Protein AF-0000000072974902 (afdb_homodimer)

Organism: NCBI:txid391626

pLDDT: mean 94.44, std 7.35, range [50.84, 98.94]

Structure (mmCIF, N/CA/C/O backbone):
data_AF-0000000072974902-model_v1
#
loop_
_entity.id
_entity.type
_entity.pdbx_description
1 polymer 'Cobalamin-independent methionine synthase MetE C-terminal/archaeal domain-containing protein'
#
loop_
_atom_site.group_PDB
_atom_site.id
_atom_site.type_symbol
_atom_site.label_atom_id
_atom_site.label_alt_id
_atom_site.label_comp_id
_atom_site.label_asym_id
_atom_site.label_entity_id
_atom_site.label_seq_id
_atom_site.pdbx_PDB_ins_code
_atom_site.Cartn_x
_atom_site.Cartn_y
_atom_site.Cartn_z
_atom_site.occupancy
_atom_site.B_iso_or_equiv
_atom_site.auth_seq_id
_atom_site.auth_comp_id
_atom_site.auth_asym_id
_atom_site.auth_atom_id
_atom_site.pdbx_PDB_model_num
ATOM 1 N N . MET A 1 1 ? -11.711 -2.447 29.297 1 51.06 1 MET A N 1
ATOM 2 C CA . MET A 1 1 ? -10.578 -1.734 28.734 1 51.06 1 MET A CA 1
ATOM 3 C C . MET A 1 1 ? -11.039 -0.477 28 1 51.06 1 MET A C 1
ATOM 5 O O . MET A 1 1 ? -12.172 -0.408 27.531 1 51.06 1 MET A O 1
ATOM 9 N N . SER A 1 2 ? -10.297 0.673 28.188 1 70.19 2 SER A N 1
ATOM 10 C CA . SER A 1 2 ? -10.711 1.978 27.672 1 70.19 2 SER A CA 1
ATOM 11 C C . SER A 1 2 ? -10.781 1.979 26.156 1 70.19 2 SER A C 1
ATOM 13 O O . SER A 1 2 ? -9.969 1.337 25.484 1 70.19 2 SER A O 1
ATOM 15 N N . LYS A 1 3 ? -11.844 2.344 25.594 1 89.88 3 LYS A N 1
ATOM 16 C CA . LYS A 1 3 ? -12.125 2.465 24.156 1 89.88 3 LYS A CA 1
ATOM 17 C C . LYS A 1 3 ? -11.039 3.268 23.453 1 89.88 3 LYS A C 1
ATOM 19 O O . LYS A 1 3 ? -10.656 4.344 23.922 1 89.88 3 LYS A O 1
ATOM 24 N N . ILE A 1 4 ? -10.32 2.643 22.469 1 98.19 4 ILE A N 1
ATOM 25 C CA . ILE A 1 4 ? -9.406 3.41 21.641 1 98.19 4 ILE A CA 1
ATOM 26 C C . ILE A 1 4 ? -10.203 4.363 20.75 1 98.19 4 ILE A C 1
ATOM 28 O O . ILE A 1 4 ? -11.008 3.926 19.922 1 98.19 4 ILE A O 1
ATOM 32 N N . LEU A 1 5 ? -10.055 5.672 20.938 1 98.56 5 LEU A N 1
ATOM 33 C CA . LEU A 1 5 ? -10.719 6.656 20.078 1 98.56 5 LEU A CA 1
ATOM 34 C C . LEU A 1 5 ? -10.141 6.633 18.672 1 98.56 5 LEU A C 1
ATOM 36 O O . LEU A 1 5 ? -9.031 6.133 18.453 1 98.56 5 LEU A O 1
ATOM 40 N N . THR A 1 6 ? -10.906 7.074 17.719 1 98.81 6 THR A N 1
ATOM 41 C CA . THR A 1 6 ? -10.477 7.145 16.328 1 98.81 6 THR A CA 1
ATOM 42 C C . THR A 1 6 ? -10.57 8.578 15.805 1 98.81 6 THR A C 1
ATOM 44 O O . THR A 1 6 ? -11.438 9.344 16.234 1 98.81 6 THR A O 1
ATOM 47 N N . SER A 1 7 ? -9.711 8.906 14.945 1 98.81 7 SER A N 1
ATOM 48 C CA . SER A 1 7 ? -9.656 10.188 14.242 1 98.81 7 SER A CA 1
ATOM 49 C C . SER A 1 7 ? -8.914 10.055 12.914 1 98.81 7 SER A C 1
ATOM 51 O O . SER A 1 7 ? -8.773 8.953 12.383 1 98.81 7 SER A O 1
ATOM 53 N N . HIS A 1 8 ? -8.68 11.125 12.25 1 98.62 8 HIS A N 1
ATOM 54 C CA . HIS A 1 8 ? -7.902 11.203 11.023 1 98.62 8 HIS A CA 1
ATOM 55 C C . HIS A 1 8 ? -7.172 12.539 10.922 1 98.62 8 HIS A C 1
ATOM 57 O O . HIS A 1 8 ? -7.258 13.375 11.828 1 98.62 8 HIS A O 1
ATOM 63 N N . VAL A 1 9 ? -6.414 12.797 9.867 1 97.44 9 VAL A N 1
ATOM 64 C CA . VAL A 1 9 ? -5.504 13.93 9.82 1 97.44 9 VAL A CA 1
ATOM 65 C C . VAL A 1 9 ? -6.242 15.164 9.312 1 97.44 9 VAL A C 1
ATOM 67 O O . VAL A 1 9 ? -5.855 16.297 9.625 1 97.44 9 VAL A O 1
ATOM 70 N N . GLY A 1 10 ? -7.348 15.008 8.492 1 92.5 10 GLY A N 1
ATOM 71 C CA . GLY A 1 10 ? -8.109 16.234 8.305 1 92.5 10 GLY A CA 1
ATOM 72 C C . GLY A 1 10 ? -8.812 16.297 6.965 1 92.5 10 GLY A C 1
ATOM 73 O O . GLY A 1 10 ? -10.039 16.156 6.891 1 92.5 10 GLY A O 1
ATOM 74 N N . SER A 1 11 ? -8.047 16.312 5.898 1 94.75 11 SER A N 1
ATOM 75 C CA . SER A 1 11 ? -8.656 16.484 4.582 1 94.75 11 SER A CA 1
ATOM 76 C C . SER A 1 11 ? -9.406 15.234 4.145 1 94.75 11 SER A C 1
ATOM 78 O O . SER A 1 11 ? -8.891 14.125 4.266 1 94.75 11 SER A O 1
ATOM 80 N N . LEU A 1 12 ? -10.641 15.461 3.725 1 97.25 12 LEU A N 1
ATOM 81 C CA . LEU A 1 12 ? -11.492 14.383 3.238 1 97.25 12 LEU A CA 1
ATOM 82 C C . LEU A 1 12 ? -11.992 14.68 1.827 1 97.25 12 LEU A C 1
ATOM 84 O O . LEU A 1 12 ? -11.867 15.805 1.345 1 97.25 12 LEU A O 1
ATOM 88 N N . PRO A 1 13 ? -12.43 13.68 1.14 1 95.44 13 PRO A N 1
ATOM 89 C CA . PRO A 1 13 ? -12.906 13.914 -0.226 1 95.44 13 PRO A CA 1
ATOM 90 C C . PRO A 1 13 ? -14.039 14.93 -0.291 1 95.44 13 PRO A C 1
ATOM 92 O O . PRO A 1 13 ? -14.914 14.945 0.579 1 95.44 13 PRO A O 1
ATOM 95 N N . ARG A 1 14 ? -13.969 15.781 -1.302 1 95.75 14 ARG A N 1
ATOM 96 C CA . ARG A 1 14 ? -15 16.797 -1.53 1 95.75 14 ARG A CA 1
ATOM 97 C C . ARG A 1 14 ? -15.875 16.422 -2.723 1 95.75 14 ARG A C 1
ATOM 99 O O . ARG A 1 14 ? -15.406 15.805 -3.678 1 95.75 14 ARG A O 1
ATOM 106 N N . THR A 1 15 ? -17.125 16.812 -2.604 1 94.62 15 THR A N 1
ATOM 107 C CA . THR A 1 15 ? -18.031 16.578 -3.723 1 94.62 15 THR A CA 1
ATOM 108 C C . THR A 1 15 ? -17.672 17.484 -4.906 1 94.62 15 THR A C 1
ATOM 110 O O . THR A 1 15 ? -17 18.5 -4.73 1 94.62 15 THR A O 1
ATOM 113 N N . GLN A 1 16 ? -18.172 17.094 -6.051 1 94.25 16 GLN A N 1
ATOM 114 C CA . GLN A 1 16 ? -17.891 17.875 -7.254 1 94.25 16 GLN A CA 1
ATOM 115 C C . GLN A 1 16 ? -18.438 19.297 -7.129 1 94.25 16 GLN A C 1
ATOM 117 O O . GLN A 1 16 ? -17.797 20.25 -7.586 1 94.25 16 GLN A O 1
ATOM 122 N N . GLU A 1 17 ? -19.609 19.422 -6.605 1 96.81 17 GLU A N 1
ATOM 123 C CA . GLU A 1 17 ? -20.203 20.75 -6.43 1 96.81 17 GLU A CA 1
ATOM 124 C C . GLU A 1 17 ? -19.297 21.656 -5.605 1 96.81 17 GLU A C 1
ATOM 126 O O . GLU A 1 17 ? -19.094 22.828 -5.938 1 96.81 17 GLU A O 1
ATOM 131 N N . VAL A 1 18 ? -18.734 21.125 -4.512 1 96.94 18 VAL A N 1
ATOM 132 C CA . VAL A 1 18 ? -17.812 21.859 -3.654 1 96.94 18 VAL A CA 1
ATOM 133 C C . VAL A 1 18 ? -16.562 22.25 -4.449 1 96.94 18 VAL A C 1
ATOM 135 O O . VAL A 1 18 ? -16.125 23.406 -4.406 1 96.94 18 VAL A O 1
ATOM 138 N N . VAL A 1 19 ? -16.047 21.297 -5.172 1 94.88 19 VAL A N 1
ATOM 139 C CA . VAL A 1 19 ? -14.852 21.5 -5.977 1 94.88 19 VAL A CA 1
ATOM 140 C C . VAL A 1 19 ? -15.094 22.609 -6.996 1 94.88 19 VAL A C 1
ATOM 142 O O . VAL A 1 19 ? -14.258 23.5 -7.176 1 94.88 19 VAL A O 1
ATOM 145 N N . ASP A 1 20 ? -16.266 22.578 -7.59 1 95.56 20 ASP A N 1
ATOM 146 C CA . ASP A 1 20 ? -16.609 23.578 -8.594 1 95.56 20 ASP A CA 1
ATOM 147 C C . ASP A 1 20 ? -16.609 24.984 -7.98 1 95.56 20 ASP A C 1
ATOM 149 O O . ASP A 1 20 ? -16.109 25.922 -8.586 1 95.56 20 ASP A O 1
ATOM 153 N N . PHE A 1 21 ? -17.172 25.125 -6.855 1 95.81 21 PHE A N 1
ATOM 154 C CA . PHE A 1 21 ? -17.234 26.422 -6.188 1 95.81 21 PHE A CA 1
ATOM 155 C C . PHE A 1 21 ? -15.836 26.891 -5.785 1 95.81 21 PHE A C 1
ATOM 157 O O . PHE A 1 21 ? -15.516 28.078 -5.922 1 95.81 21 PHE A O 1
ATOM 164 N N . ILE A 1 22 ? -15.016 25.969 -5.273 1 92.62 22 ILE A N 1
ATOM 165 C CA . ILE A 1 22 ? -13.656 26.312 -4.863 1 92.62 22 ILE A CA 1
ATOM 166 C C . ILE A 1 22 ? -12.867 26.812 -6.066 1 92.62 22 ILE A C 1
ATOM 168 O O . ILE A 1 22 ? -12.18 27.828 -5.984 1 92.62 22 ILE A O 1
ATOM 172 N N . PHE A 1 23 ? -13.023 26.156 -7.129 1 91.44 23 PHE A N 1
ATOM 173 C CA . PHE A 1 23 ? -12.273 26.531 -8.32 1 91.44 23 PHE A CA 1
ATOM 174 C C . PHE A 1 23 ? -12.852 27.812 -8.93 1 91.44 23 PHE A C 1
ATOM 176 O O . PHE A 1 23 ? -12.109 28.625 -9.492 1 91.44 23 PHE A O 1
ATOM 183 N N . ALA A 1 24 ? -14.172 27.969 -8.859 1 93.69 24 ALA A N 1
ATOM 184 C CA . ALA A 1 24 ? -14.742 29.25 -9.289 1 93.69 24 ALA A CA 1
ATOM 185 C C . ALA A 1 24 ? -14.125 30.406 -8.531 1 93.69 24 ALA A C 1
ATOM 187 O O . ALA A 1 24 ? -13.797 31.438 -9.117 1 93.69 24 ALA A O 1
ATOM 188 N N . ARG A 1 25 ? -13.984 30.234 -7.254 1 89.06 25 ARG A N 1
ATOM 189 C CA . ARG A 1 25 ? -13.367 31.25 -6.418 1 89.06 25 ARG A CA 1
ATOM 190 C C . ARG A 1 25 ? -11.906 31.453 -6.801 1 89.06 25 ARG A C 1
ATOM 192 O O . ARG A 1 25 ? -11.445 32.594 -6.934 1 89.06 25 ARG A O 1
ATOM 199 N N . GLU A 1 26 ? -11.164 30.391 -6.996 1 85.06 26 GLU A N 1
ATOM 200 C CA . GLU A 1 26 ? -9.75 30.422 -7.336 1 85.06 26 GLU A CA 1
ATOM 201 C C . GLU A 1 26 ? -9.523 31.109 -8.68 1 85.06 26 GLU A C 1
ATOM 203 O O . GLU A 1 26 ? -8.523 31.812 -8.867 1 85.06 26 GLU A O 1
ATOM 208 N N . ASN A 1 27 ? -10.445 30.844 -9.539 1 88.25 27 ASN A N 1
ATOM 209 C CA . ASN A 1 27 ? -10.297 31.344 -10.891 1 88.25 27 ASN A CA 1
ATOM 210 C C . ASN A 1 27 ? -11 32.688 -11.062 1 88.25 27 ASN A C 1
ATOM 212 O O . ASN A 1 27 ? -11.094 33.219 -12.18 1 88.25 27 ASN A O 1
ATOM 216 N N . LYS A 1 28 ? -11.609 33.188 -10.102 1 89.38 28 LYS A N 1
ATOM 217 C CA . LYS A 1 28 ? -12.32 34.469 -10.102 1 89.38 28 LYS A CA 1
ATOM 218 C C . LYS A 1 28 ? -13.484 34.438 -11.094 1 89.38 28 LYS A C 1
ATOM 220 O O . LYS A 1 28 ? -13.742 35.438 -11.773 1 89.38 28 LYS A O 1
ATOM 225 N N . THR A 1 29 ? -13.984 33.219 -11.141 1 94.25 29 THR A N 1
ATOM 226 C CA . THR A 1 29 ? -15.234 33.094 -11.883 1 94.25 29 THR A CA 1
ATOM 227 C C . THR A 1 29 ? -16.422 33.469 -11 1 94.25 29 THR A C 1
ATOM 229 O O . THR A 1 29 ? -16.516 33.031 -9.844 1 94.25 29 THR A O 1
ATOM 232 N N . PRO A 1 30 ? -17.344 34.312 -11.555 1 94.81 30 PRO A N 1
ATOM 233 C CA . PRO A 1 30 ? -18.453 34.781 -10.727 1 94.81 30 PRO A CA 1
ATOM 234 C C . PRO A 1 30 ? -19.328 33.656 -10.203 1 94.81 30 PRO A C 1
ATOM 236 O O . PRO A 1 30 ? -19.594 32.688 -10.93 1 94.81 30 PRO A O 1
ATOM 239 N N . PHE A 1 31 ? -19.688 33.75 -8.977 1 95.88 31 PHE A N 1
ATOM 240 C CA . PHE A 1 31 ? -20.672 32.875 -8.344 1 95.88 31 PHE A CA 1
ATOM 241 C C . PHE A 1 31 ? -21.438 33.594 -7.254 1 95.88 31 PHE A C 1
ATOM 243 O O . PHE A 1 31 ? -21.016 34.688 -6.824 1 95.88 31 PHE A O 1
ATOM 250 N N . GLU A 1 32 ? -22.594 33.156 -6.906 1 96.44 32 GLU A N 1
ATOM 251 C CA . GLU A 1 32 ? -23.344 33.75 -5.809 1 96.44 32 GLU A CA 1
ATOM 252 C C . GLU A 1 32 ? -22.812 33.312 -4.453 1 96.44 32 GLU A C 1
ATOM 254 O O . GLU A 1 32 ? -22.812 32.094 -4.152 1 96.44 32 GLU A O 1
ATOM 259 N N . GLN A 1 33 ? -22.406 34.281 -3.674 1 95 33 GLN A N 1
ATOM 260 C CA . GLN A 1 33 ? -21.797 34 -2.377 1 95 33 GLN A CA 1
ATOM 261 C C . GLN A 1 33 ? -22.766 33.188 -1.501 1 95 33 GLN A C 1
ATOM 263 O O . GLN A 1 33 ? -22.328 32.281 -0.776 1 95 33 GLN A O 1
ATOM 268 N N . ALA A 1 34 ? -23.953 33.531 -1.554 1 96.81 34 ALA A N 1
ATOM 269 C CA . ALA A 1 34 ? -24.953 32.812 -0.763 1 96.81 34 ALA A CA 1
ATOM 270 C C . ALA A 1 34 ? -25 31.328 -1.158 1 96.81 34 ALA A C 1
ATOM 272 O O . ALA A 1 34 ? -25.188 30.453 -0.305 1 96.81 34 ALA A O 1
ATOM 273 N N . ASP A 1 35 ? -24.859 31.078 -2.436 1 97.5 35 ASP A N 1
ATOM 274 C CA . ASP A 1 35 ? -24.859 29.703 -2.93 1 97.5 35 ASP A CA 1
ATOM 275 C C . ASP A 1 35 ? -23.609 28.953 -2.475 1 97.5 35 ASP A C 1
ATOM 277 O O . ASP A 1 35 ? -23.688 27.781 -2.129 1 97.5 35 ASP A O 1
ATOM 281 N N . PHE A 1 36 ? -22.547 29.625 -2.533 1 96.81 36 PHE A N 1
ATOM 282 C CA . PHE A 1 36 ? -21.281 29.078 -2.035 1 96.81 36 PHE A CA 1
ATOM 283 C C . PHE A 1 36 ? -21.406 28.688 -0.568 1 96.81 36 PHE A C 1
ATOM 285 O O . PHE A 1 36 ? -21.094 27.562 -0.193 1 96.81 36 PHE A O 1
ATOM 292 N N . ASP A 1 37 ? -21.891 29.609 0.191 1 96.94 37 ASP A N 1
ATOM 293 C CA . ASP A 1 37 ? -22 29.375 1.628 1 96.94 37 ASP A CA 1
ATOM 294 C C . ASP A 1 37 ? -22.953 28.219 1.927 1 96.94 37 ASP A C 1
ATOM 296 O O . ASP A 1 37 ? -22.672 27.391 2.799 1 96.94 37 ASP A O 1
ATOM 300 N N . ALA A 1 38 ? -24.016 28.188 1.211 1 98 38 ALA A N 1
ATOM 301 C CA . ALA A 1 38 ? -24.984 27.109 1.396 1 98 38 ALA A CA 1
ATOM 302 C C . ALA A 1 38 ? -24.391 25.75 1.023 1 98 38 ALA A C 1
ATOM 304 O O . ALA A 1 38 ? -24.625 24.75 1.701 1 98 38 ALA A O 1
ATOM 305 N N . CYS A 1 39 ? -23.688 25.75 -0.038 1 98.19 39 CYS A N 1
ATOM 306 C CA . CYS A 1 39 ? -23.031 24.516 -0.492 1 98.19 39 CYS A CA 1
ATOM 307 C C . CYS A 1 39 ? -22.031 24.031 0.54 1 98.19 39 CYS A C 1
ATOM 309 O O . CYS A 1 39 ? -22.016 22.844 0.874 1 98.19 39 CYS A O 1
ATOM 311 N N . MET A 1 40 ? -21.266 24.938 1.061 1 97.88 40 MET A N 1
ATOM 312 C CA . MET A 1 40 ? -20.266 24.578 2.053 1 97.88 40 MET A CA 1
ATOM 313 C C . MET A 1 40 ? -20.922 24.047 3.326 1 97.88 40 MET A C 1
ATOM 315 O O . MET A 1 40 ? -20.453 23.062 3.906 1 97.88 40 MET A O 1
ATOM 319 N N . THR A 1 41 ? -21.938 24.703 3.762 1 98.25 41 THR A N 1
ATOM 320 C CA . THR A 1 41 ? -22.656 24.281 4.961 1 98.25 41 THR A CA 1
ATOM 321 C C . THR A 1 41 ? -23.188 22.859 4.801 1 98.25 41 THR A C 1
ATOM 323 O O . THR A 1 41 ? -22.984 22.016 5.672 1 98.25 41 THR A O 1
ATOM 326 N N . ARG A 1 42 ? -23.797 22.625 3.688 1 98.44 42 ARG A N 1
ATOM 327 C CA . ARG A 1 42 ? -24.359 21.297 3.408 1 98.44 42 ARG A CA 1
ATOM 328 C C . ARG A 1 42 ? -23.25 20.25 3.332 1 98.44 42 ARG A C 1
ATOM 330 O O . ARG A 1 42 ? -23.391 19.156 3.885 1 98.44 42 ARG A O 1
ATOM 337 N N . ALA A 1 43 ? -22.234 20.594 2.646 1 98.38 43 ALA A N 1
ATOM 338 C CA . ALA A 1 43 ? -21.141 19.656 2.428 1 98.38 43 ALA A CA 1
ATOM 339 C C . ALA A 1 43 ? -20.469 19.281 3.744 1 98.38 43 ALA A C 1
ATOM 341 O O . ALA A 1 43 ? -20.094 18.125 3.957 1 98.38 43 ALA A O 1
ATOM 342 N N . VAL A 1 44 ? -20.266 20.25 4.602 1 98.56 44 VAL A N 1
ATOM 343 C CA . VAL A 1 44 ? -19.672 19.984 5.91 1 98.56 44 VAL A CA 1
ATOM 344 C C . VAL A 1 44 ? -20.594 19.062 6.703 1 98.56 44 VAL A C 1
ATOM 346 O O . VAL A 1 44 ? -20.141 18.109 7.348 1 98.56 44 VAL A O 1
ATOM 349 N N . GLY A 1 45 ? -21.844 19.344 6.688 1 98.62 45 GLY A N 1
ATOM 350 C CA . GLY A 1 45 ? -22.812 18.469 7.336 1 98.62 45 GLY A CA 1
ATOM 351 C C . GLY A 1 45 ? -22.719 17.031 6.859 1 98.62 45 GLY A C 1
ATOM 352 O O . GLY A 1 45 ? -22.703 16.109 7.672 1 98.62 45 GLY A O 1
ATOM 353 N N . GLU A 1 46 ? -22.688 16.875 5.582 1 98.5 46 GLU A N 1
ATOM 354 C CA . GLU A 1 46 ? -22.594 15.539 4.98 1 98.5 46 GLU A CA 1
ATOM 355 C C . GLU A 1 46 ? -21.281 14.867 5.348 1 98.5 46 GLU A C 1
ATOM 357 O O . GLU A 1 46 ? -21.25 13.656 5.609 1 98.5 46 GLU A O 1
ATOM 362 N N . THR A 1 47 ? -20.25 15.594 5.309 1 98.44 47 THR A N 1
ATOM 363 C CA . THR A 1 47 ? -18.922 15.078 5.645 1 98.44 47 THR A CA 1
ATOM 364 C C . THR A 1 47 ? -18.891 14.57 7.082 1 98.44 47 THR A C 1
ATOM 366 O O . THR A 1 47 ? -18.375 13.484 7.348 1 98.44 47 THR A O 1
ATOM 369 N N . VAL A 1 48 ? -19.406 15.328 7.996 1 98.81 48 VAL A N 1
ATOM 370 C CA . VAL A 1 48 ? -19.453 14.922 9.398 1 98.81 48 VAL A CA 1
ATOM 371 C C . VAL A 1 48 ? -20.344 13.695 9.547 1 98.81 48 VAL A C 1
ATOM 373 O O . VAL A 1 48 ? -20.016 12.75 10.266 1 98.81 48 VAL A O 1
ATOM 376 N N . ALA A 1 49 ? -21.469 13.664 8.844 1 98.75 49 ALA A N 1
ATOM 377 C CA . ALA A 1 49 ? -22.375 12.516 8.883 1 98.75 49 ALA A CA 1
ATOM 378 C C . ALA A 1 49 ? -21.656 11.242 8.469 1 98.75 49 ALA A C 1
ATOM 380 O O . ALA A 1 49 ? -21.828 10.195 9.094 1 98.75 49 ALA A O 1
ATOM 381 N N . LYS A 1 50 ? -20.922 11.32 7.414 1 98.69 50 LYS A N 1
ATOM 382 C CA . LYS A 1 50 ? -20.188 10.164 6.91 1 98.69 50 LYS A CA 1
ATOM 383 C C . LYS A 1 50 ? -19.125 9.711 7.906 1 98.69 50 LYS A C 1
ATOM 385 O O . LYS A 1 50 ? -18.875 8.508 8.055 1 98.69 50 LYS A O 1
ATOM 390 N N . GLN A 1 51 ? -18.438 10.68 8.516 1 98.81 51 GLN A N 1
ATOM 391 C CA . GLN A 1 51 ? -17.469 10.344 9.547 1 98.81 51 GLN A CA 1
ATOM 392 C C . GLN A 1 51 ? -18.141 9.602 10.703 1 98.81 51 GLN A C 1
ATOM 394 O O . GLN A 1 51 ? -17.641 8.57 11.156 1 98.81 51 GLN A O 1
ATOM 399 N N . VAL A 1 52 ? -19.234 10.109 11.156 1 98.75 52 VAL A N 1
ATOM 400 C CA . VAL A 1 52 ? -19.969 9.492 12.258 1 98.75 52 VAL A CA 1
ATOM 401 C C . VAL A 1 52 ? -20.438 8.094 11.859 1 98.75 52 VAL A C 1
ATOM 403 O O . VAL A 1 52 ? -20.312 7.148 12.641 1 98.75 52 VAL A O 1
ATOM 406 N N . ALA A 1 53 ? -20.938 7.984 10.672 1 98.69 53 ALA A N 1
ATOM 407 C CA . ALA A 1 53 ? -21.391 6.688 10.172 1 98.69 53 ALA A CA 1
ATOM 408 C C . ALA A 1 53 ? -20.234 5.691 10.125 1 98.69 53 ALA A C 1
ATOM 410 O O . ALA A 1 53 ? -20.422 4.492 10.336 1 98.69 53 ALA A O 1
ATOM 411 N N . ALA A 1 54 ? -19.047 6.148 9.883 1 98.69 54 ALA A N 1
ATOM 412 C CA . ALA A 1 54 ? -17.859 5.309 9.805 1 98.69 54 ALA A CA 1
ATOM 413 C C . ALA A 1 54 ? -17.312 5.008 11.195 1 98.69 54 ALA A C 1
ATOM 415 O O . ALA A 1 54 ? -16.344 4.246 11.336 1 98.69 54 ALA A O 1
ATOM 416 N N . GLY A 1 55 ? -17.781 5.629 12.188 1 98.5 55 GLY A N 1
ATOM 417 C CA . GLY A 1 55 ? -17.375 5.359 13.555 1 98.5 55 GLY A CA 1
ATOM 418 C C . GLY A 1 55 ? -16.266 6.262 14.047 1 98.5 55 GLY A C 1
ATOM 419 O O . GLY A 1 55 ? -15.625 5.977 15.055 1 98.5 55 GLY A O 1
ATOM 420 N N . VAL A 1 56 ? -15.992 7.352 13.383 1 98.75 56 VAL A N 1
ATOM 421 C CA . VAL A 1 56 ? -14.945 8.281 13.781 1 98.75 56 VAL A CA 1
ATOM 422 C C . VAL A 1 56 ? -15.383 9.055 15.023 1 98.75 56 VAL A C 1
ATOM 424 O O . VAL A 1 56 ? -16.469 9.617 15.062 1 98.75 56 VAL A O 1
ATOM 427 N N . ASP A 1 57 ? -14.516 9.133 16.016 1 98.62 57 ASP A N 1
ATOM 428 C CA . ASP A 1 57 ? -14.852 9.742 17.297 1 98.62 57 ASP A CA 1
ATOM 429 C C . ASP A 1 57 ? -14.539 11.234 17.297 1 98.62 57 ASP A C 1
ATOM 431 O O . ASP A 1 57 ? -15.242 12.023 17.938 1 98.62 57 ASP A O 1
ATOM 435 N N . ILE A 1 58 ? -13.438 11.641 16.75 1 98.81 58 ILE A N 1
ATOM 436 C CA . ILE A 1 58 ? -13.016 13.031 16.656 1 98.81 58 ILE A CA 1
ATOM 437 C C . ILE A 1 58 ? -13.039 13.484 15.195 1 98.81 58 ILE A C 1
ATOM 439 O O . ILE A 1 58 ? -12.203 13.078 14.391 1 98.81 58 ILE A O 1
ATOM 443 N N . VAL A 1 59 ? -13.969 14.367 14.859 1 98.81 59 VAL A N 1
ATOM 444 C CA . VAL A 1 59 ? -14.289 14.625 13.461 1 98.81 59 VAL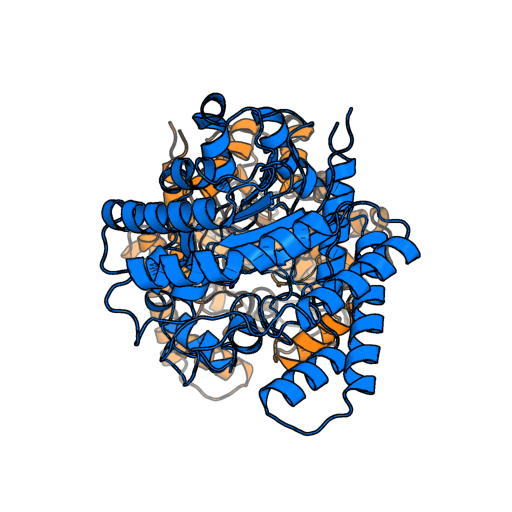 A CA 1
ATOM 445 C C . VAL A 1 59 ? -13.758 16 13.055 1 98.81 59 VAL A C 1
ATOM 447 O O . VAL A 1 59 ? -13.344 16.781 13.906 1 98.81 59 VAL A O 1
ATOM 450 N N . SER A 1 60 ? -13.688 16.281 11.828 1 98.44 60 SER A N 1
ATOM 451 C CA . SER A 1 60 ? -13.344 17.578 11.266 1 98.44 60 SER A CA 1
ATOM 452 C C . SER A 1 60 ? -14.305 17.953 10.141 1 98.44 60 SER A C 1
ATOM 454 O O . SER A 1 60 ? -15.242 17.219 9.844 1 98.44 60 SER A O 1
ATOM 456 N N . ASP A 1 61 ? -14.117 19.125 9.594 1 97.94 61 ASP A N 1
ATOM 457 C CA . ASP A 1 61 ? -14.945 19.562 8.477 1 97.94 61 ASP A CA 1
ATOM 458 C C . ASP A 1 61 ? -14.406 19.031 7.152 1 97.94 61 ASP A C 1
ATOM 460 O O . ASP A 1 61 ? -14.891 19.406 6.082 1 97.94 61 ASP A O 1
ATOM 464 N N . GLY A 1 62 ? -13.336 18.234 7.203 1 96.88 62 GLY A N 1
ATOM 465 C CA . GLY A 1 62 ? -12.75 17.641 6.008 1 96.88 62 GLY A CA 1
ATOM 466 C C . GLY A 1 62 ? -12.047 18.672 5.133 1 96.88 62 GLY A C 1
ATOM 467 O O . GLY A 1 62 ? -11.82 18.422 3.943 1 96.88 62 GLY A O 1
ATOM 468 N N . GLU A 1 63 ? -11.789 19.797 5.676 1 95.44 63 GLU A N 1
ATOM 469 C CA . GLU A 1 63 ? -11.227 20.922 4.93 1 95.44 63 GLU A CA 1
ATOM 470 C C . GLU A 1 63 ? -12.055 21.234 3.689 1 95.44 63 GLU A C 1
ATOM 472 O O . GLU A 1 63 ? -11.508 21.516 2.619 1 95.44 63 GLU A O 1
ATOM 477 N N . THR A 1 64 ? -13.305 21.219 3.85 1 95.06 64 THR A N 1
ATOM 478 C CA . THR A 1 64 ? -14.289 21.297 2.771 1 95.06 64 THR A CA 1
ATOM 479 C C . THR A 1 64 ? -14.125 22.609 1.994 1 95.06 64 THR A C 1
ATOM 481 O O . THR A 1 64 ? -14.117 22.609 0.761 1 95.06 64 THR A O 1
ATOM 484 N N . SER A 1 65 ? -13.93 23.688 2.691 1 92.44 65 SER A N 1
ATOM 485 C CA . SER A 1 65 ? -13.938 25 2.043 1 92.44 65 SER A CA 1
ATOM 486 C C . SER A 1 65 ? -12.555 25.359 1.521 1 92.44 65 SER A C 1
ATOM 488 O O . SER A 1 65 ? -12.383 26.406 0.878 1 92.44 65 SER A O 1
ATOM 490 N N . LYS A 1 66 ? -11.578 24.547 1.767 1 90.81 66 LYS A N 1
ATOM 491 C CA . LYS A 1 66 ? -10.195 24.891 1.464 1 90.81 66 LYS A CA 1
ATOM 492 C C . LYS A 1 66 ? -9.727 24.203 0.177 1 90.81 66 LYS A C 1
ATOM 494 O O . LYS A 1 66 ? -10.016 23.031 -0.049 1 90.81 66 LYS A O 1
ATOM 499 N N . ILE A 1 67 ? -9.031 24.906 -0.627 1 85.31 67 ILE A N 1
ATOM 500 C CA . ILE A 1 67 ? -8.477 24.328 -1.847 1 85.31 67 ILE A CA 1
ATOM 501 C C . ILE A 1 67 ? -7.398 23.312 -1.492 1 85.31 67 ILE A C 1
ATOM 503 O O . ILE A 1 67 ? -7.309 22.25 -2.115 1 85.31 67 ILE A O 1
ATOM 507 N N . SER A 1 68 ? -6.559 23.672 -0.577 1 82.75 68 SER A N 1
ATOM 508 C CA . SER A 1 68 ? -5.535 22.797 -0.02 1 82.75 68 SER A CA 1
ATOM 509 C C . SER A 1 68 ? -5.207 23.172 1.42 1 82.75 68 SER A C 1
ATOM 511 O O . SER A 1 68 ? -5.602 24.25 1.892 1 82.75 68 SER A O 1
ATOM 513 N N . TYR A 1 69 ? -4.441 22.359 2.033 1 75.75 69 TYR A N 1
ATOM 514 C CA . TYR A 1 69 ? -4.105 22.594 3.434 1 75.75 69 TYR A CA 1
ATOM 515 C C . TYR A 1 69 ? -3.135 23.766 3.576 1 75.75 69 TYR A C 1
ATOM 517 O O . TYR A 1 69 ? -3.09 24.422 4.621 1 75.75 69 TYR A O 1
ATOM 525 N N . ALA A 1 70 ? -2.441 24.078 2.521 1 72.25 70 ALA A N 1
ATOM 526 C CA . ALA A 1 70 ? -1.365 25.047 2.682 1 72.25 70 ALA A CA 1
ATOM 527 C C . ALA A 1 70 ? -1.65 26.312 1.88 1 72.25 70 ALA A C 1
ATOM 529 O O . ALA A 1 70 ? -1.332 27.422 2.322 1 72.25 70 ALA A O 1
ATOM 530 N N . THR A 1 71 ? -2.32 26.188 0.821 1 74.06 71 THR A N 1
ATOM 531 C CA . THR A 1 71 ? -2.348 27.312 -0.1 1 74.06 71 THR A CA 1
ATOM 532 C C . THR A 1 71 ? -3.547 28.219 0.184 1 74.06 71 THR A C 1
ATOM 534 O O . THR A 1 71 ? -3.611 29.344 -0.309 1 74.06 71 THR A O 1
ATOM 537 N N . TYR A 1 72 ? -4.414 27.766 1.031 1 77.75 72 TYR A N 1
ATOM 538 C CA . TYR A 1 72 ? -5.57 28.578 1.375 1 77.75 72 TYR A CA 1
ATOM 539 C C . TYR A 1 72 ? -5.145 29.844 2.125 1 77.75 72 TYR A C 1
ATOM 541 O O . TYR A 1 72 ? -5.895 30.812 2.197 1 77.75 72 TYR A O 1
ATOM 549 N N . VAL A 1 73 ? -3.949 29.859 2.633 1 81.62 73 VAL A N 1
ATOM 550 C CA . VAL A 1 73 ? -3.445 30.938 3.473 1 81.62 73 VAL A CA 1
ATOM 551 C C . VAL A 1 73 ? -3.398 32.25 2.67 1 81.62 73 VAL A C 1
ATOM 553 O O . VAL A 1 73 ? -3.605 33.312 3.221 1 81.62 73 VAL A O 1
ATOM 556 N N . LYS A 1 74 ? -3.207 32.094 1.43 1 82.12 74 LYS A N 1
ATOM 557 C CA . LYS A 1 74 ? -3.139 33.281 0.57 1 82.12 74 LYS A CA 1
ATOM 558 C C . LYS A 1 74 ? -4.457 34.031 0.584 1 82.12 74 LYS A C 1
ATOM 560 O O . LYS A 1 74 ? -4.484 35.25 0.307 1 82.12 74 LYS A O 1
ATOM 565 N N . ASP A 1 75 ? -5.48 33.344 0.886 1 83.81 75 ASP A N 1
ATOM 566 C CA . ASP A 1 75 ? -6.805 33.969 0.897 1 83.81 75 ASP A CA 1
ATOM 567 C C . ASP A 1 75 ? -7.09 34.625 2.242 1 83.81 75 ASP A C 1
ATOM 569 O O . ASP A 1 75 ? -7.949 35.5 2.336 1 83.81 75 ASP A O 1
ATOM 573 N N . ARG A 1 76 ? -6.289 34.281 3.221 1 88.81 76 ARG A N 1
ATOM 574 C CA . ARG A 1 76 ? -6.598 34.719 4.578 1 88.81 76 ARG A CA 1
ATOM 575 C C . ARG A 1 76 ? -5.582 35.75 5.062 1 88.81 76 ARG A C 1
ATOM 577 O O . ARG A 1 76 ? -5.832 36.469 6.035 1 88.81 76 ARG A O 1
ATOM 584 N N . TYR A 1 77 ? -4.535 35.875 4.395 1 91.88 77 TYR A N 1
ATOM 585 C CA . TYR A 1 77 ? -3.457 36.75 4.793 1 91.88 77 TYR A CA 1
ATOM 586 C C . TYR A 1 77 ? -2.984 37.594 3.615 1 91.88 77 TYR A C 1
ATOM 588 O O . TYR A 1 77 ? -3.152 37.219 2.457 1 91.88 77 TYR A O 1
ATOM 596 N N . THR A 1 78 ? -2.428 38.781 3.928 1 92.56 78 THR A N 1
ATOM 597 C CA . THR A 1 78 ? -1.838 39.625 2.9 1 92.56 78 THR A CA 1
ATOM 598 C C . THR A 1 78 ? -0.413 39.188 2.582 1 92.56 78 THR A C 1
ATOM 600 O O . THR A 1 78 ? 0.149 38.344 3.283 1 92.56 78 THR A O 1
ATOM 603 N N . GLY A 1 79 ? 0.084 39.656 1.499 1 93.06 79 GLY A N 1
ATOM 604 C CA . GLY A 1 79 ? 1.512 39.562 1.242 1 93.06 79 GLY A CA 1
ATOM 605 C C . GLY A 1 79 ? 1.864 38.438 0.291 1 93.06 79 GLY A C 1
ATOM 606 O O . GLY A 1 79 ? 3.043 38.156 0.056 1 93.06 79 GLY A O 1
ATOM 607 N N . PHE A 1 80 ? 0.892 37.75 -0.242 1 91.69 80 PHE A N 1
ATOM 608 C CA . PHE A 1 80 ? 1.164 36.625 -1.108 1 91.69 80 PHE A CA 1
ATOM 609 C C . PHE A 1 80 ? 0.668 36.875 -2.525 1 91.69 80 PHE A C 1
ATOM 611 O O . PHE A 1 80 ? -0.437 37.406 -2.715 1 91.69 80 PHE A O 1
ATOM 618 N N . ASP A 1 81 ? 1.558 36.688 -3.48 1 87 81 ASP A N 1
ATOM 619 C CA . ASP A 1 81 ? 1.214 36.875 -4.887 1 87 81 ASP A CA 1
ATOM 620 C C . ASP A 1 81 ? 2.174 36.094 -5.793 1 87 81 ASP A C 1
ATOM 622 O O . ASP A 1 81 ? 3.178 35.562 -5.324 1 87 81 ASP A O 1
ATOM 626 N N . GLY A 1 82 ? 1.707 35.906 -7.008 1 82.81 82 GLY A N 1
ATOM 627 C CA . GLY A 1 82 ? 2.582 35.312 -8 1 82.81 82 GLY A CA 1
ATOM 628 C C . GLY A 1 82 ? 2.459 33.781 -8.07 1 82.81 82 GLY A C 1
ATOM 629 O O . GLY A 1 82 ? 1.463 33.219 -7.621 1 82.81 82 GLY A O 1
ATOM 630 N N . ASP A 1 83 ? 3.369 33.156 -8.852 1 80.94 83 ASP A N 1
ATOM 631 C CA . ASP A 1 83 ? 3.473 31.719 -9.055 1 80.94 83 ASP A CA 1
ATOM 632 C C . ASP A 1 83 ? 4.93 31.266 -9.07 1 80.94 83 ASP A C 1
ATOM 634 O O . ASP A 1 83 ? 5.754 31.844 -9.789 1 80.94 83 ASP A O 1
ATOM 638 N N . SER A 1 84 ? 5.195 30.359 -8.203 1 77.38 84 SER A N 1
ATOM 639 C CA . SER A 1 84 ? 6.566 29.875 -8.055 1 77.38 84 SER A CA 1
ATOM 640 C C . SER A 1 84 ? 6.766 28.547 -8.781 1 77.38 84 SER A C 1
ATOM 642 O O . SER A 1 84 ? 5.797 27.844 -9.07 1 77.38 84 SER A O 1
ATOM 644 N N . PRO A 1 85 ? 8.055 28.266 -9.156 1 73 85 PRO A N 1
ATOM 645 C CA . PRO A 1 85 ? 8.344 26.984 -9.805 1 73 85 PRO A CA 1
ATOM 646 C C . PRO A 1 85 ? 8.07 25.797 -8.891 1 73 85 PRO A C 1
ATOM 648 O O . PRO A 1 85 ? 8.117 25.922 -7.664 1 73 85 PRO A O 1
ATOM 651 N N . ARG A 1 86 ? 7.766 24.703 -9.57 1 73.5 86 ARG A N 1
ATOM 652 C CA . ARG A 1 86 ? 7.527 23.438 -8.875 1 73.5 86 ARG A CA 1
ATOM 653 C C . ARG A 1 86 ? 8.797 22.609 -8.812 1 73.5 86 ARG A C 1
ATOM 655 O O . ARG A 1 86 ? 9.555 22.547 -9.781 1 73.5 86 ARG A O 1
ATOM 662 N N . ASN A 1 87 ? 9.062 22.188 -7.656 1 76.06 87 ASN A N 1
ATOM 663 C CA . ASN A 1 87 ? 10.164 21.25 -7.516 1 76.06 87 ASN A CA 1
ATOM 664 C C . ASN A 1 87 ? 9.672 19.844 -7.191 1 76.06 87 ASN A C 1
ATOM 666 O O . ASN A 1 87 ? 8.953 19.641 -6.211 1 76.06 87 ASN A O 1
ATOM 670 N N . ALA A 1 88 ? 10.086 18.938 -8.047 1 81.25 88 ALA A N 1
ATOM 671 C CA . ALA A 1 88 ? 9.734 17.547 -7.754 1 81.25 88 ALA A CA 1
ATOM 672 C C . ALA A 1 88 ? 10.555 17.016 -6.582 1 81.25 88 ALA A C 1
ATOM 674 O O . ALA A 1 88 ? 11.75 17.297 -6.461 1 81.25 88 ALA A O 1
ATOM 675 N N . PRO A 1 89 ? 9.867 16.203 -5.727 1 88.12 89 PRO A N 1
ATOM 676 C CA . PRO A 1 89 ? 10.617 15.57 -4.641 1 88.12 89 PRO A CA 1
ATOM 677 C C . PRO A 1 89 ? 11.805 14.758 -5.145 1 88.12 89 PRO A C 1
ATOM 679 O O . PRO A 1 89 ? 11.742 14.164 -6.223 1 88.12 89 PRO A O 1
ATOM 682 N N . ALA A 1 90 ? 12.852 14.719 -4.363 1 93.06 90 ALA A N 1
ATOM 683 C CA . ALA A 1 90 ? 14.117 14.117 -4.762 1 93.06 90 ALA A CA 1
ATOM 684 C C . ALA A 1 90 ? 13.961 12.625 -5.051 1 93.06 90 ALA A C 1
ATOM 686 O O . ALA A 1 90 ? 14.625 12.086 -5.934 1 93.06 90 ALA A O 1
ATOM 687 N N . ASP A 1 91 ? 13.133 11.953 -4.352 1 94.56 91 ASP A N 1
ATOM 688 C CA . ASP A 1 91 ? 12.953 10.516 -4.535 1 94.56 91 ASP A CA 1
ATOM 689 C C . ASP A 1 91 ? 12.359 10.203 -5.906 1 94.56 91 ASP A C 1
ATOM 691 O O . ASP A 1 91 ? 12.711 9.203 -6.535 1 94.56 91 ASP A O 1
ATOM 695 N N . LEU A 1 92 ? 11.461 11.047 -6.375 1 93.69 92 LEU A N 1
ATOM 696 C CA . LEU A 1 92 ? 10.891 10.867 -7.707 1 93.69 92 LEU A CA 1
ATOM 697 C C . LEU A 1 92 ? 11.953 11.078 -8.781 1 93.69 92 LEU A C 1
ATOM 699 O O . LEU A 1 92 ? 11.945 10.391 -9.812 1 93.69 92 LEU A O 1
ATOM 703 N N . LYS A 1 93 ? 12.898 11.992 -8.516 1 93.75 93 LYS A N 1
ATOM 704 C CA . LYS A 1 93 ? 13.977 12.258 -9.461 1 93.75 93 LYS A CA 1
ATOM 705 C C . LYS A 1 93 ? 14.914 11.055 -9.586 1 93.75 93 LYS A C 1
ATOM 707 O O . LYS A 1 93 ? 15.57 10.875 -10.609 1 93.75 93 LYS A O 1
ATOM 712 N N . GLN A 1 94 ? 14.953 10.234 -8.531 1 96.12 94 GLN A N 1
ATOM 713 C CA . GLN A 1 94 ? 15.781 9.031 -8.555 1 96.12 94 GLN A CA 1
ATOM 714 C C . GLN A 1 94 ? 15.203 7.98 -9.492 1 96.12 94 GLN A C 1
ATOM 716 O O . GLN A 1 94 ? 15.898 7.031 -9.867 1 96.12 94 GLN A O 1
ATOM 721 N N . PHE A 1 95 ? 13.977 8.109 -9.906 1 97.12 95 PHE A N 1
ATOM 722 C CA . PHE A 1 95 ? 13.289 7.176 -10.789 1 97.12 95 PHE A CA 1
ATOM 723 C C . PHE A 1 95 ? 12.641 7.914 -11.953 1 97.12 95 PHE A C 1
ATOM 725 O O . PHE A 1 95 ? 11.414 8.062 -11.992 1 97.12 95 PHE A O 1
ATOM 732 N N . PRO A 1 96 ? 13.445 8.211 -12.969 1 94.62 96 PRO A N 1
ATOM 733 C CA . PRO A 1 96 ? 12.977 9.078 -14.047 1 94.62 96 PRO A CA 1
ATOM 734 C C . PRO A 1 96 ? 11.828 8.461 -14.844 1 94.62 96 PRO A C 1
ATOM 736 O O . PRO A 1 96 ? 10.953 9.188 -15.336 1 94.62 96 PRO A O 1
ATOM 739 N N . THR A 1 97 ? 11.82 7.145 -14.992 1 93.69 97 THR A N 1
ATOM 740 C CA . THR A 1 97 ? 10.742 6.508 -15.742 1 93.69 97 THR A CA 1
ATOM 741 C C . THR A 1 97 ? 9.414 6.648 -15.008 1 93.69 97 THR A C 1
ATOM 743 O O . THR A 1 97 ? 8.367 6.848 -15.633 1 93.69 97 THR A O 1
ATOM 746 N N . TYR A 1 98 ? 9.438 6.574 -13.719 1 95.06 98 TYR A N 1
ATOM 747 C CA . TYR A 1 98 ? 8.219 6.766 -12.938 1 95.06 98 TYR A CA 1
ATOM 748 C C . TYR A 1 98 ? 7.773 8.227 -12.969 1 95.06 98 TYR A C 1
ATOM 750 O O . TYR A 1 98 ? 6.578 8.508 -13.078 1 95.06 98 TYR A O 1
ATOM 758 N N . LEU A 1 99 ? 8.742 9.102 -12.82 1 92.62 99 LEU A N 1
ATOM 759 C CA . LEU A 1 99 ? 8.445 10.531 -12.906 1 92.62 99 LEU A CA 1
ATOM 760 C C . LEU A 1 99 ? 7.73 10.859 -14.211 1 92.62 99 LEU A C 1
ATOM 762 O O . LEU A 1 99 ? 6.766 11.633 -14.211 1 92.62 99 LEU A O 1
ATOM 766 N N . LYS A 1 100 ? 8.195 10.273 -15.289 1 91.19 100 LYS A N 1
ATOM 767 C CA . LYS A 1 100 ? 7.566 10.469 -16.594 1 91.19 100 LYS A CA 1
ATOM 768 C C . LYS A 1 100 ? 6.145 9.914 -16.609 1 91.19 100 LYS A C 1
ATOM 770 O O . LYS A 1 100 ? 5.23 10.547 -17.141 1 91.19 100 LYS A O 1
ATOM 775 N N . ARG A 1 101 ? 5.992 8.773 -15.992 1 88.56 101 ARG A N 1
ATOM 776 C CA . ARG A 1 101 ? 4.672 8.156 -15.898 1 88.56 101 ARG A CA 1
ATOM 777 C C . ARG A 1 101 ? 3.699 9.07 -15.156 1 88.56 101 ARG A C 1
ATOM 779 O O . ARG A 1 101 ? 2.545 9.219 -15.562 1 88.56 101 ARG A O 1
ATOM 786 N N . LEU A 1 102 ? 4.125 9.617 -14.078 1 87.31 102 LEU A N 1
ATOM 787 C CA . LEU A 1 102 ? 3.303 10.531 -13.297 1 87.31 102 LEU A CA 1
ATOM 788 C C . LEU A 1 102 ? 2.914 11.758 -14.117 1 87.31 102 LEU A C 1
ATOM 790 O O . LEU A 1 102 ? 1.773 12.219 -14.055 1 87.31 102 LEU A O 1
ATOM 794 N N . ALA A 1 103 ? 3.816 12.273 -14.805 1 83.5 103 ALA A N 1
ATOM 795 C CA . ALA A 1 103 ? 3.568 13.438 -15.648 1 83.5 103 ALA A CA 1
ATOM 796 C C . ALA A 1 103 ? 2.537 13.117 -16.734 1 83.5 103 ALA A C 1
ATOM 798 O O . ALA A 1 103 ? 1.657 13.938 -17.016 1 83.5 103 ALA A O 1
ATOM 799 N N . ASP A 1 104 ? 2.6 11.953 -17.281 1 82.31 104 ASP A N 1
ATOM 800 C CA . ASP A 1 104 ? 1.709 11.531 -18.359 1 82.31 104 ASP A CA 1
ATOM 801 C C . ASP A 1 104 ? 0.296 11.289 -17.844 1 82.31 104 ASP A C 1
ATOM 803 O O . ASP A 1 104 ? -0.681 11.461 -18.578 1 82.31 104 ASP A O 1
ATOM 807 N N . ASP A 1 105 ? 0.223 10.875 -16.625 1 74.38 105 ASP A N 1
ATOM 808 C CA . ASP A 1 105 ? -1.069 10.539 -16.031 1 74.38 105 ASP A CA 1
ATOM 809 C C . ASP A 1 105 ? -1.779 11.781 -15.508 1 74.38 105 ASP A C 1
ATOM 811 O O . ASP A 1 105 ? -2.922 11.703 -15.047 1 74.38 105 ASP A O 1
ATOM 815 N N . GLY A 1 106 ? -1.208 12.953 -15.68 1 64.5 106 GLY A N 1
ATOM 816 C CA . GLY A 1 106 ? -1.827 14.172 -15.188 1 64.5 106 GLY A CA 1
ATOM 817 C C . GLY A 1 106 ? -1.768 14.305 -13.68 1 64.5 106 GLY A C 1
ATOM 818 O O . GLY A 1 106 ? -2.6 14.984 -13.078 1 64.5 106 GLY A O 1
ATOM 819 N N . GLY A 1 107 ? -1.032 13.625 -13.148 1 60.28 107 GLY A N 1
ATOM 820 C CA . GLY A 1 107 ? -0.987 13.492 -11.703 1 60.28 107 GLY A CA 1
ATOM 821 C C . GLY A 1 107 ? -0.469 14.734 -11 1 60.28 107 GLY A C 1
ATOM 822 O O . GLY A 1 107 ? -0.295 14.734 -9.781 1 60.28 107 GLY A O 1
ATOM 823 N N . THR A 1 108 ? -0.124 15.727 -11.68 1 59.41 108 THR A N 1
ATOM 824 C CA . THR A 1 108 ? 0.366 16.906 -10.969 1 59.41 108 THR A CA 1
ATOM 825 C C . THR A 1 108 ? -0.731 17.953 -10.844 1 59.41 108 THR A C 1
ATOM 827 O O . THR A 1 108 ? -1.289 18.391 -11.852 1 59.41 108 THR A O 1
ATOM 830 N N . PRO A 1 109 ? -0.994 18.25 -9.602 1 61.09 109 PRO A N 1
ATOM 831 C CA . PRO A 1 109 ? -2.016 19.281 -9.398 1 61.09 109 PRO A CA 1
ATOM 832 C C . PRO A 1 109 ? -1.643 20.609 -10.039 1 61.09 109 PRO A C 1
ATOM 834 O O . PRO A 1 109 ? -0.469 20.984 -10.039 1 61.09 109 PRO A O 1
ATOM 837 N N . GLN A 1 110 ? -2.648 21.219 -10.734 1 61.78 110 GLN A N 1
ATOM 838 C CA . GLN A 1 110 ? -2.439 22.516 -11.359 1 61.78 110 GLN A CA 1
ATOM 839 C C . GLN A 1 110 ? -2.898 23.641 -10.445 1 61.78 110 GLN A C 1
ATOM 841 O O . GLN A 1 110 ? -4.078 24.016 -10.445 1 61.78 110 GLN A O 1
ATOM 846 N N . TYR A 1 111 ? -2.176 23.953 -9.422 1 63.44 111 TYR A N 1
ATOM 847 C CA . TYR A 1 111 ? -2.5 25.109 -8.602 1 63.44 111 TYR A CA 1
ATOM 848 C C . TYR A 1 111 ? -1.332 26.094 -8.547 1 63.44 111 TYR A C 1
ATOM 850 O O . TYR A 1 111 ? -0.186 25.703 -8.797 1 63.44 111 TYR A O 1
ATOM 858 N N . ALA A 1 112 ? -1.719 27.391 -8.32 1 69.62 112 ALA A N 1
ATOM 859 C CA . ALA A 1 112 ? -0.69 28.422 -8.172 1 69.62 112 ALA A CA 1
ATOM 860 C C . ALA A 1 112 ? 0.076 28.234 -6.863 1 69.62 112 ALA A C 1
ATOM 862 O O . ALA A 1 112 ? -0.49 27.797 -5.859 1 69.62 112 ALA A O 1
ATOM 863 N N . ARG A 1 113 ? 1.335 28.438 -6.891 1 77 113 ARG A N 1
ATOM 864 C CA . ARG A 1 113 ? 2.188 28.484 -5.707 1 77 113 ARG A CA 1
ATOM 865 C C . ARG A 1 113 ? 2.713 29.891 -5.453 1 77 113 ARG A C 1
ATOM 867 O O . ARG A 1 113 ? 3.859 30.203 -5.785 1 77 113 ARG A O 1
ATOM 874 N N . PRO A 1 114 ? 1.906 30.641 -4.785 1 85.38 114 PRO A N 1
ATOM 875 C CA . PRO A 1 114 ? 2.289 32.031 -4.57 1 85.38 114 PRO A CA 1
ATOM 876 C C . PRO A 1 114 ? 3.557 32.156 -3.73 1 85.38 114 PRO A C 1
ATOM 878 O O . PRO A 1 114 ? 3.971 31.219 -3.066 1 85.38 114 PRO A O 1
ATOM 881 N N . MET A 1 115 ? 4.133 33.344 -3.824 1 91 115 MET A N 1
ATOM 882 C CA . MET A 1 115 ? 5.285 33.688 -3.004 1 91 115 MET A CA 1
ATOM 883 C C . MET A 1 115 ? 4.93 34.812 -2.045 1 91 115 MET A C 1
ATOM 885 O O . MET A 1 115 ? 3.965 35.562 -2.271 1 91 115 MET A O 1
ATOM 889 N N . CYS A 1 116 ? 5.66 34.938 -0.983 1 94.31 116 CYS A N 1
ATOM 890 C CA . CYS A 1 116 ? 5.516 36.062 -0.087 1 94.31 116 CYS A CA 1
ATOM 891 C C . CYS A 1 116 ? 6.227 37.312 -0.646 1 94.31 116 CYS A C 1
ATOM 893 O O . CYS A 1 116 ? 7.457 37.344 -0.699 1 94.31 116 CYS A O 1
ATOM 895 N N . VAL A 1 117 ? 5.48 38.281 -1.107 1 94.69 117 VAL A N 1
ATOM 896 C CA . VAL A 1 117 ? 6.059 39.438 -1.777 1 94.69 117 VAL A CA 1
ATOM 897 C C . VAL A 1 117 ? 5.746 40.719 -0.984 1 94.69 117 VAL A C 1
ATOM 899 O O . VAL A 1 117 ? 6.031 41.812 -1.439 1 94.69 117 VAL A O 1
ATOM 902 N N . GLY A 1 118 ? 5.141 40.531 0.116 1 95.5 118 GLY A N 1
ATOM 903 C CA . GLY A 1 118 ? 4.777 41.625 0.98 1 95.5 118 GLY A CA 1
ATOM 904 C C . GLY A 1 118 ? 4.566 41.219 2.426 1 95.5 118 GLY A C 1
ATOM 905 O O . GLY A 1 118 ? 4.703 40.031 2.768 1 95.5 118 GLY A O 1
ATOM 906 N N . ALA A 1 119 ? 4.195 42.25 3.238 1 96.31 119 ALA A N 1
ATOM 907 C CA . ALA A 1 119 ? 4.027 42 4.664 1 96.31 119 ALA A CA 1
ATOM 908 C C . ALA A 1 119 ? 2.852 41.062 4.918 1 96.31 119 ALA A C 1
ATOM 910 O O . ALA A 1 119 ? 1.793 41.188 4.301 1 96.31 119 ALA A O 1
ATOM 911 N N . VAL A 1 120 ? 3.066 40.062 5.812 1 95.44 120 VAL A N 1
ATOM 912 C CA . VAL A 1 120 ? 2.037 39.094 6.16 1 95.44 120 VAL A CA 1
ATOM 913 C C . VAL A 1 120 ? 1.175 39.656 7.297 1 95.44 120 VAL A C 1
ATOM 915 O O . VAL A 1 120 ? 1.663 39.844 8.414 1 95.44 120 VAL A O 1
ATOM 918 N N . LYS A 1 121 ? -0.05 39.875 6.992 1 93.94 121 LYS A N 1
ATOM 919 C CA . LYS A 1 121 ? -1.04 40.344 7.961 1 93.94 121 LYS A CA 1
ATOM 920 C C . LYS A 1 121 ? -2.377 39.625 7.762 1 93.94 121 LYS A C 1
ATOM 922 O O . LYS A 1 121 ? -2.736 39.281 6.633 1 93.94 121 LYS A O 1
ATOM 927 N N . SER A 1 122 ? -3.035 39.438 8.836 1 93 122 SER A N 1
ATOM 928 C CA . SER A 1 122 ? -4.34 38.781 8.781 1 93 122 SER A CA 1
ATOM 929 C C . SER A 1 122 ? -5.367 39.688 8.07 1 93 122 SER A C 1
ATOM 931 O O . SER A 1 122 ? -5.395 40.875 8.273 1 93 122 SER A O 1
ATOM 933 N N . LYS A 1 123 ? -6.211 39.094 7.238 1 91.06 123 LYS A N 1
ATOM 934 C CA . LYS A 1 123 ? -7.332 39.781 6.609 1 91.06 123 LYS A CA 1
ATOM 935 C C . LYS A 1 123 ? -8.594 39.656 7.469 1 91.06 123 LYS A C 1
ATOM 937 O O . LYS A 1 123 ? -9.68 40.031 7.031 1 91.06 123 LYS A O 1
ATOM 942 N N . GLY A 1 124 ? -8.398 39.156 8.641 1 88.25 124 GLY A N 1
ATOM 943 C CA . GLY A 1 124 ? -9.531 38.906 9.516 1 88.25 124 GLY A CA 1
ATOM 944 C C . GLY A 1 124 ? -9.875 37.406 9.602 1 88.25 124 GLY A C 1
ATOM 945 O O . GLY A 1 124 ? -9.266 36.594 8.922 1 88.25 124 GLY A O 1
ATOM 946 N N . GLN A 1 125 ? -10.859 37.125 10.484 1 89.75 125 GLN A N 1
ATOM 947 C CA . GLN A 1 125 ? -11.156 35.75 10.766 1 89.75 125 GLN A CA 1
ATOM 948 C C . GLN A 1 125 ? -12.523 35.344 10.203 1 89.75 125 GLN A C 1
ATOM 950 O O . GLN A 1 125 ? -13.062 34.281 10.547 1 89.75 125 GLN A O 1
ATOM 955 N N . GLY A 1 126 ? -13.047 36.031 9.312 1 89.25 126 GLY A N 1
ATOM 956 C CA . GLY A 1 126 ? -14.398 35.812 8.82 1 89.25 126 GLY A CA 1
ATOM 957 C C . GLY A 1 126 ? -14.586 34.438 8.219 1 89.25 126 GLY A C 1
ATOM 958 O O . GLY A 1 126 ? -15.469 33.688 8.633 1 89.25 126 GLY A O 1
ATOM 959 N N . GLU A 1 127 ? -13.734 34.062 7.312 1 90.56 127 GLU A N 1
ATOM 960 C CA . GLU A 1 127 ? -13.836 32.75 6.668 1 90.56 127 GLU A CA 1
ATOM 961 C C . GLU A 1 127 ? -13.609 31.625 7.672 1 90.56 127 GLU A C 1
ATOM 963 O O . GLU A 1 127 ? -14.281 30.594 7.609 1 90.56 127 GLU A O 1
ATOM 968 N N . LEU A 1 128 ? -12.688 31.844 8.539 1 94.19 128 LEU A N 1
ATOM 969 C CA . LEU A 1 128 ? -12.43 30.859 9.594 1 94.19 128 LEU A CA 1
ATOM 970 C C . LEU A 1 128 ? -13.656 30.672 10.484 1 94.19 128 LEU A C 1
ATOM 972 O O . LEU A 1 128 ? -14.016 29.547 10.836 1 94.19 128 LEU A O 1
ATOM 976 N N . GLU A 1 129 ? -14.227 31.766 10.836 1 96.31 129 GLU A N 1
ATOM 977 C CA . GLU A 1 129 ? -15.406 31.719 11.695 1 96.31 129 GLU A CA 1
ATOM 978 C C . GLU A 1 129 ? -16.547 30.969 11.023 1 96.31 129 GLU A C 1
ATOM 980 O O . GLU A 1 129 ? -17.312 30.25 11.688 1 96.31 129 GLU A O 1
ATOM 985 N N . LYS A 1 130 ? -16.672 31.141 9.766 1 95.69 130 LYS A N 1
ATOM 986 C CA . LYS A 1 130 ? -17.688 30.406 9.016 1 95.69 130 LYS A CA 1
ATOM 987 C C . LYS A 1 130 ? -17.406 28.906 9.055 1 95.69 130 LYS A C 1
ATOM 989 O O . LYS A 1 130 ? -18.312 28.094 9.25 1 95.69 130 LYS A O 1
ATOM 994 N N . ASP A 1 131 ? -16.203 28.547 8.836 1 96.44 131 ASP A N 1
ATOM 995 C CA . ASP A 1 131 ? -15.805 27.141 8.883 1 96.44 131 ASP A CA 1
ATOM 996 C C . ASP A 1 131 ? -16.094 26.531 10.258 1 96.44 131 ASP A C 1
ATOM 998 O O . ASP A 1 131 ? -16.609 25.422 10.359 1 96.44 131 ASP A O 1
ATOM 1002 N N . ILE A 1 132 ? -15.734 27.281 11.289 1 98.19 132 ILE A N 1
ATOM 1003 C CA . ILE A 1 132 ? -15.969 26.844 12.664 1 98.19 132 ILE A CA 1
ATOM 1004 C C . ILE A 1 132 ? -17.469 26.656 12.898 1 98.19 132 ILE A C 1
ATOM 1006 O O . ILE A 1 132 ? -17.891 25.641 13.438 1 98.19 132 ILE A O 1
ATOM 1010 N N . ALA A 1 133 ? -18.203 27.641 12.484 1 98.44 133 ALA A N 1
ATOM 1011 C CA . ALA A 1 133 ? -19.656 27.578 12.672 1 98.44 133 ALA A CA 1
ATOM 1012 C C . ALA A 1 133 ? -20.25 26.375 11.961 1 98.44 133 ALA A C 1
ATOM 1014 O O . ALA A 1 133 ? -21.125 25.688 12.508 1 98.44 133 ALA A O 1
ATOM 1015 N N . ASN A 1 134 ? -19.844 26.141 10.719 1 98.62 134 ASN A N 1
ATOM 1016 C CA . ASN A 1 134 ? -20.344 25 9.953 1 98.62 134 ASN A CA 1
ATOM 1017 C C . ASN A 1 134 ? -20.016 23.688 10.641 1 98.62 134 ASN A C 1
ATOM 1019 O O . ASN A 1 134 ? -20.875 22.797 10.727 1 98.62 134 ASN A O 1
ATOM 1023 N N . LEU A 1 135 ? -18.781 23.531 11.117 1 98.75 135 LEU A N 1
ATOM 1024 C CA . LEU A 1 135 ? -18.375 22.297 11.773 1 98.75 135 LEU A CA 1
ATOM 1025 C C . LEU A 1 135 ? -19.156 22.078 13.07 1 98.75 135 LEU A C 1
ATOM 1027 O O . LEU A 1 135 ? -19.656 20.984 13.328 1 98.75 135 LEU A O 1
ATOM 1031 N N . LYS A 1 136 ? -19.234 23.125 13.859 1 98.69 136 LYS A N 1
ATOM 1032 C CA . LYS A 1 136 ? -19.922 23.016 15.141 1 98.69 136 LYS A CA 1
ATOM 1033 C C . LYS A 1 136 ? -21.406 22.688 14.938 1 98.69 136 LYS A C 1
ATOM 1035 O O . LYS A 1 136 ? -21.969 21.875 15.672 1 98.69 136 LYS A O 1
ATOM 1040 N N . ALA A 1 137 ? -22 23.344 13.984 1 98.56 137 ALA A N 1
ATOM 1041 C CA . ALA A 1 137 ? -23.391 23.031 13.664 1 98.56 137 ALA A CA 1
ATOM 1042 C C . ALA A 1 137 ? -23.547 21.562 13.258 1 98.56 137 ALA A C 1
ATOM 1044 O O . ALA A 1 137 ? -24.484 20.891 13.695 1 98.56 137 ALA A O 1
ATOM 1045 N N . ALA A 1 138 ? -22.688 21.109 12.391 1 98.75 138 ALA A N 1
ATOM 1046 C CA . ALA A 1 138 ? -22.734 19.719 11.93 1 98.75 138 ALA A CA 1
ATOM 1047 C C . ALA A 1 138 ? -22.516 18.75 13.094 1 98.75 138 ALA A C 1
ATOM 1049 O O . ALA A 1 138 ? -23.188 17.719 13.188 1 98.75 138 ALA A O 1
ATOM 1050 N N . MET A 1 139 ? -21.547 19.047 13.938 1 98.75 139 MET A N 1
ATOM 1051 C CA . MET A 1 139 ? -21.312 18.219 15.125 1 98.75 139 MET A CA 1
ATOM 1052 C C . MET A 1 139 ? -22.562 18.125 15.984 1 98.75 139 MET A C 1
ATOM 1054 O O . MET A 1 139 ? -22.922 17.031 16.438 1 98.75 139 MET A O 1
ATOM 1058 N N . GLY A 1 140 ? -23.172 19.266 16.25 1 98.5 140 GLY A N 1
ATOM 1059 C CA . GLY A 1 140 ? -24.422 19.266 16.984 1 98.5 140 GLY A CA 1
ATOM 1060 C C . GLY A 1 140 ? -25.5 18.406 16.344 1 98.5 140 GLY A C 1
ATOM 1061 O O . GLY A 1 140 ? -26.188 17.656 17.031 1 98.5 140 GLY A O 1
ATOM 1062 N N . GLU A 1 141 ? -25.656 18.547 15.109 1 98.38 141 GLU A N 1
ATOM 1063 C CA . GLU A 1 141 ? -26.672 17.828 14.352 1 98.38 141 GLU A CA 1
ATOM 1064 C C . GLU A 1 141 ? -26.469 16.328 14.438 1 98.38 141 GLU A C 1
ATOM 1066 O O . GLU A 1 141 ? -27.422 15.555 14.484 1 98.38 141 GLU A O 1
ATOM 1071 N N . HIS A 1 142 ? -25.219 15.883 14.453 1 98.19 142 HIS A N 1
ATOM 1072 C CA . HIS A 1 142 ? -24.938 14.453 14.359 1 98.19 142 HIS A CA 1
ATOM 1073 C C . HIS A 1 142 ? -24.453 13.898 15.695 1 98.19 142 HIS A C 1
ATOM 1075 O O . HIS A 1 142 ? -24.016 12.758 15.773 1 98.19 142 HIS A O 1
ATOM 1081 N N . GLY A 1 143 ? -24.438 14.664 16.75 1 97.81 143 GLY A N 1
ATOM 1082 C CA . GLY A 1 143 ? -24.234 14.203 18.109 1 97.81 143 GLY A CA 1
ATOM 1083 C C . GLY A 1 143 ? -22.781 13.875 18.406 1 97.81 143 GLY A C 1
ATOM 1084 O O . GLY A 1 143 ? -22.484 12.906 19.109 1 97.81 143 GLY A O 1
ATOM 1085 N N . VAL A 1 144 ? -21.891 14.594 17.781 1 97.5 144 VAL A N 1
ATOM 1086 C CA . VAL A 1 144 ? -20.469 14.383 18.031 1 97.5 144 VAL A CA 1
ATOM 1087 C C . VAL A 1 144 ? -19.922 15.516 18.906 1 97.5 144 VAL A C 1
ATOM 1089 O O . VAL A 1 144 ? -20.203 16.688 18.641 1 97.5 144 VAL A O 1
ATOM 1092 N N . GLU A 1 145 ? -19.141 15.211 19.891 1 96.38 145 GLU A N 1
ATOM 1093 C CA . GLU A 1 145 ? -18.703 16.188 20.875 1 96.38 145 GLU A CA 1
ATOM 1094 C C . GLU A 1 145 ? -17.297 16.688 20.578 1 96.38 145 GLU A C 1
ATOM 1096 O O . GLU A 1 145 ? -16.922 17.797 20.969 1 96.38 145 GLU A O 1
ATOM 1101 N N . ARG A 1 146 ? -16.5 15.867 19.938 1 98 146 ARG A N 1
ATOM 1102 C CA . ARG A 1 146 ? -15.102 16.219 19.734 1 98 146 ARG A CA 1
ATOM 1103 C C . ARG A 1 146 ? -14.828 16.484 18.25 1 98 146 ARG A C 1
ATOM 1105 O O . ARG A 1 146 ? -15.211 15.703 17.391 1 98 146 ARG A O 1
ATOM 1112 N N . GLY A 1 147 ? -14.234 17.594 18.016 1 98.69 147 GLY A N 1
ATOM 1113 C CA . GLY A 1 147 ? -13.859 17.984 16.672 1 98.69 147 GLY A CA 1
ATOM 1114 C C . GLY A 1 147 ? -12.562 18.766 16.609 1 98.69 147 GLY A C 1
ATOM 1115 O O . GLY A 1 147 ? -12.055 19.219 17.641 1 98.69 147 GLY A O 1
ATOM 1116 N N . PHE A 1 148 ? -11.992 18.781 15.492 1 98.75 148 PHE A N 1
ATOM 1117 C CA . PHE A 1 148 ? -10.773 19.547 15.297 1 98.75 148 PHE A CA 1
ATOM 1118 C C . PHE A 1 148 ? -10.82 20.328 13.984 1 98.75 148 PHE A C 1
ATOM 1120 O O . PHE A 1 148 ? -11.625 20 13.102 1 98.75 148 PHE A O 1
ATOM 1127 N N . MET A 1 149 ? -10.062 21.344 13.922 1 97.62 149 MET A N 1
ATOM 1128 C CA . MET A 1 149 ? -9.914 22.156 12.719 1 97.62 149 MET A CA 1
ATOM 1129 C C . MET A 1 149 ? -8.445 22.328 12.344 1 97.62 149 MET A C 1
ATOM 1131 O O . MET A 1 149 ? -7.602 22.547 13.219 1 97.62 149 MET A O 1
ATOM 1135 N N . ASN A 1 150 ? -8.156 22.156 11.055 1 96.25 150 ASN A N 1
ATOM 1136 C CA . ASN A 1 150 ? -6.789 22.25 10.555 1 96.25 150 ASN A CA 1
ATOM 1137 C C . ASN A 1 150 ? -6.371 23.703 10.352 1 96.25 150 ASN A C 1
ATOM 1139 O O . ASN A 1 150 ? -7.172 24.531 9.922 1 96.25 150 ASN A O 1
ATOM 1143 N N . ALA A 1 151 ? -5.18 23.938 10.633 1 94.69 151 ALA A N 1
ATOM 1144 C CA . ALA A 1 151 ? -4.492 25.188 10.289 1 94.69 151 ALA A CA 1
ATOM 1145 C C . ALA A 1 151 ? -3.064 24.922 9.836 1 94.69 151 ALA A C 1
ATOM 1147 O O . ALA A 1 151 ? -2.506 23.859 10.109 1 94.69 151 ALA A O 1
ATOM 1148 N N . ALA A 1 152 ? -2.549 25.797 9.094 1 92.5 152 ALA A N 1
ATOM 1149 C CA . ALA A 1 152 ? -1.174 25.656 8.617 1 92.5 152 ALA A CA 1
ATOM 1150 C C . ALA A 1 152 ? -0.175 26.031 9.711 1 92.5 152 ALA A C 1
ATOM 1152 O O . ALA A 1 152 ? -0.459 26.875 10.562 1 92.5 152 ALA A O 1
ATOM 1153 N N . SER A 1 153 ? 0.896 25.359 9.719 1 95.62 153 SER A N 1
ATOM 1154 C CA . SER A 1 153 ? 2.004 25.797 10.562 1 95.62 153 SER A CA 1
ATOM 1155 C 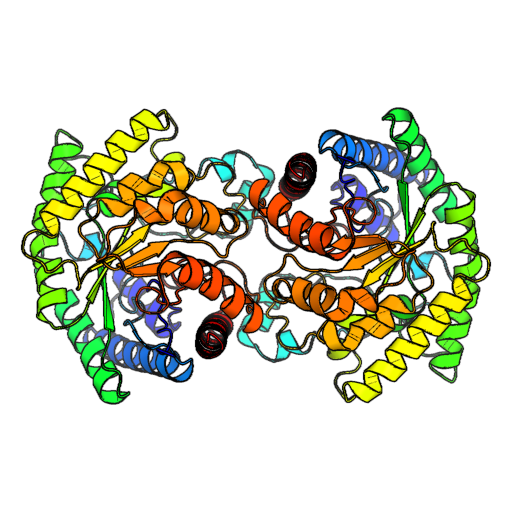C . SER A 1 153 ? 2.828 26.875 9.875 1 95.62 153 SER A C 1
ATOM 1157 O O . SER A 1 153 ? 2.836 26.969 8.648 1 95.62 153 SER A O 1
ATOM 1159 N N . PRO A 1 154 ? 3.494 27.734 10.703 1 95.62 154 PRO A N 1
ATOM 1160 C CA . PRO A 1 154 ? 4.391 28.703 10.07 1 95.62 154 PRO A CA 1
ATOM 1161 C C . PRO A 1 154 ? 5.41 28.047 9.141 1 95.62 154 PRO A C 1
ATOM 1163 O O . PRO A 1 154 ? 5.703 28.578 8.07 1 95.62 154 PRO A O 1
ATOM 1166 N N . GLY A 1 155 ? 5.883 26.922 9.508 1 95.25 155 GLY A N 1
ATOM 1167 C CA . GLY A 1 155 ? 6.844 26.188 8.703 1 95.25 155 GLY A CA 1
ATOM 1168 C C . GLY A 1 155 ? 6.285 25.75 7.363 1 95.25 155 GLY A C 1
ATOM 1169 O O . GLY A 1 155 ? 6.945 25.891 6.332 1 95.25 155 GLY A O 1
ATOM 1170 N N . VAL A 1 156 ? 5.094 25.203 7.348 1 94 156 VAL A N 1
ATOM 1171 C CA . VAL A 1 156 ? 4.512 24.688 6.109 1 94 156 VAL A CA 1
ATOM 1172 C C . VAL A 1 156 ? 4.23 25.844 5.152 1 94 156 VAL A C 1
ATOM 1174 O O . VAL A 1 156 ? 4.34 25.688 3.934 1 94 156 VAL A O 1
ATOM 1177 N N . ILE A 1 157 ? 3.756 26.969 5.707 1 93.38 157 ILE A N 1
ATOM 1178 C CA . ILE A 1 157 ? 3.541 28.141 4.863 1 93.38 157 ILE A CA 1
ATOM 1179 C C . ILE A 1 157 ? 4.859 28.547 4.203 1 93.38 157 ILE A C 1
ATOM 1181 O O . ILE A 1 157 ? 4.902 28.812 2.998 1 93.38 157 ILE A O 1
ATOM 1185 N N . SER A 1 158 ? 5.91 28.578 4.996 1 92.31 158 SER A N 1
ATOM 1186 C CA . SER A 1 158 ? 7.215 28.969 4.477 1 92.31 158 SER A CA 1
ATOM 1187 C C . SER A 1 158 ? 7.723 27.984 3.438 1 92.31 158 SER A C 1
ATOM 1189 O O . SER A 1 158 ? 8.508 28.344 2.561 1 92.31 158 SER A O 1
ATOM 1191 N N . LEU A 1 159 ? 7.328 26.719 3.604 1 88.56 159 LEU A N 1
ATOM 1192 C CA . LEU A 1 159 ? 7.711 25.672 2.66 1 88.56 159 LEU A CA 1
ATOM 1193 C C . LEU A 1 159 ? 7.016 25.875 1.316 1 88.56 159 LEU A C 1
ATOM 1195 O O . LEU A 1 159 ? 7.66 25.812 0.265 1 88.56 159 LEU A O 1
ATOM 1199 N N . PHE A 1 160 ? 5.711 26.172 1.316 1 88 160 PHE A N 1
ATOM 1200 C CA . PHE A 1 160 ? 4.914 26.172 0.093 1 88 160 PHE A CA 1
ATOM 1201 C C . PHE A 1 160 ? 4.812 27.578 -0.483 1 88 160 PHE A C 1
ATOM 1203 O O . PHE A 1 160 ? 4.504 27.75 -1.665 1 88 160 PHE A O 1
ATOM 1210 N N . LEU A 1 161 ? 4.918 28.578 0.317 1 90.75 161 LEU A N 1
ATOM 1211 C CA . LEU A 1 161 ? 4.941 29.984 -0.09 1 90.75 161 LEU A CA 1
ATOM 1212 C C . LEU A 1 161 ? 6.281 30.625 0.262 1 90.75 161 LEU A C 1
ATOM 1214 O O . LEU A 1 161 ? 6.418 31.25 1.321 1 90.75 161 LEU A O 1
ATOM 1218 N N . GLN A 1 162 ? 7.156 30.594 -0.666 1 89.25 162 GLN A N 1
ATOM 1219 C CA . GLN A 1 162 ? 8.539 31 -0.419 1 89.25 162 GLN A CA 1
ATOM 1220 C C . GLN A 1 162 ? 8.656 32.5 -0.187 1 89.25 162 GLN A C 1
ATOM 1222 O O . GLN A 1 162 ? 7.805 33.281 -0.642 1 89.25 162 GLN A O 1
ATOM 1227 N N . ASN A 1 163 ? 9.703 32.875 0.459 1 93.25 163 ASN A N 1
ATOM 1228 C CA . ASN A 1 163 ? 9.93 34.25 0.911 1 93.25 163 ASN A CA 1
ATOM 1229 C C . ASN A 1 163 ? 10.648 35.062 -0.152 1 93.25 163 ASN A C 1
ATOM 1231 O O . ASN A 1 163 ? 11.773 34.75 -0.545 1 93.25 163 ASN A O 1
ATOM 1235 N N . ASP A 1 164 ? 10.062 36.125 -0.626 1 93.69 164 ASP A N 1
ATOM 1236 C CA . ASP A 1 164 ? 10.695 37.062 -1.535 1 93.69 164 ASP A CA 1
ATOM 1237 C C . ASP A 1 164 ? 10.57 38.5 -1.007 1 93.69 164 ASP A C 1
ATOM 1239 O O . ASP A 1 164 ? 10.609 39.469 -1.78 1 93.69 164 ASP A O 1
ATOM 1243 N N . PHE A 1 165 ? 10.305 38.656 0.209 1 96.25 165 PHE A N 1
ATOM 1244 C CA . PHE A 1 165 ? 10.062 39.969 0.778 1 96.25 165 PHE A CA 1
ATOM 1245 C C . PHE A 1 165 ? 10.914 40.188 2.02 1 96.25 165 PHE A C 1
ATOM 1247 O O . PHE A 1 165 ? 11.609 41.219 2.129 1 96.25 165 PHE A O 1
ATOM 1254 N N . TYR A 1 166 ? 10.844 39.375 2.98 1 96.81 166 TYR A N 1
ATOM 1255 C CA . TYR A 1 166 ? 11.57 39.531 4.234 1 96.81 166 TYR A CA 1
ATOM 1256 C C . TYR A 1 166 ? 13.062 39.281 4.039 1 96.81 166 TYR A C 1
ATOM 1258 O O . TYR A 1 166 ? 13.453 38.469 3.172 1 96.81 166 TYR A O 1
ATOM 1266 N N . ALA A 1 167 ? 13.906 39.781 4.84 1 96.75 167 ALA A N 1
ATOM 1267 C CA . ALA A 1 167 ? 15.359 39.75 4.66 1 96.75 167 ALA A CA 1
ATOM 1268 C C . ALA A 1 167 ? 15.914 38.375 4.977 1 96.75 167 ALA A C 1
ATOM 1270 O O . ALA A 1 167 ? 16.906 37.938 4.371 1 96.75 167 ALA A O 1
ATOM 1271 N N . THR A 1 168 ? 15.328 37.719 5.914 1 95 168 THR A N 1
ATOM 1272 C CA . THR A 1 168 ? 15.805 36.406 6.312 1 95 168 THR A CA 1
ATOM 1273 C C . THR A 1 168 ? 14.641 35.438 6.473 1 95 168 THR A C 1
ATOM 1275 O O . THR A 1 168 ? 13.492 35.875 6.633 1 95 168 THR A O 1
ATOM 1278 N N . ARG A 1 169 ? 14.984 34.188 6.418 1 92.5 169 ARG A N 1
ATOM 1279 C CA . ARG A 1 169 ? 13.992 33.125 6.645 1 92.5 169 ARG A CA 1
ATOM 1280 C C . ARG A 1 169 ? 13.406 33.25 8.047 1 92.5 169 ARG A C 1
ATOM 1282 O O . ARG A 1 169 ? 12.203 33.031 8.242 1 92.5 169 ARG A O 1
ATOM 1289 N N . ASP A 1 170 ? 14.234 33.562 8.953 1 94.12 170 ASP A N 1
ATOM 1290 C CA . ASP A 1 170 ? 13.805 33.688 10.344 1 94.12 170 ASP A CA 1
ATOM 1291 C C . ASP A 1 170 ? 12.797 34.812 10.516 1 94.12 170 ASP A C 1
ATOM 1293 O O . ASP A 1 170 ? 11.82 34.656 11.266 1 94.12 170 ASP A O 1
ATOM 1297 N N . GLU A 1 171 ? 13.023 35.906 9.891 1 96 171 GLU A N 1
ATOM 1298 C CA . GLU A 1 171 ? 12.086 37 9.945 1 96 171 GLU A CA 1
ATOM 1299 C C . GLU A 1 171 ? 10.742 36.625 9.328 1 96 171 GLU A C 1
ATOM 1301 O O . GLU A 1 171 ? 9.688 37 9.844 1 96 171 GLU A O 1
ATOM 1306 N N . TYR A 1 172 ? 10.836 35.969 8.242 1 96.38 172 TYR A N 1
ATOM 1307 C CA . TYR A 1 172 ? 9.625 35.5 7.578 1 96.38 172 TYR A CA 1
ATOM 1308 C C . TYR A 1 172 ? 8.844 34.562 8.484 1 96.38 172 TYR A C 1
ATOM 1310 O O . TYR A 1 172 ? 7.633 34.719 8.664 1 96.38 172 TYR A O 1
ATOM 1318 N N . LEU A 1 173 ? 9.531 33.594 9.094 1 96.06 173 LEU A N 1
ATOM 1319 C CA . LEU A 1 173 ? 8.898 32.625 9.992 1 96.06 173 LEU A CA 1
ATOM 1320 C C . LEU A 1 173 ? 8.266 33.344 11.18 1 96.06 173 LEU A C 1
ATOM 1322 O O . LEU A 1 173 ? 7.168 32.969 11.617 1 96.06 173 LEU A O 1
ATOM 1326 N N . ALA A 1 174 ? 8.945 34.281 11.711 1 96.06 174 ALA A N 1
ATOM 1327 C CA . ALA A 1 174 ? 8.422 35.062 12.844 1 96.06 174 ALA A CA 1
ATOM 1328 C C . ALA A 1 174 ? 7.145 35.781 12.461 1 96.06 174 ALA A C 1
ATOM 1330 O O . ALA A 1 174 ? 6.191 35.844 13.25 1 96.06 174 ALA A O 1
ATOM 1331 N N . ALA A 1 175 ? 7.184 36.406 11.289 1 96.19 175 ALA A N 1
ATOM 1332 C CA . ALA A 1 175 ? 6.008 37.125 10.797 1 96.19 175 ALA A CA 1
ATOM 1333 C C . ALA A 1 175 ? 4.82 36.156 10.641 1 96.19 175 ALA A C 1
ATOM 1335 O O . ALA A 1 175 ? 3.689 36.5 10.992 1 96.19 175 ALA A O 1
ATOM 1336 N N . LEU A 1 176 ? 5.09 35.031 10.086 1 95.88 176 LEU A N 1
ATOM 1337 C CA . LEU A 1 176 ? 4.047 34.031 9.914 1 95.88 176 LEU A CA 1
ATOM 1338 C C . LEU A 1 176 ? 3.508 33.562 11.266 1 95.88 176 LEU A C 1
ATOM 1340 O O . LEU A 1 176 ? 2.293 33.438 11.445 1 95.88 176 LEU A O 1
ATOM 1344 N N . ALA A 1 177 ? 4.418 33.25 12.195 1 96.62 177 ALA A N 1
ATOM 1345 C CA . ALA A 1 177 ? 4.023 32.812 13.523 1 96.62 177 ALA A CA 1
ATOM 1346 C C . ALA A 1 177 ? 3.117 33.844 14.203 1 96.62 177 ALA A C 1
ATOM 1348 O O . ALA A 1 177 ? 2.107 33.5 14.812 1 96.62 177 ALA A O 1
ATOM 1349 N N . ASP A 1 178 ? 3.457 35.094 14.078 1 95.62 178 ASP A N 1
ATOM 1350 C CA . ASP A 1 178 ? 2.668 36.156 14.664 1 95.62 178 ASP A CA 1
ATOM 1351 C C . ASP A 1 178 ? 1.281 36.25 14.031 1 95.62 178 ASP A C 1
ATOM 1353 O O . ASP A 1 178 ? 0.282 36.438 14.727 1 95.62 178 ASP A O 1
ATOM 1357 N N . ALA A 1 179 ? 1.31 36.125 12.766 1 93.62 179 ALA A N 1
ATOM 1358 C CA . ALA A 1 179 ? 0.05 36.219 12.031 1 93.62 179 ALA A CA 1
ATOM 1359 C C . ALA A 1 179 ? -0.879 35.062 12.383 1 93.62 179 ALA A C 1
ATOM 1361 O O . ALA A 1 179 ? -2.096 35.219 12.477 1 93.62 179 ALA A O 1
ATOM 1362 N N . MET A 1 180 ? -0.35 33.875 12.625 1 94.88 180 MET A N 1
ATOM 1363 C CA . MET A 1 180 ? -1.156 32.688 12.797 1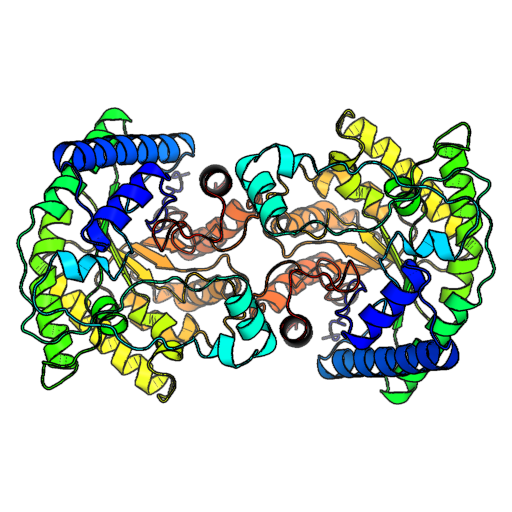 94.88 180 MET A CA 1
ATOM 1364 C C . MET A 1 180 ? -1.681 32.562 14.227 1 94.88 180 MET A C 1
ATOM 1366 O O . MET A 1 180 ? -2.633 31.844 14.492 1 94.88 180 MET A O 1
ATOM 1370 N N . ARG A 1 181 ? -1.107 33.312 15.141 1 95.38 181 ARG A N 1
ATOM 1371 C CA . ARG A 1 181 ? -1.459 33.25 16.562 1 95.38 181 ARG A CA 1
ATOM 1372 C C . ARG A 1 181 ? -2.957 33.438 16.766 1 95.38 181 ARG A C 1
ATOM 1374 O O . ARG A 1 181 ? -3.592 32.688 17.516 1 95.38 181 ARG A O 1
ATOM 1381 N N . THR A 1 182 ? -3.453 34.438 16.125 1 94.62 182 THR A N 1
ATOM 1382 C CA . THR A 1 182 ? -4.863 34.781 16.297 1 94.62 182 THR A CA 1
ATOM 1383 C C . THR A 1 182 ? -5.746 33.656 15.75 1 94.62 182 THR A C 1
ATOM 1385 O O . THR A 1 182 ? -6.77 33.312 16.344 1 94.62 182 THR A O 1
ATOM 1388 N N . GLU A 1 183 ? -5.391 33.125 14.617 1 95.12 183 GLU A N 1
ATOM 1389 C CA . GLU A 1 183 ? -6.133 32 14.031 1 95.12 183 GLU A CA 1
ATOM 1390 C C . GLU A 1 183 ? -6.164 30.812 14.969 1 95.12 183 GLU A C 1
ATOM 1392 O O . GLU A 1 183 ? -7.215 30.203 15.18 1 95.12 183 GLU A O 1
ATOM 1397 N N . TYR A 1 184 ? -5 30.469 15.516 1 97.81 184 TYR A N 1
ATOM 1398 C CA . TYR A 1 184 ? -4.895 29.328 16.438 1 97.81 184 TYR A CA 1
ATOM 1399 C C . TYR A 1 184 ? -5.805 29.516 17.641 1 97.81 184 TYR A C 1
ATOM 1401 O O . TYR A 1 184 ? -6.551 28.609 18.016 1 97.81 184 TYR A O 1
ATOM 1409 N N . ARG A 1 185 ? -5.777 30.719 18.188 1 97.31 185 ARG A N 1
ATOM 1410 C CA . ARG A 1 185 ? -6.586 31.016 19.375 1 97.31 185 ARG A CA 1
ATOM 1411 C C . ARG A 1 185 ? -8.07 30.969 19.031 1 97.31 185 ARG A C 1
ATOM 1413 O O . ARG A 1 185 ? -8.883 30.5 19.844 1 97.31 185 ARG A O 1
ATOM 1420 N N . THR A 1 186 ? -8.398 31.5 17.891 1 97.19 186 THR A N 1
ATOM 1421 C CA . THR A 1 186 ? -9.797 31.5 17.469 1 97.19 186 THR A CA 1
ATOM 1422 C C . THR A 1 186 ? -10.336 30.062 17.391 1 97.19 186 THR A C 1
ATOM 1424 O O . THR A 1 186 ? -11.453 29.797 17.844 1 97.19 186 THR A O 1
ATOM 1427 N N . ILE A 1 187 ? -9.57 29.141 16.891 1 98.06 187 ILE A N 1
ATOM 1428 C CA . ILE A 1 187 ? -9.977 27.734 16.766 1 98.06 187 ILE A CA 1
ATOM 1429 C C . ILE A 1 187 ? -10.133 27.125 18.156 1 98.06 187 ILE A C 1
ATOM 1431 O O . ILE A 1 187 ? -11.188 26.562 18.484 1 98.06 187 ILE A O 1
ATOM 1435 N N . VAL A 1 188 ? -9.164 27.312 19.016 1 98.62 188 VAL A N 1
ATOM 1436 C CA . VAL A 1 188 ? -9.156 26.672 20.328 1 98.62 188 VAL A CA 1
ATOM 1437 C C . VAL A 1 188 ? -10.258 27.281 21.203 1 98.62 188 VAL A C 1
ATOM 1439 O O . VAL A 1 188 ? -10.93 26.562 21.938 1 98.62 188 VAL A O 1
ATOM 1442 N N . ASP A 1 189 ? -10.414 28.578 21.109 1 97.94 189 ASP A N 1
ATOM 1443 C CA . ASP A 1 189 ? -11.414 29.281 21.906 1 97.94 189 ASP A CA 1
ATOM 1444 C C . ASP A 1 189 ? -12.828 28.859 21.5 1 97.94 189 ASP A C 1
ATOM 1446 O O . ASP A 1 189 ? -13.773 29 22.281 1 97.94 189 ASP A O 1
ATOM 1450 N N . SER A 1 190 ? -12.992 28.344 20.328 1 98.12 190 SER A N 1
ATOM 1451 C CA . SER A 1 190 ? -14.297 27.891 19.875 1 98.12 190 SER A CA 1
ATOM 1452 C C . SER A 1 190 ? -14.656 26.547 20.484 1 98.12 190 SER A C 1
ATOM 1454 O O . SER A 1 190 ? -15.797 26.078 20.375 1 98.12 190 SER A O 1
ATOM 1456 N N . GLY A 1 191 ? -13.664 25.875 21.109 1 98.19 191 GLY A N 1
ATOM 1457 C CA . GLY A 1 191 ? -13.891 24.562 21.719 1 98.19 191 GLY A CA 1
ATOM 1458 C C . GLY A 1 191 ? -13.352 23.422 20.875 1 98.19 191 GLY A C 1
ATOM 1459 O O . GLY A 1 191 ? -13.352 22.281 21.312 1 98.19 191 GLY A O 1
ATOM 1460 N N . LEU A 1 192 ? -12.891 23.719 19.672 1 98.69 192 LEU A N 1
ATOM 1461 C CA . LEU A 1 192 ? -12.312 22.703 18.797 1 98.69 192 LEU A CA 1
ATOM 1462 C C . LEU A 1 192 ? -10.836 22.484 19.109 1 98.69 192 LEU A C 1
ATOM 1464 O O . LEU A 1 192 ? -10.188 23.359 19.703 1 98.69 192 LEU A O 1
ATOM 1468 N N . MET A 1 193 ? -10.352 21.328 18.812 1 98.75 193 MET A N 1
ATOM 1469 C CA . MET A 1 193 ? -8.906 21.125 18.812 1 98.75 193 MET A CA 1
ATOM 1470 C C . MET A 1 193 ? -8.258 21.75 17.594 1 98.75 193 MET A C 1
ATOM 1472 O O . MET A 1 193 ? -8.875 21.828 16.531 1 98.75 193 MET A O 1
ATOM 1476 N N . LEU A 1 194 ? -7.074 22.203 17.797 1 98.69 194 LEU A N 1
ATOM 1477 C CA . LEU A 1 194 ? -6.27 22.75 16.719 1 98.69 194 LEU A CA 1
ATOM 1478 C C . LEU A 1 194 ? -5.352 21.688 16.125 1 98.69 194 LEU A C 1
ATOM 1480 O O . LEU A 1 194 ? -4.59 21.047 16.844 1 98.69 194 LEU A O 1
ATOM 1484 N N . GLN A 1 195 ? -5.441 21.453 14.844 1 98.12 195 GLN A N 1
ATOM 1485 C CA . GLN A 1 195 ? -4.523 20.547 14.156 1 98.12 195 GLN A CA 1
ATOM 1486 C C . GLN A 1 195 ? -3.566 21.312 13.258 1 98.12 195 GLN A C 1
ATOM 1488 O O . GLN A 1 195 ? -3.996 22.109 12.43 1 98.12 195 GLN A O 1
ATOM 1493 N N . LEU A 1 196 ? -2.32 21.016 13.406 1 97.56 196 LEU A N 1
ATOM 1494 C CA . LEU A 1 196 ? -1.279 21.625 12.578 1 97.56 196 LEU A CA 1
ATOM 1495 C C . LEU A 1 196 ? -0.567 20.578 11.742 1 97.56 196 LEU A C 1
ATOM 1497 O O . LEU A 1 196 ? -0.029 19.609 12.281 1 97.56 196 LEU A O 1
ATOM 1501 N N . ASP A 1 197 ? -0.558 20.734 10.453 1 95.12 197 ASP A N 1
ATOM 1502 C CA . ASP A 1 197 ? 0.13 19.828 9.531 1 95.12 197 ASP A CA 1
ATOM 1503 C C . ASP A 1 197 ? 1.531 20.344 9.203 1 95.12 197 ASP A C 1
ATOM 1505 O O . ASP A 1 197 ? 1.693 21.484 8.758 1 95.12 197 ASP A O 1
ATOM 1509 N N . CYS A 1 198 ? 2.473 19.5 9.375 1 96.31 198 CYS A N 1
ATOM 1510 C CA . CYS A 1 198 ? 3.844 20 9.367 1 96.31 198 CYS A CA 1
ATOM 1511 C C . CYS A 1 198 ? 4.715 19.188 8.414 1 96.31 198 CYS A C 1
ATOM 1513 O O . CYS A 1 198 ? 5.711 18.594 8.828 1 96.31 198 CYS A O 1
ATOM 1515 N N . PRO A 1 199 ? 4.41 19.203 7.117 1 95.62 199 PRO A N 1
ATOM 1516 C CA . PRO A 1 199 ? 5.355 18.609 6.168 1 95.62 199 PRO A CA 1
ATOM 1517 C C . PRO A 1 199 ? 6.711 19.312 6.16 1 95.62 199 PRO A C 1
ATOM 1519 O O . PRO A 1 199 ? 7.684 18.766 5.629 1 95.62 199 PRO A O 1
ATOM 1522 N N . ASP A 1 200 ? 6.785 20.5 6.746 1 96 200 ASP A N 1
ATOM 1523 C CA . ASP A 1 200 ? 8.039 21.25 6.875 1 96 200 ASP A CA 1
ATOM 1524 C C . ASP A 1 200 ? 9.023 20.5 7.785 1 96 200 ASP A C 1
ATOM 1526 O O . ASP A 1 200 ? 10.227 20.766 7.738 1 96 200 ASP A O 1
ATOM 1530 N N . LEU A 1 201 ? 8.508 19.547 8.586 1 97.5 201 LEU A N 1
ATOM 1531 C CA . LEU A 1 201 ? 9.359 18.828 9.531 1 97.5 201 LEU A CA 1
ATOM 1532 C C . LEU A 1 201 ? 9.898 17.547 8.914 1 97.5 201 LEU A C 1
ATOM 1534 O O . LEU A 1 201 ? 10.789 16.906 9.477 1 97.5 201 LEU A O 1
ATOM 1538 N N . ALA A 1 202 ? 9.391 17.078 7.75 1 97.44 202 ALA A N 1
ATOM 1539 C CA . ALA A 1 202 ? 9.859 15.812 7.188 1 97.44 202 ALA A CA 1
ATOM 1540 C C . ALA A 1 202 ? 9.969 15.891 5.668 1 97.44 202 ALA A C 1
ATOM 1542 O O . ALA A 1 202 ? 11.07 15.836 5.113 1 97.44 202 ALA A O 1
ATOM 1543 N N . LEU A 1 203 ? 8.883 16.188 5.012 1 95.94 203 LEU A N 1
ATOM 1544 C CA . LEU A 1 203 ? 8.852 16.25 3.555 1 95.94 203 LEU A CA 1
ATOM 1545 C C . LEU A 1 203 ? 9.859 17.266 3.031 1 95.94 203 LEU A C 1
ATOM 1547 O O . LEU A 1 203 ? 10.508 17.016 2.01 1 95.94 203 LEU A O 1
ATOM 1551 N N . SER A 1 204 ? 9.969 18.375 3.705 1 95.12 204 SER A N 1
ATOM 1552 C CA . SER A 1 204 ? 10.789 19.484 3.227 1 95.12 204 SER A CA 1
ATOM 1553 C C . SER A 1 204 ? 12.258 19.078 3.133 1 95.12 204 SER A C 1
ATOM 1555 O O . SER A 1 204 ? 13.031 19.719 2.414 1 95.12 204 SER A O 1
ATOM 1557 N N . ARG A 1 205 ? 12.648 18.016 3.891 1 96.56 205 ARG A N 1
ATOM 1558 C CA . ARG A 1 205 ? 14.039 17.562 3.869 1 96.56 205 ARG A CA 1
ATOM 1559 C C . ARG A 1 205 ? 14.508 17.297 2.441 1 96.56 205 ARG A C 1
ATOM 1561 O O . ARG A 1 205 ? 15.586 17.734 2.049 1 96.56 205 ARG A O 1
ATOM 1568 N N . HIS A 1 206 ? 13.68 16.641 1.648 1 94.56 206 HIS A N 1
ATOM 1569 C CA . HIS A 1 206 ? 14.156 16.266 0.322 1 94.56 206 HIS A CA 1
ATOM 1570 C C . HIS A 1 206 ? 13.398 17.016 -0.768 1 94.56 206 HIS A C 1
ATOM 1572 O O . HIS A 1 206 ? 13.641 16.812 -1.958 1 94.56 206 HIS A O 1
ATOM 1578 N N . MET A 1 207 ? 12.539 17.859 -0.383 1 90.69 207 MET A N 1
ATOM 1579 C CA . MET A 1 207 ? 11.844 18.688 -1.358 1 90.69 207 MET A CA 1
ATOM 1580 C C . MET A 1 207 ? 12.531 20.047 -1.501 1 90.69 207 MET A C 1
ATOM 1582 O O . MET A 1 207 ? 12.617 20.594 -2.604 1 90.69 207 MET A O 1
ATOM 1586 N N . LEU A 1 208 ? 12.953 20.609 -0.406 1 90.12 208 LEU A N 1
ATOM 1587 C CA . LEU A 1 208 ? 13.477 21.969 -0.423 1 90.12 208 LEU A CA 1
ATOM 1588 C C . LEU A 1 208 ? 14.922 22 0.065 1 90.12 208 LEU A C 1
ATOM 1590 O O . LEU A 1 208 ? 15.695 22.859 -0.354 1 90.12 208 LEU A O 1
ATOM 1594 N N . PHE A 1 209 ? 15.297 21.109 0.975 1 94.56 209 PHE A N 1
ATOM 1595 C CA . PHE A 1 209 ? 16.578 21.219 1.646 1 94.56 209 PHE A CA 1
ATOM 1596 C C . PHE A 1 209 ? 17.5 20.062 1.264 1 94.56 209 PHE A C 1
ATOM 1598 O O . PHE A 1 209 ? 18.219 19.531 2.109 1 94.56 209 PHE A O 1
ATOM 1605 N N . ASN A 1 210 ? 17.438 19.672 0.036 1 91.38 210 ASN A N 1
ATOM 1606 C CA . ASN A 1 210 ? 18.219 18.562 -0.503 1 91.38 210 ASN A CA 1
ATOM 1607 C C . ASN A 1 210 ? 19.719 18.781 -0.329 1 91.38 210 ASN A C 1
ATOM 1609 O O . ASN A 1 210 ? 20.484 17.828 -0.202 1 91.38 210 ASN A O 1
ATOM 1613 N N . ASP A 1 211 ? 20.109 20.016 -0.302 1 93 211 ASP A N 1
ATOM 1614 C CA . ASP A 1 211 ? 21.531 20.359 -0.308 1 93 211 ASP A CA 1
ATOM 1615 C C . ASP A 1 211 ? 22.094 20.375 1.109 1 93 211 ASP A C 1
ATOM 1617 O O . ASP A 1 211 ? 23.312 20.484 1.296 1 93 211 ASP A O 1
ATOM 1621 N N . LEU A 1 212 ? 21.234 20.203 2.088 1 95.88 212 LEU A N 1
ATOM 1622 C CA . LEU A 1 212 ? 21.672 20.203 3.477 1 95.88 212 LEU A CA 1
ATOM 1623 C C . LEU A 1 212 ? 21.938 18.781 3.963 1 95.88 212 LEU A C 1
ATOM 1625 O O . LEU A 1 212 ? 21.328 17.828 3.471 1 95.88 212 LEU A O 1
ATOM 1629 N N . SER A 1 213 ? 22.938 18.688 4.887 1 96.94 213 SER A N 1
ATOM 1630 C CA . SER A 1 213 ? 23.047 17.438 5.637 1 96.94 213 SER A CA 1
ATOM 1631 C C . SER A 1 213 ? 21.859 17.25 6.57 1 96.94 213 SER A C 1
ATOM 1633 O O . SER A 1 213 ? 21.109 18.188 6.832 1 96.94 213 SER A O 1
ATOM 1635 N N . ASP A 1 214 ? 21.625 16.016 7.07 1 96.81 214 ASP A N 1
ATOM 1636 C CA . ASP A 1 214 ? 20.562 15.75 8.023 1 96.81 214 ASP A CA 1
ATOM 1637 C C . ASP A 1 214 ? 20.688 16.641 9.266 1 96.81 214 ASP A C 1
ATOM 1639 O O . ASP A 1 214 ? 19.703 17.172 9.766 1 96.81 214 ASP A O 1
ATOM 1643 N N . ASP A 1 215 ? 21.922 16.797 9.688 1 97.19 215 ASP A N 1
ATOM 1644 C CA . ASP A 1 215 ? 22.156 17.625 10.875 1 97.19 215 ASP A CA 1
ATOM 1645 C C . ASP A 1 215 ? 21.766 19.078 10.625 1 97.19 215 ASP A C 1
ATOM 1647 O O . ASP A 1 215 ? 21.219 19.734 11.508 1 97.19 215 ASP A O 1
ATOM 1651 N N . GLN A 1 216 ? 22.141 19.547 9.469 1 97.38 216 GLN A N 1
ATOM 1652 C CA . GLN A 1 216 ? 21.766 20.906 9.109 1 97.38 216 GLN A CA 1
ATOM 1653 C C . GLN A 1 216 ? 20.25 21.062 8.984 1 97.38 216 GLN A C 1
ATOM 1655 O O . GLN A 1 216 ? 19.672 22.062 9.414 1 97.38 216 GLN A O 1
ATOM 1660 N N . PHE A 1 217 ? 19.656 20.062 8.438 1 98.06 217 PHE A N 1
ATOM 1661 C CA . PHE A 1 217 ? 18.203 20.078 8.305 1 98.06 217 PHE A CA 1
ATOM 1662 C C . PHE A 1 217 ? 17.531 20.062 9.68 1 98.06 217 PHE A C 1
ATOM 1664 O O . PHE A 1 217 ? 16.516 20.734 9.891 1 98.06 217 PHE A O 1
ATOM 1671 N N . LEU A 1 218 ? 18.047 19.312 10.609 1 98.25 218 LEU A N 1
ATOM 1672 C CA . LEU A 1 218 ? 17.5 19.234 11.961 1 98.25 218 LEU A CA 1
ATOM 1673 C C . LEU A 1 218 ? 17.484 20.625 12.609 1 98.25 218 LEU A C 1
ATOM 1675 O O . LEU A 1 218 ? 16.578 20.938 13.391 1 98.25 218 LEU A O 1
ATOM 1679 N N . LYS A 1 219 ? 18.453 21.484 12.281 1 97.19 219 LYS A N 1
ATOM 1680 C CA . LYS A 1 219 ? 18.469 22.844 12.789 1 97.19 219 LYS A CA 1
ATOM 1681 C C . LYS A 1 219 ? 17.328 23.672 12.172 1 97.19 219 LYS A C 1
ATOM 1683 O O . LYS A 1 219 ? 16.688 24.453 12.867 1 97.19 219 LYS A O 1
ATOM 1688 N N . VAL A 1 220 ? 17.141 23.469 10.891 1 96.69 220 VAL A N 1
ATOM 1689 C CA . VAL A 1 220 ? 16.047 24.141 10.203 1 96.69 220 VAL A CA 1
ATOM 1690 C C . VAL A 1 220 ? 14.719 23.719 10.82 1 96.69 220 VAL A C 1
ATOM 1692 O O . VAL A 1 220 ? 13.891 24.562 11.172 1 96.69 220 VAL A O 1
ATOM 1695 N N . ALA A 1 221 ? 14.531 22.391 10.977 1 97.94 221 ALA A N 1
ATOM 1696 C CA . ALA A 1 221 ? 13.305 21.859 11.562 1 97.94 221 ALA A CA 1
ATOM 1697 C C . ALA A 1 221 ? 13.109 22.375 12.984 1 97.94 221 ALA A C 1
ATOM 1699 O O . ALA A 1 221 ? 11.984 22.672 13.398 1 97.94 221 ALA A O 1
ATOM 1700 N N . GLY A 1 222 ? 14.219 22.469 13.68 1 97.56 222 GLY A N 1
ATOM 1701 C CA . GLY A 1 222 ? 14.156 23.047 15.016 1 97.56 222 GLY A CA 1
ATOM 1702 C C . GLY A 1 222 ? 13.633 24.469 15.023 1 97.56 222 GLY A C 1
ATOM 1703 O O . GLY A 1 222 ? 12.836 24.828 15.891 1 97.56 222 GLY A O 1
ATOM 1704 N N . SER A 1 223 ? 14.094 25.266 14.109 1 97 223 SER A N 1
ATOM 1705 C CA . SER A 1 223 ? 13.617 26.641 14 1 97 223 SER A CA 1
ATOM 1706 C C . SER A 1 223 ? 12.133 26.688 13.656 1 97 223 SER A C 1
ATOM 1708 O O . SER A 1 223 ? 11.422 27.594 14.094 1 97 223 SER A O 1
ATOM 1710 N N . HIS A 1 224 ? 11.648 25.734 12.836 1 97.88 224 HIS A N 1
ATOM 1711 C CA . HIS A 1 224 ? 10.227 25.641 12.531 1 97.88 224 HIS A CA 1
ATOM 1712 C C . HIS A 1 224 ? 9.414 25.344 13.789 1 97.88 224 HIS A C 1
ATOM 1714 O O . HIS A 1 224 ? 8.352 25.922 14 1 97.88 224 HIS A O 1
ATOM 1720 N N . VAL A 1 225 ? 9.938 24.438 14.617 1 98.31 225 VAL A N 1
ATOM 1721 C CA . VAL A 1 225 ? 9.258 24.062 15.852 1 98.31 225 VAL A CA 1
ATOM 1722 C C . VAL A 1 225 ? 9.242 25.25 16.812 1 98.31 225 VAL A C 1
ATOM 1724 O O . VAL A 1 225 ? 8.242 25.5 17.484 1 98.31 225 VAL A O 1
ATOM 1727 N N . GLU A 1 226 ? 10.336 26 16.859 1 97.56 226 GLU A N 1
ATOM 1728 C CA . GLU A 1 226 ? 10.375 27.203 17.688 1 97.56 226 GLU A CA 1
ATOM 1729 C C . GLU A 1 226 ? 9.312 28.203 17.25 1 97.56 226 GLU A C 1
ATOM 1731 O O . GLU A 1 226 ? 8.617 28.781 18.094 1 97.56 226 GLU A O 1
ATOM 1736 N N . ALA A 1 227 ? 9.227 28.438 15.969 1 97.56 227 ALA A N 1
ATOM 1737 C CA . ALA A 1 227 ? 8.211 29.344 15.438 1 97.56 227 ALA A CA 1
ATOM 1738 C C . ALA A 1 227 ? 6.809 28.844 15.75 1 97.56 227 ALA A C 1
ATOM 1740 O O . ALA A 1 227 ? 5.926 29.625 16.109 1 97.56 227 ALA A O 1
ATOM 1741 N N . LEU A 1 228 ? 6.625 27.562 15.555 1 98.31 228 LEU A N 1
ATOM 1742 C CA . LEU A 1 228 ? 5.34 26.938 15.852 1 98.31 228 LEU A CA 1
ATOM 1743 C C . LEU A 1 228 ? 4.973 27.125 17.312 1 98.31 228 LEU A C 1
ATOM 1745 O O . LEU A 1 228 ? 3.852 27.547 17.641 1 98.31 228 LEU A O 1
ATOM 1749 N N . ASN A 1 229 ? 5.93 26.828 18.203 1 98.38 229 ASN A N 1
ATOM 1750 C CA . ASN A 1 229 ? 5.695 26.969 19.641 1 98.38 229 ASN A CA 1
ATOM 1751 C C . ASN A 1 229 ? 5.422 28.422 20.031 1 98.38 229 ASN A C 1
ATOM 1753 O O . ASN A 1 229 ? 4.617 28.672 20.922 1 98.38 229 ASN A O 1
ATOM 1757 N N . HIS A 1 230 ? 6.086 29.297 19.359 1 97.56 230 HIS A N 1
ATOM 1758 C CA . HIS A 1 230 ? 5.812 30.719 19.578 1 97.56 230 HIS A CA 1
ATOM 1759 C C . HIS A 1 230 ? 4.375 31.062 19.219 1 97.56 230 HIS A C 1
ATOM 1761 O O . HIS A 1 230 ? 3.699 31.781 19.969 1 97.56 230 HIS A O 1
ATOM 1767 N N . ALA A 1 231 ? 3.932 30.578 18.062 1 97.81 231 ALA A N 1
ATOM 1768 C CA . ALA A 1 231 ? 2.564 30.828 17.609 1 97.81 231 ALA A CA 1
ATOM 1769 C C . ALA A 1 231 ? 1.549 30.219 18.562 1 97.81 231 ALA A C 1
ATOM 1771 O O . ALA A 1 231 ? 0.427 30.703 18.688 1 97.81 231 ALA A O 1
ATOM 1772 N N . LEU A 1 232 ? 1.933 29.172 19.281 1 98.56 232 LEU A N 1
ATOM 1773 C CA . LEU A 1 232 ? 1.046 28.422 20.156 1 98.56 232 LEU A CA 1
ATOM 1774 C C . LEU A 1 232 ? 1.08 28.969 21.578 1 98.56 232 LEU A C 1
ATOM 1776 O O . LEU A 1 232 ? 0.387 28.469 22.469 1 98.56 232 LEU A O 1
ATOM 1780 N N . ASP A 1 233 ? 1.874 30.016 21.797 1 97.38 233 ASP A N 1
ATOM 1781 C CA . ASP A 1 233 ? 2.045 30.562 23.141 1 97.38 233 ASP A CA 1
ATOM 1782 C C . ASP A 1 233 ? 0.694 30.875 23.781 1 97.38 233 ASP A C 1
ATOM 1784 O O . ASP A 1 233 ? -0.153 31.531 23.188 1 97.38 233 ASP A O 1
ATOM 1788 N N . GLY A 1 234 ? 0.516 30.328 24.984 1 97.56 234 GLY A N 1
ATOM 1789 C CA . GLY A 1 234 ? -0.698 30.578 25.75 1 97.56 234 GLY A CA 1
ATOM 1790 C C . GLY A 1 234 ? -1.801 29.578 25.453 1 97.56 234 GLY A C 1
ATOM 1791 O O . GLY A 1 234 ? -2.859 29.609 26.094 1 97.56 234 GLY A O 1
ATOM 1792 N N . ILE A 1 235 ? -1.664 28.719 24.547 1 98.44 235 ILE A N 1
ATOM 1793 C CA . ILE A 1 235 ? -2.65 27.688 24.219 1 98.44 235 ILE A CA 1
ATOM 1794 C C . ILE A 1 235 ? -2.316 26.391 24.953 1 98.44 235 ILE A C 1
ATOM 1796 O O . ILE A 1 235 ? -1.155 25.984 25 1 98.44 235 ILE A O 1
ATOM 1800 N N . ASP A 1 236 ? -3.287 25.797 25.672 1 98.5 236 ASP A N 1
ATOM 1801 C CA . ASP A 1 236 ? -3.123 24.5 26.312 1 98.5 236 ASP A CA 1
ATOM 1802 C C . ASP A 1 236 ? -2.695 23.438 25.297 1 98.5 236 ASP A C 1
ATOM 1804 O O . ASP A 1 236 ? -3.428 23.156 24.359 1 98.5 236 ASP A O 1
ATOM 1808 N N . PRO A 1 237 ? -1.499 22.828 25.484 1 98.62 237 PRO A N 1
ATOM 1809 C CA . PRO A 1 237 ? -1.023 21.812 24.547 1 98.62 237 PRO A CA 1
ATOM 1810 C C . PRO A 1 237 ? -2.01 20.656 24.375 1 98.62 237 PRO A C 1
ATOM 1812 O O . PRO A 1 237 ? -2.027 20 23.328 1 98.62 237 PRO A O 1
ATOM 1815 N N . ALA A 1 238 ? -2.84 20.406 25.359 1 98.56 238 ALA A N 1
ATOM 1816 C CA . ALA A 1 238 ? -3.807 19.312 25.297 1 98.56 238 ALA A CA 1
ATOM 1817 C C . ALA A 1 238 ? -4.844 19.562 24.203 1 98.56 238 ALA A C 1
ATOM 1819 O O . ALA A 1 238 ? -5.562 18.641 23.812 1 98.56 238 ALA A O 1
ATOM 1820 N N . ARG A 1 239 ? -4.91 20.766 23.688 1 98.62 239 ARG A N 1
ATOM 1821 C CA . ARG A 1 239 ? -5.883 21.141 22.672 1 98.62 239 ARG A CA 1
ATOM 1822 C C . ARG A 1 239 ? -5.227 21.219 21.297 1 98.62 239 ARG A C 1
ATOM 1824 O O . ARG A 1 239 ? -5.859 21.641 20.328 1 98.62 239 ARG A O 1
ATOM 1831 N N . VAL A 1 240 ? -4.012 20.766 21.172 1 98.88 240 VAL A N 1
ATOM 1832 C CA . VAL A 1 240 ? -3.248 20.922 19.953 1 98.88 240 VAL A CA 1
ATOM 1833 C C . VAL A 1 240 ? -2.803 19.562 19.422 1 98.88 240 VAL A C 1
ATOM 1835 O O . VAL A 1 240 ? -2.342 18.719 20.203 1 98.88 240 VAL A O 1
ATOM 1838 N N . ARG A 1 241 ? -3.029 19.344 18.172 1 98.75 241 ARG A N 1
ATOM 1839 C CA . ARG A 1 241 ? -2.562 18.188 17.406 1 98.75 241 ARG A CA 1
ATOM 1840 C C . ARG A 1 241 ? -1.518 18.609 16.375 1 98.75 241 ARG A C 1
ATOM 1842 O O . ARG A 1 241 ? -1.659 19.641 15.719 1 98.75 241 ARG A O 1
ATOM 1849 N N . VAL A 1 242 ? -0.45 17.812 16.219 1 98.75 242 VAL A N 1
ATOM 1850 C CA . VAL A 1 242 ? 0.554 18.062 15.188 1 98.75 242 VAL A CA 1
ATOM 1851 C C . VAL A 1 242 ? 0.742 16.812 14.336 1 98.75 242 VAL A C 1
ATOM 1853 O O . VAL A 1 242 ? 0.94 15.711 14.875 1 98.75 242 VAL A O 1
ATOM 1856 N N . HIS A 1 243 ? 0.663 16.953 13.055 1 98.38 243 HIS A N 1
ATOM 1857 C CA . HIS A 1 243 ? 0.935 15.875 12.109 1 98.38 243 HIS A CA 1
ATOM 1858 C C . HIS A 1 243 ? 2.273 16.078 11.406 1 98.38 243 HIS A C 1
ATOM 1860 O O . HIS A 1 243 ? 2.451 17.062 10.672 1 98.38 243 HIS A O 1
ATOM 1866 N N . ILE A 1 244 ? 3.244 15.227 11.688 1 98.25 244 ILE A N 1
ATOM 1867 C CA . ILE A 1 244 ? 4.461 15.203 10.883 1 98.25 244 ILE A CA 1
ATOM 1868 C C . ILE A 1 244 ? 4.207 14.438 9.586 1 98.25 244 ILE A C 1
ATOM 1870 O O . ILE A 1 244 ? 3.668 13.328 9.609 1 98.25 244 ILE A O 1
ATOM 1874 N N . CYS A 1 245 ? 4.582 15.008 8.453 1 94.94 245 CYS A N 1
ATOM 1875 C CA . CYS A 1 245 ? 4.156 14.516 7.148 1 94.94 245 CYS A CA 1
ATOM 1876 C C . CYS A 1 245 ? 5.352 14.32 6.227 1 94.94 245 CYS A C 1
ATOM 1878 O O . CYS A 1 245 ? 6.141 15.242 6.02 1 94.94 245 CYS A O 1
ATOM 1880 N N . TRP A 1 246 ? 5.492 13.195 5.586 1 97.12 246 TRP A N 1
ATOM 1881 C CA . TRP A 1 246 ? 6.57 12.906 4.645 1 97.12 246 TRP A CA 1
ATOM 1882 C C . TRP A 1 246 ? 6.105 13.094 3.205 1 97.12 246 TRP A C 1
ATOM 1884 O O . TRP A 1 246 ? 6.812 12.734 2.264 1 97.12 246 TRP A O 1
ATOM 1894 N N . GLY A 1 247 ? 4.945 13.664 2.996 1 93.5 247 GLY A N 1
ATOM 1895 C CA . GLY A 1 247 ? 4.332 13.812 1.687 1 93.5 247 GLY A CA 1
ATOM 1896 C C . GLY A 1 247 ? 3.277 12.758 1.401 1 93.5 247 GLY A C 1
ATOM 1897 O O . GLY A 1 247 ? 3.551 11.562 1.485 1 93.5 247 GLY A O 1
ATOM 1898 N N . ASN A 1 248 ? 2.078 13.242 1.083 1 92.94 248 ASN A N 1
ATOM 1899 C CA . ASN A 1 248 ? 0.95 12.344 0.852 1 92.94 248 ASN A CA 1
ATOM 1900 C C . ASN A 1 248 ? 0.825 11.969 -0.622 1 92.94 248 ASN A C 1
ATOM 1902 O O . ASN A 1 248 ? -0.162 12.32 -1.273 1 92.94 248 ASN A O 1
ATOM 1906 N N . TYR A 1 249 ? 1.776 11.234 -1.156 1 91.88 249 TYR A N 1
ATOM 1907 C CA . TYR A 1 249 ? 1.757 10.805 -2.549 1 91.88 249 TYR A CA 1
ATOM 1908 C C . TYR A 1 249 ? 2.256 9.367 -2.682 1 91.88 249 TYR A C 1
ATOM 1910 O O . TYR A 1 249 ? 3.006 8.883 -1.83 1 91.88 249 TYR A O 1
ATOM 1918 N N . GLU A 1 250 ? 1.779 8.742 -3.684 1 92.12 250 GLU A N 1
ATOM 1919 C CA . GLU A 1 250 ? 2.352 7.445 -4.023 1 92.12 250 GLU A CA 1
ATOM 1920 C C . GLU A 1 250 ? 3.705 7.602 -4.711 1 92.12 250 GLU A C 1
ATOM 1922 O O . GLU A 1 250 ? 3.811 8.273 -5.738 1 92.12 250 GLU A O 1
ATOM 1927 N N . GLY A 1 251 ? 4.672 7.066 -4.219 1 94.44 251 GLY A N 1
ATOM 1928 C CA . GLY A 1 251 ? 6.027 7.105 -4.742 1 94.44 251 GLY A CA 1
ATOM 1929 C C . GLY A 1 251 ? 7.008 6.289 -3.918 1 94.44 251 GLY A C 1
ATOM 1930 O O . GLY A 1 251 ? 6.625 5.652 -2.936 1 94.44 251 GLY A O 1
ATOM 1931 N N . PRO A 1 252 ? 8.266 6.352 -4.363 1 97.75 252 PRO A N 1
ATOM 1932 C CA . PRO A 1 252 ? 9.242 5.445 -3.754 1 97.75 252 PRO A CA 1
ATOM 1933 C C . PRO A 1 252 ? 9.562 5.809 -2.307 1 97.75 252 PRO A C 1
ATOM 1935 O O . PRO A 1 252 ? 9.781 4.922 -1.479 1 97.75 252 PRO A O 1
ATOM 1938 N N . HIS A 1 253 ? 9.648 7.18 -1.976 1 98 253 HIS A N 1
ATOM 1939 C CA . HIS A 1 253 ? 9.93 7.707 -0.645 1 98 253 HIS A CA 1
ATOM 1940 C C . HIS A 1 253 ? 11.281 7.23 -0.131 1 98 253 HIS A C 1
ATOM 1942 O O . HIS A 1 253 ? 11.445 6.996 1.067 1 98 253 HIS A O 1
ATOM 1948 N N . THR A 1 254 ? 12.234 6.996 -1.019 1 97.88 254 THR A N 1
ATOM 1949 C CA . THR A 1 254 ? 13.547 6.461 -0.664 1 97.88 254 THR A CA 1
ATOM 1950 C C . THR A 1 254 ? 14.438 7.559 -0.084 1 97.88 254 THR A C 1
ATOM 1952 O O . THR A 1 254 ? 15.539 7.281 0.39 1 97.88 254 THR A O 1
ATOM 1955 N N . CYS A 1 255 ? 13.93 8.82 -0.062 1 97.5 255 CYS A N 1
ATOM 1956 C CA . CYS A 1 255 ? 14.719 9.938 0.446 1 97.5 255 CYS A CA 1
ATOM 1957 C C . CYS A 1 255 ? 14.109 10.5 1.729 1 97.5 255 CYS A C 1
ATOM 1959 O O . CYS A 1 255 ? 14.562 11.523 2.238 1 97.5 255 CYS A O 1
ATOM 1961 N N . ASP A 1 256 ? 13.094 9.93 2.285 1 97.94 256 ASP A N 1
ATOM 1962 C CA . ASP A 1 256 ? 12.445 10.398 3.502 1 97.94 256 ASP A CA 1
ATOM 1963 C C . ASP A 1 256 ? 13.406 10.367 4.688 1 97.94 256 ASP A C 1
ATOM 1965 O O . ASP A 1 256 ? 14.117 9.391 4.895 1 97.94 256 ASP A O 1
ATOM 1969 N N . ILE A 1 257 ? 13.461 11.445 5.426 1 98.25 257 ILE A N 1
ATOM 1970 C CA . ILE A 1 257 ? 14.211 11.445 6.676 1 98.25 257 ILE A CA 1
ATOM 1971 C C . ILE A 1 257 ? 13.523 10.539 7.691 1 98.25 257 ILE A C 1
ATOM 1973 O O . ILE A 1 257 ? 12.297 10.57 7.84 1 98.25 257 ILE A O 1
ATOM 1977 N N . PRO A 1 258 ? 14.281 9.656 8.336 1 98.19 258 PRO A N 1
ATOM 1978 C CA . PRO A 1 258 ? 13.641 8.68 9.219 1 98.19 258 PRO A CA 1
ATOM 1979 C C . PRO A 1 258 ? 13.117 9.312 10.508 1 98.19 258 PRO A C 1
ATOM 1981 O O . PRO A 1 258 ? 13.648 10.328 10.969 1 98.19 258 PRO A O 1
ATOM 1984 N N .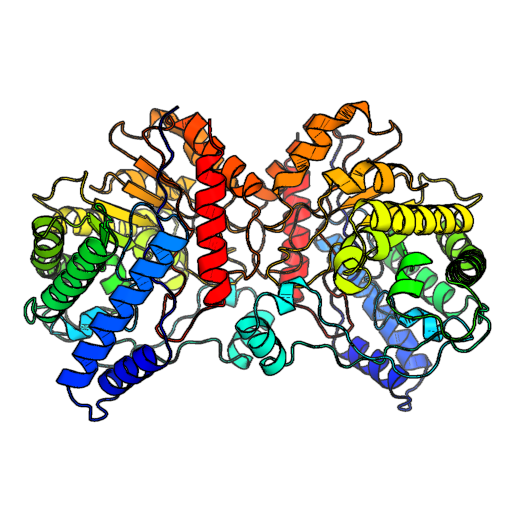 MET A 1 259 ? 12.039 8.727 11.094 1 98.62 259 MET A N 1
ATOM 1985 C CA . MET A 1 259 ? 11.484 9.141 12.375 1 98.62 259 MET A CA 1
ATOM 1986 C C . MET A 1 259 ? 12.555 9.141 13.461 1 98.62 259 MET A C 1
ATOM 1988 O O . MET A 1 259 ? 12.547 9.992 14.352 1 98.62 259 MET A O 1
ATOM 1992 N N . SER A 1 260 ? 13.508 8.211 13.406 1 98.44 260 SER A N 1
ATOM 1993 C CA . SER A 1 260 ? 14.555 8.133 14.422 1 98.44 260 SER A CA 1
ATOM 1994 C C . SER A 1 260 ? 15.328 9.445 14.516 1 98.44 260 SER A C 1
ATOM 1996 O O . SER A 1 260 ? 15.789 9.82 15.594 1 98.44 260 SER A O 1
ATOM 1998 N N . LYS A 1 261 ? 15.438 10.133 13.422 1 98.31 261 LYS A N 1
ATOM 1999 C CA . LYS A 1 261 ? 16.156 11.406 13.406 1 98.31 261 LYS A CA 1
ATOM 2000 C C . LYS A 1 261 ? 15.234 12.547 13.828 1 98.31 261 LYS A C 1
ATOM 2002 O O . LYS A 1 261 ? 15.68 13.523 14.438 1 98.31 261 LYS A O 1
ATOM 2007 N N . MET A 1 262 ? 13.945 12.422 13.562 1 98.62 262 MET A N 1
ATOM 2008 C CA . MET A 1 262 ? 13.023 13.531 13.781 1 98.62 262 MET A CA 1
ATOM 2009 C C . MET A 1 262 ? 12.312 13.391 15.117 1 98.62 262 MET A C 1
ATOM 2011 O O . MET A 1 262 ? 11.555 14.273 15.523 1 98.62 262 MET A O 1
ATOM 2015 N N . PHE A 1 263 ? 12.586 12.312 15.828 1 98.69 263 PHE A N 1
ATOM 2016 C CA . PHE A 1 263 ? 11.867 11.953 17.047 1 98.69 263 PHE A CA 1
ATOM 2017 C C . PHE A 1 263 ? 11.906 13.094 18.047 1 98.69 263 PHE A C 1
ATOM 2019 O O . PHE A 1 263 ? 10.859 13.539 18.547 1 98.69 263 PHE A O 1
ATOM 2026 N N . ASP A 1 264 ? 13.086 13.656 18.344 1 98.44 264 ASP A N 1
ATOM 2027 C CA . ASP A 1 264 ? 13.227 14.734 19.328 1 98.44 264 ASP A CA 1
ATOM 2028 C C . ASP A 1 264 ? 12.508 15.992 18.844 1 98.44 264 ASP A C 1
ATOM 2030 O O . ASP A 1 264 ? 11.891 16.703 19.656 1 98.44 264 ASP A O 1
ATOM 2034 N N . THR A 1 265 ? 12.641 16.266 17.594 1 98.5 265 THR A N 1
ATOM 2035 C CA . THR A 1 265 ? 11.969 17.422 17 1 98.5 265 THR A CA 1
ATOM 2036 C C . THR A 1 265 ? 10.461 17.328 17.188 1 98.5 265 THR A C 1
ATOM 2038 O O . THR A 1 265 ? 9.82 18.297 17.609 1 98.5 265 THR A O 1
ATOM 2041 N N . LEU A 1 266 ? 9.922 16.172 16.906 1 98.56 266 LEU A N 1
ATOM 2042 C CA . LEU A 1 266 ? 8.484 15.945 17.062 1 98.56 266 LEU A CA 1
ATOM 2043 C C . LEU A 1 266 ? 8.062 16.094 18.516 1 98.56 266 LEU A C 1
ATOM 2045 O O . LEU A 1 266 ? 7.051 16.734 18.812 1 98.56 266 LEU A O 1
ATOM 2049 N N . MET A 1 267 ? 8.883 15.562 19.469 1 98.56 267 MET A N 1
ATOM 2050 C CA . MET A 1 267 ? 8.555 15.594 20.891 1 98.56 267 MET A CA 1
ATOM 2051 C C . MET A 1 267 ? 8.648 17.016 21.438 1 98.56 267 MET A C 1
ATOM 2053 O O . MET A 1 267 ? 8.023 17.328 22.453 1 98.56 267 MET A O 1
ATOM 2057 N N . ALA A 1 268 ? 9.32 17.875 20.766 1 98.44 268 ALA A N 1
ATOM 2058 C CA . ALA A 1 268 ? 9.555 19.234 21.234 1 98.44 268 ALA A CA 1
ATOM 2059 C C . ALA A 1 268 ? 8.375 20.141 20.906 1 98.44 268 ALA A C 1
ATOM 2061 O O . ALA A 1 268 ? 8.273 21.25 21.422 1 98.44 268 ALA A O 1
ATOM 2062 N N . THR A 1 269 ? 7.434 19.703 20.062 1 98.62 269 THR A N 1
ATOM 2063 C CA . THR A 1 269 ? 6.266 20.516 19.75 1 98.62 269 THR A CA 1
ATOM 2064 C C . THR A 1 269 ? 5.363 20.672 20.969 1 98.62 269 THR A C 1
ATOM 2066 O O . THR A 1 269 ? 5.188 19.734 21.734 1 98.62 269 THR A O 1
ATOM 2069 N N . GLN A 1 270 ? 4.844 21.891 21.141 1 98.44 270 GLN A N 1
ATOM 2070 C CA . GLN A 1 270 ? 3.904 22.125 22.219 1 98.44 270 GLN A CA 1
ATOM 2071 C C . GLN A 1 270 ? 2.496 21.688 21.844 1 98.44 270 GLN A C 1
ATOM 2073 O O . GLN A 1 270 ? 1.552 22.469 21.906 1 98.44 270 GLN A O 1
ATOM 2078 N N . ALA A 1 271 ? 2.371 20.453 21.469 1 98.75 271 ALA A N 1
ATOM 2079 C CA . ALA A 1 271 ? 1.155 19.719 21.141 1 98.75 271 ALA A CA 1
ATOM 2080 C C . ALA A 1 271 ? 1.128 18.359 21.828 1 98.75 271 ALA A C 1
ATOM 2082 O O . ALA A 1 271 ? 2.117 17.625 21.797 1 98.75 271 ALA A O 1
ATOM 2083 N N . ASP A 1 272 ? 0.097 18.047 22.438 1 98.69 272 ASP A N 1
ATOM 2084 C CA . ASP A 1 272 ? 0.034 16.781 23.156 1 98.69 272 ASP A CA 1
ATOM 2085 C C . ASP A 1 272 ? -0.356 15.641 22.203 1 98.69 272 ASP A C 1
ATOM 2087 O O . ASP A 1 272 ? -0.032 14.484 22.469 1 98.69 272 ASP A O 1
ATOM 2091 N N . HIS A 1 273 ? -1.08 15.914 21.172 1 98.88 273 HIS A N 1
ATOM 2092 C CA . HIS A 1 273 ? -1.459 14.875 20.219 1 98.88 273 HIS A CA 1
ATOM 2093 C C . HIS A 1 273 ? -0.514 14.859 19.016 1 98.88 273 HIS A C 1
ATOM 2095 O O . HIS A 1 273 ? -0.456 15.828 18.266 1 98.88 273 HIS A O 1
ATOM 2101 N N . LEU A 1 274 ? 0.227 13.797 18.859 1 98.94 274 LEU A N 1
ATOM 2102 C CA . LEU A 1 274 ? 1.216 13.672 17.797 1 98.94 274 LEU A CA 1
ATOM 2103 C C . LEU A 1 274 ? 0.764 12.664 16.75 1 98.94 274 LEU A C 1
ATOM 2105 O O . LEU A 1 274 ? 0.615 11.477 17.047 1 98.94 274 LEU A O 1
ATOM 2109 N N . LEU A 1 275 ? 0.508 13.117 15.562 1 98.88 275 LEU A N 1
ATOM 2110 C CA . LEU A 1 275 ? 0.087 12.273 14.453 1 98.88 275 LEU A CA 1
ATOM 2111 C C . LEU A 1 275 ? 1.249 12.008 13.5 1 98.88 275 LEU A C 1
ATOM 2113 O O . LEU A 1 275 ? 1.958 12.93 13.109 1 98.88 275 LEU A O 1
ATOM 2117 N N . PHE A 1 276 ? 1.486 10.734 13.148 1 98.81 276 PHE A N 1
ATOM 2118 C CA . PHE A 1 276 ? 2.592 10.352 12.281 1 98.81 276 PHE A CA 1
ATOM 2119 C C . PHE A 1 276 ? 2.221 9.141 11.438 1 98.81 276 PHE A C 1
ATOM 2121 O O . PHE A 1 276 ? 1.239 8.453 11.727 1 98.81 276 PHE A O 1
ATOM 2128 N N . GLU A 1 277 ? 2.959 8.922 10.406 1 98.62 277 GLU A N 1
ATOM 2129 C CA . GLU A 1 277 ? 2.666 7.895 9.414 1 98.62 277 GLU A CA 1
ATOM 2130 C C . GLU A 1 277 ? 3.352 6.578 9.766 1 98.62 277 GLU A C 1
ATOM 2132 O O . GLU A 1 277 ? 4.57 6.535 9.945 1 98.62 277 GLU A O 1
ATOM 2137 N N . THR A 1 278 ? 2.58 5.469 9.773 1 98.56 278 THR A N 1
ATOM 2138 C CA . THR A 1 278 ? 3.184 4.176 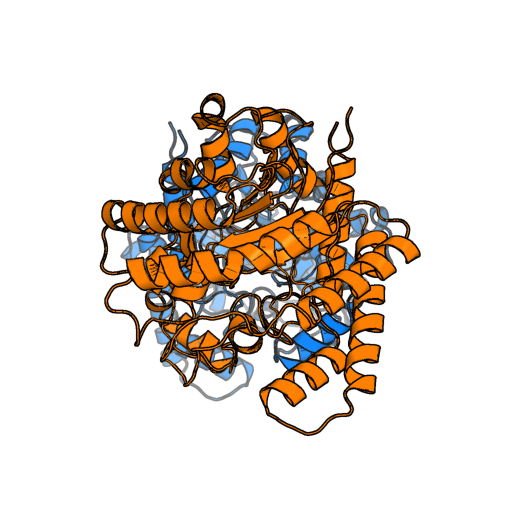10.078 1 98.56 278 THR A CA 1
ATOM 2139 C C . THR A 1 278 ? 2.457 3.053 9.352 1 98.56 278 THR A C 1
ATOM 2141 O O . THR A 1 278 ? 2.656 1.875 9.656 1 98.56 278 THR A O 1
ATOM 2144 N N . SER A 1 279 ? 1.613 3.385 8.375 1 98.25 279 SER A N 1
ATOM 2145 C CA . SER A 1 279 ? 0.887 2.33 7.672 1 98.25 279 SER A CA 1
ATOM 2146 C C . SER A 1 279 ? 1.45 2.105 6.273 1 98.25 279 SER A C 1
ATOM 2148 O O . SER A 1 279 ? 1.312 1.019 5.711 1 98.25 279 SER A O 1
ATOM 2150 N N . ASN A 1 280 ? 2.051 3.145 5.68 1 98.19 280 ASN A N 1
ATOM 2151 C CA . ASN A 1 280 ? 2.623 2.973 4.348 1 98.19 280 ASN A CA 1
ATOM 2152 C C . ASN A 1 280 ? 3.91 2.152 4.391 1 98.19 280 ASN A C 1
ATOM 2154 O O . ASN A 1 280 ? 4.5 1.974 5.457 1 98.19 280 ASN A O 1
ATOM 2158 N N . PRO A 1 281 ? 4.398 1.643 3.252 1 98.12 281 PRO A N 1
ATOM 2159 C CA . PRO A 1 281 ? 5.496 0.676 3.232 1 98.12 281 PRO A CA 1
ATOM 2160 C C . PRO A 1 281 ? 6.836 1.301 3.615 1 98.12 281 PRO A C 1
ATOM 2162 O O . PRO A 1 281 ? 7.793 0.582 3.926 1 98.12 281 PRO A O 1
ATOM 2165 N N . ARG A 1 282 ? 6.941 2.578 3.557 1 98.62 282 ARG A N 1
ATOM 2166 C CA . ARG A 1 282 ? 8.227 3.199 3.854 1 98.62 282 ARG A CA 1
ATOM 2167 C C . ARG A 1 282 ? 8.398 3.414 5.352 1 98.62 282 ARG A C 1
ATOM 2169 O O . ARG A 1 282 ? 9.508 3.301 5.879 1 98.62 282 ARG A O 1
ATOM 2176 N N . HIS A 1 283 ? 7.305 3.631 6.062 1 98.69 283 HIS A N 1
ATOM 2177 C CA . HIS A 1 283 ? 7.406 4.066 7.449 1 98.69 283 HIS A CA 1
ATOM 2178 C C . HIS A 1 283 ? 6.777 3.047 8.391 1 98.69 283 HIS A C 1
ATOM 2180 O O . HIS A 1 283 ? 6.742 3.258 9.609 1 98.69 283 HIS A O 1
ATOM 2186 N N . GLY A 1 284 ? 6.289 1.928 7.855 1 98.5 284 GLY A N 1
ATOM 2187 C CA . GLY A 1 284 ? 5.602 0.924 8.656 1 98.5 284 GLY A CA 1
ATOM 2188 C C . GLY A 1 284 ? 6.473 0.328 9.742 1 98.5 284 GLY A C 1
ATOM 2189 O O . GLY A 1 284 ? 5.961 -0.194 10.734 1 98.5 284 GLY A O 1
ATOM 2190 N N . HIS A 1 285 ? 7.754 0.383 9.609 1 98.62 285 HIS A N 1
ATOM 2191 C CA . HIS A 1 285 ? 8.688 -0.218 10.555 1 98.62 285 HIS A CA 1
ATOM 2192 C C . HIS A 1 285 ? 8.945 0.707 11.734 1 98.62 285 HIS A C 1
ATOM 2194 O O . HIS A 1 285 ? 9.477 0.275 12.758 1 98.62 285 HIS A O 1
ATOM 2200 N N . GLU A 1 286 ? 8.508 1.927 11.703 1 98.75 286 GLU A N 1
ATOM 2201 C CA . GLU A 1 286 ? 9.039 2.967 12.578 1 98.75 286 GLU A CA 1
ATOM 2202 C C . GLU A 1 286 ? 8.352 2.953 13.938 1 98.75 286 GLU A C 1
ATOM 2204 O O . GLU A 1 286 ? 8.766 3.654 14.859 1 98.75 286 GLU A O 1
ATOM 2209 N N . TRP A 1 287 ? 7.266 2.094 14.117 1 98.69 287 TRP A N 1
ATOM 2210 C CA . TRP A 1 287 ? 6.758 1.859 15.461 1 98.69 287 TRP A CA 1
ATOM 2211 C C . TRP A 1 287 ? 7.883 1.451 16.406 1 98.69 287 TRP A C 1
ATOM 2213 O O . TRP A 1 287 ? 7.848 1.765 17.594 1 98.69 287 TRP A O 1
ATOM 2223 N N . ALA A 1 288 ? 8.906 0.817 15.875 1 98.62 288 ALA A N 1
ATOM 2224 C CA . ALA A 1 288 ? 10.031 0.337 16.672 1 98.62 288 ALA A CA 1
ATOM 2225 C C . ALA A 1 288 ? 10.82 1.501 17.266 1 98.62 288 ALA A C 1
ATOM 2227 O O . ALA A 1 288 ? 11.391 1.381 18.359 1 98.62 288 ALA A O 1
ATOM 2228 N N . VAL A 1 289 ? 10.867 2.648 16.531 1 98.75 289 VAL A N 1
ATOM 2229 C CA . VAL A 1 289 ? 11.539 3.834 17.047 1 98.75 289 VAL A CA 1
ATOM 2230 C C . VAL A 1 289 ? 10.859 4.289 18.344 1 98.75 289 VAL A C 1
ATOM 2232 O O . VAL A 1 289 ? 11.539 4.613 19.328 1 98.75 289 VAL A O 1
ATOM 2235 N N . PHE A 1 290 ? 9.516 4.301 18.344 1 98.88 290 PHE A N 1
ATOM 2236 C CA . PHE A 1 290 ? 8.75 4.684 19.516 1 98.88 290 PHE A CA 1
ATOM 2237 C C . PHE A 1 290 ? 8.945 3.67 20.641 1 98.88 290 PHE A C 1
ATOM 2239 O O . PHE A 1 290 ? 9.047 4.043 21.812 1 98.88 290 PHE A O 1
ATOM 2246 N N . ARG A 1 291 ? 8.961 2.402 20.281 1 98.75 291 ARG A N 1
ATOM 2247 C CA . ARG A 1 291 ? 9.219 1.357 21.266 1 98.75 291 ARG A CA 1
ATOM 2248 C C . ARG A 1 291 ? 10.578 1.548 21.938 1 98.75 291 ARG A C 1
ATOM 2250 O O . ARG A 1 291 ? 10.68 1.561 23.156 1 98.75 291 ARG A O 1
ATOM 2257 N N . ASP A 1 292 ? 11.57 1.728 21.156 1 98.62 292 ASP A N 1
ATOM 2258 C CA . ASP A 1 292 ? 12.945 1.785 21.656 1 98.62 292 ASP A CA 1
ATOM 2259 C C . ASP A 1 292 ? 13.188 3.066 22.453 1 98.62 292 ASP A C 1
ATOM 2261 O O . ASP A 1 292 ? 14.078 3.111 23.312 1 98.62 292 ASP A O 1
ATOM 2265 N N . ARG A 1 293 ? 12.367 4.094 22.203 1 98.62 293 ARG A N 1
ATOM 2266 C CA . ARG A 1 293 ? 12.531 5.371 22.875 1 98.62 293 ARG A CA 1
ATOM 2267 C C . ARG A 1 293 ? 11.328 5.672 23.766 1 98.62 293 ARG A C 1
ATOM 2269 O O . ARG A 1 293 ? 10.977 6.84 23.969 1 98.62 293 ARG A O 1
ATOM 2276 N N . ALA A 1 294 ? 10.695 4.703 24.219 1 98.62 294 ALA A N 1
ATOM 2277 C CA . ALA A 1 294 ? 9.469 4.844 25 1 98.62 294 ALA A CA 1
ATOM 2278 C C . ALA A 1 294 ? 9.688 5.738 26.203 1 98.62 294 ALA A C 1
ATOM 2280 O O . ALA A 1 294 ? 8.828 6.543 26.562 1 98.62 294 ALA A O 1
ATOM 2281 N N . ALA A 1 295 ? 10.82 5.637 26.844 1 98.31 295 ALA A N 1
ATOM 2282 C CA . ALA A 1 295 ? 11.133 6.387 28.062 1 98.31 295 ALA A CA 1
ATOM 2283 C C . ALA A 1 295 ? 11.266 7.879 27.766 1 98.31 295 ALA A C 1
ATOM 2285 O O . ALA A 1 295 ? 11.148 8.711 28.656 1 98.31 295 ALA A O 1
ATOM 2286 N N . ASP A 1 296 ? 11.5 8.203 26.453 1 98.56 296 ASP A N 1
ATOM 2287 C CA . ASP A 1 296 ? 11.711 9.594 26.047 1 98.56 296 ASP A CA 1
ATOM 2288 C C . ASP A 1 296 ? 10.398 10.266 25.656 1 98.56 296 ASP A C 1
ATOM 2290 O O . ASP A 1 296 ? 10.367 11.461 25.375 1 98.56 296 ASP A O 1
ATOM 2294 N N . ILE A 1 297 ? 9.305 9.555 25.688 1 98.81 297 ILE A N 1
ATOM 2295 C CA . ILE A 1 297 ? 8.008 10.125 25.344 1 98.81 297 ILE A CA 1
ATOM 2296 C C . ILE A 1 297 ? 7.387 10.781 26.578 1 98.81 297 ILE A C 1
ATOM 2298 O O . ILE A 1 297 ? 7.066 10.094 27.547 1 98.81 297 ILE A O 1
ATOM 2302 N N . PRO A 1 298 ? 7.234 12.094 26.547 1 98.38 298 PRO A N 1
ATOM 2303 C CA . PRO A 1 298 ? 6.605 12.75 27.688 1 98.38 298 PRO A CA 1
ATOM 2304 C C . PRO A 1 298 ? 5.238 12.156 28.031 1 98.38 298 PRO A C 1
ATOM 2306 O O . PRO A 1 298 ? 4.488 11.766 27.125 1 98.38 298 PRO A O 1
ATOM 2309 N N . ASP A 1 299 ? 4.836 12.188 29.266 1 97.69 299 ASP A N 1
ATOM 2310 C CA . ASP A 1 299 ? 3.643 11.516 29.781 1 97.69 299 ASP A CA 1
ATOM 2311 C C . ASP A 1 299 ? 2.375 12.188 29.25 1 97.69 299 ASP A C 1
ATOM 2313 O O . ASP A 1 299 ? 1.311 11.562 29.219 1 97.69 299 ASP A O 1
ATOM 2317 N N . THR A 1 300 ? 2.498 13.375 28.859 1 98.12 300 THR A N 1
ATOM 2318 C CA . THR A 1 300 ? 1.319 14.109 28.406 1 98.12 300 THR A CA 1
ATOM 2319 C C . THR A 1 300 ? 1.008 13.797 26.953 1 98.12 300 THR A C 1
ATOM 2321 O O . THR A 1 300 ? -0.081 14.109 26.453 1 98.12 300 THR A O 1
ATOM 2324 N N . LYS A 1 301 ? 1.991 13.195 26.281 1 98.81 301 LYS A N 1
ATOM 2325 C CA . LYS A 1 301 ? 1.832 13 24.844 1 98.81 301 LYS A CA 1
ATOM 2326 C C . LYS A 1 301 ? 0.864 11.859 24.547 1 98.81 301 LYS A C 1
ATOM 2328 O O . LYS A 1 301 ? 0.902 10.82 25.203 1 98.81 301 LYS A O 1
ATOM 2333 N N . ILE A 1 302 ? -0.039 12.07 23.688 1 98.81 302 ILE A N 1
ATOM 2334 C CA . ILE A 1 302 ? -0.941 11.086 23.094 1 98.81 302 ILE A CA 1
ATOM 2335 C C . ILE A 1 302 ? -0.501 10.766 21.672 1 98.81 302 ILE A C 1
ATOM 2337 O O . ILE A 1 302 ? -0.362 11.664 20.844 1 98.81 302 ILE A O 1
ATOM 2341 N N . LEU A 1 303 ? -0.226 9.492 21.406 1 98.94 303 LEU A N 1
ATOM 2342 C CA . LEU A 1 303 ? 0.208 9.062 20.078 1 98.94 303 LEU A CA 1
ATOM 2343 C C . LEU A 1 303 ? -0.991 8.758 19.188 1 98.94 303 LEU A C 1
ATOM 2345 O O . LEU A 1 303 ? -1.942 8.109 19.609 1 98.94 303 LEU A O 1
ATOM 2349 N N . VAL A 1 304 ? -0.961 9.297 17.969 1 98.94 304 VAL A N 1
ATOM 2350 C CA . VAL A 1 304 ? -1.997 9.039 16.969 1 98.94 304 VAL A CA 1
ATOM 2351 C C . VAL A 1 304 ? -1.37 8.445 15.711 1 98.94 304 VAL A C 1
ATOM 2353 O O . VAL A 1 304 ? -1.271 9.109 14.68 1 98.94 304 VAL A O 1
ATOM 2356 N N . PRO A 1 305 ? -0.989 7.164 15.75 1 98.94 305 PRO A N 1
ATOM 2357 C CA . PRO A 1 305 ? -0.348 6.52 14.602 1 98.94 305 PRO A CA 1
ATOM 2358 C C . PRO A 1 305 ? -1.288 6.375 13.406 1 98.94 305 PRO A C 1
ATOM 2360 O O . PRO A 1 305 ? -2.486 6.145 13.586 1 98.94 305 PRO A O 1
ATOM 2363 N N . GLY A 1 306 ? -0.716 6.566 12.227 1 98.88 306 GLY A N 1
ATOM 2364 C CA . GLY A 1 306 ? -1.46 6.152 11.047 1 98.88 306 GLY A CA 1
ATOM 2365 C C . GLY A 1 306 ? -1.706 4.656 10.992 1 98.88 306 GLY A C 1
ATOM 2366 O O . GLY A 1 306 ? -0.761 3.871 10.891 1 98.88 306 GLY A O 1
ATOM 2367 N N . CYS A 1 307 ? -2.955 4.281 10.984 1 98.88 307 CYS A N 1
ATOM 2368 C CA . CYS A 1 307 ? -3.328 2.873 10.961 1 98.88 307 CYS A CA 1
ATOM 2369 C C . CYS A 1 307 ? -3.967 2.5 9.633 1 98.88 307 CYS A C 1
ATOM 2371 O O . CYS A 1 307 ? -4.164 1.317 9.344 1 98.88 307 CYS A O 1
ATOM 2373 N N . VAL A 1 308 ? -4.25 3.482 8.836 1 98.81 308 VAL A N 1
ATOM 2374 C CA . VAL A 1 308 ? -4.703 3.281 7.461 1 98.81 308 VAL A CA 1
ATOM 2375 C C . VAL A 1 308 ? -3.908 4.18 6.516 1 98.81 308 VAL A C 1
ATOM 2377 O O . VAL A 1 308 ? -3.596 5.324 6.855 1 98.81 308 VAL A O 1
ATOM 2380 N N . ASP A 1 309 ? -3.564 3.594 5.41 1 98.25 309 ASP A N 1
ATOM 2381 C CA . ASP A 1 309 ? -2.797 4.289 4.383 1 98.25 309 ASP A CA 1
ATOM 2382 C C . ASP A 1 309 ? -3.703 5.16 3.516 1 98.25 309 ASP A C 1
ATOM 2384 O O . ASP A 1 309 ? -4.797 4.738 3.131 1 98.25 309 ASP A O 1
ATOM 2388 N N . THR A 1 310 ? -3.314 6.344 3.242 1 97.75 310 THR A N 1
ATOM 2389 C CA . THR A 1 310 ? -4.168 7.293 2.535 1 97.75 310 THR A CA 1
ATOM 2390 C C . THR A 1 310 ? -3.748 7.414 1.073 1 97.75 310 THR A C 1
ATOM 2392 O O . THR A 1 310 ? -4.156 8.344 0.379 1 97.75 310 THR A O 1
ATOM 2395 N N . THR A 1 311 ? -2.881 6.492 0.604 1 96.38 311 THR A N 1
ATOM 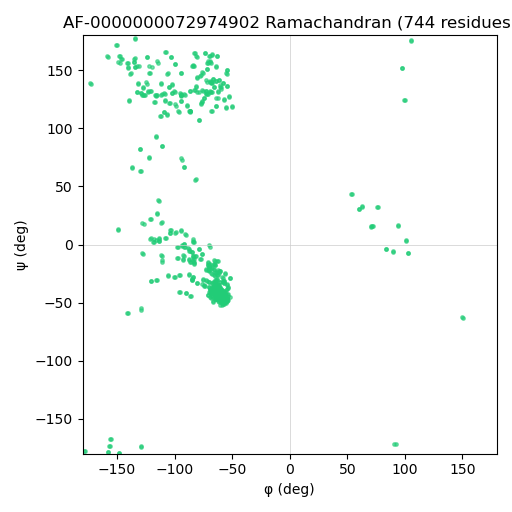2396 C CA . THR A 1 311 ? -2.357 6.602 -0.753 1 96.38 311 THR A CA 1
ATOM 2397 C C . THR A 1 311 ? -2.709 5.359 -1.568 1 96.38 311 THR A C 1
ATOM 2399 O O . THR A 1 311 ? -2.182 5.164 -2.666 1 96.38 311 THR A O 1
ATOM 2402 N N . THR A 1 312 ? -3.455 4.461 -1.083 1 96.69 312 THR A N 1
ATOM 2403 C CA . THR A 1 312 ? -3.832 3.244 -1.79 1 96.69 312 THR A CA 1
ATOM 2404 C C . THR A 1 312 ? -5.324 2.969 -1.637 1 96.69 312 THR A C 1
ATOM 2406 O O . THR A 1 312 ? -5.926 3.322 -0.62 1 96.69 312 THR A O 1
ATOM 2409 N N . ASN A 1 313 ? -5.922 2.293 -2.59 1 97.19 313 ASN A N 1
ATOM 2410 C CA . ASN A 1 313 ? -7.352 2.002 -2.551 1 97.19 313 ASN A CA 1
ATOM 2411 C C . ASN A 1 313 ? -7.629 0.635 -1.935 1 97.19 313 ASN A C 1
ATOM 2413 O O . ASN A 1 313 ? -8.734 0.108 -2.057 1 97.19 313 ASN A O 1
ATOM 2417 N N . PHE A 1 314 ? -6.625 0.002 -1.308 1 98.25 314 PHE A N 1
ATOM 2418 C CA . PHE A 1 314 ? -6.871 -1.152 -0.451 1 98.25 314 PHE A CA 1
ATOM 2419 C C . PHE A 1 314 ? -7.594 -0.737 0.824 1 98.25 314 PHE A C 1
ATOM 2421 O O . PHE A 1 314 ? -7.23 0.259 1.453 1 98.25 314 PHE A O 1
ATOM 2428 N N . VAL A 1 315 ? -8.609 -1.41 1.164 1 98.75 315 VAL A N 1
ATOM 2429 C CA . VAL A 1 315 ? -9.203 -1.232 2.488 1 98.75 315 VAL A CA 1
ATOM 2430 C C . VAL A 1 315 ? -8.5 -2.145 3.492 1 98.75 315 VAL A C 1
ATOM 2432 O O . VAL A 1 315 ? -8.5 -3.367 3.336 1 98.75 315 VAL A O 1
ATOM 2435 N N . GLU A 1 316 ? -7.816 -1.524 4.445 1 98.81 316 GLU A N 1
ATOM 2436 C CA . GLU A 1 316 ? -7.16 -2.322 5.477 1 98.81 316 GLU A CA 1
ATOM 2437 C C . GLU A 1 316 ? -8.148 -3.264 6.16 1 98.81 316 GLU A C 1
ATOM 2439 O O . GLU A 1 316 ? -9.289 -2.885 6.434 1 98.81 316 GLU A O 1
ATOM 2444 N N . HIS A 1 317 ? -7.723 -4.488 6.363 1 98.81 317 HIS A N 1
ATOM 2445 C CA . HIS A 1 317 ? -8.523 -5.352 7.227 1 98.81 317 HIS A CA 1
ATOM 2446 C C . HIS A 1 317 ? -8.562 -4.812 8.656 1 98.81 317 HIS A C 1
ATOM 2448 O O . HIS A 1 317 ? -7.547 -4.352 9.18 1 98.81 317 HIS A O 1
ATOM 2454 N N . PRO A 1 318 ? -9.742 -4.906 9.336 1 98.69 318 PRO A N 1
ATOM 2455 C CA . PRO A 1 318 ? -9.82 -4.422 10.719 1 98.69 318 PRO A CA 1
ATOM 2456 C C . PRO A 1 318 ? -8.812 -5.102 11.641 1 98.69 318 PRO A C 1
ATOM 2458 O O . PRO A 1 318 ? -8.266 -4.461 12.539 1 98.69 318 PRO A O 1
ATOM 2461 N N . ASP A 1 319 ? -8.484 -6.371 11.367 1 98.81 319 ASP A N 1
ATOM 2462 C CA . ASP A 1 319 ? -7.5 -7.074 12.188 1 98.81 319 ASP A CA 1
ATOM 2463 C C . ASP A 1 319 ? -6.113 -6.453 12.031 1 98.81 319 ASP A C 1
ATOM 2465 O O . ASP A 1 319 ? -5.328 -6.426 12.977 1 98.81 319 ASP A O 1
ATOM 2469 N N . LEU A 1 320 ? -5.777 -6.051 10.859 1 98.88 320 LEU A N 1
ATOM 2470 C CA . LEU A 1 320 ? -4.504 -5.375 10.664 1 98.88 320 LEU A CA 1
ATOM 2471 C C . LEU A 1 320 ? -4.465 -4.051 11.422 1 98.88 320 LEU A C 1
ATOM 2473 O O . LEU A 1 320 ? -3.459 -3.721 12.055 1 98.88 320 LEU A O 1
ATOM 2477 N N . VAL A 1 321 ? -5.559 -3.301 11.312 1 98.88 321 VAL A N 1
ATOM 2478 C CA . VAL A 1 321 ? -5.672 -2.043 12.039 1 98.88 321 VAL A CA 1
ATOM 2479 C C . VAL A 1 321 ? -5.48 -2.291 13.539 1 98.88 321 VAL A C 1
ATOM 2481 O O . VAL A 1 321 ? -4.73 -1.572 14.203 1 98.88 321 VAL A O 1
ATOM 2484 N N . GLN A 1 322 ? -6.145 -3.303 14.008 1 98.81 322 GLN A N 1
ATOM 2485 C CA . GLN A 1 322 ? -6.012 -3.67 15.414 1 98.81 322 GLN A CA 1
ATOM 2486 C C . GLN A 1 322 ? -4.559 -3.967 15.766 1 98.81 322 GLN A C 1
ATOM 2488 O O . GLN A 1 322 ? -4.055 -3.502 16.797 1 98.81 322 GLN A O 1
ATOM 2493 N N . GLN A 1 323 ? -3.867 -4.762 14.953 1 98.69 323 GLN A N 1
ATOM 2494 C CA . GLN A 1 323 ? -2.467 -5.102 15.195 1 98.69 323 GLN A CA 1
ATOM 2495 C C . GLN A 1 323 ? -1.598 -3.85 15.25 1 98.69 323 GLN A C 1
ATOM 2497 O O . GLN A 1 323 ? -0.715 -3.734 16.094 1 98.69 323 GLN A O 1
ATOM 2502 N N . ARG A 1 324 ? -1.845 -2.906 14.359 1 98.81 324 ARG A N 1
ATOM 2503 C CA . ARG A 1 324 ? -1.068 -1.671 14.297 1 98.81 324 ARG A CA 1
ATOM 2504 C C . ARG A 1 324 ? -1.29 -0.824 15.547 1 98.81 324 ARG A C 1
ATOM 2506 O O . ARG A 1 324 ? -0.339 -0.28 16.109 1 98.81 324 ARG A O 1
ATOM 2513 N N . ILE A 1 325 ? -2.566 -0.727 16 1 98.81 325 ILE A N 1
ATOM 2514 C CA . ILE A 1 325 ? -2.902 0.045 17.188 1 98.81 325 ILE A CA 1
ATOM 2515 C C . ILE A 1 325 ? -2.238 -0.58 18.406 1 98.81 325 ILE A C 1
ATOM 2517 O O . ILE A 1 325 ? -1.646 0.125 19.234 1 98.81 325 ILE A O 1
ATOM 2521 N N . GLU A 1 326 ? -2.24 -1.866 18.531 1 98.5 326 GLU A N 1
ATOM 2522 C CA . GLU A 1 326 ? -1.738 -2.578 19.703 1 98.5 326 GLU A CA 1
ATOM 2523 C C . GLU A 1 326 ? -0.239 -2.357 19.875 1 98.5 326 GLU A C 1
ATOM 2525 O O . GLU A 1 326 ? 0.254 -2.297 21 1 98.5 326 GLU A O 1
ATOM 2530 N N . ARG A 1 327 ? 0.474 -2.197 18.812 1 98.44 327 ARG A N 1
ATOM 2531 C CA . ARG A 1 327 ? 1.897 -1.894 18.922 1 98.44 327 ARG A CA 1
ATOM 2532 C C . ARG A 1 327 ? 2.137 -0.663 19.781 1 98.44 327 ARG A C 1
ATOM 2534 O O . ARG A 1 327 ? 2.984 -0.683 20.688 1 98.44 327 ARG A O 1
ATOM 2541 N N . PHE A 1 328 ? 1.383 0.332 19.531 1 98.81 328 PHE A N 1
ATOM 2542 C CA . PHE A 1 328 ? 1.588 1.586 20.25 1 98.81 328 PHE A CA 1
ATOM 2543 C C . PHE A 1 328 ? 0.956 1.528 21.641 1 98.81 328 PHE A C 1
ATOM 2545 O O . PHE A 1 328 ? 1.468 2.129 22.578 1 98.81 328 PHE A O 1
ATOM 2552 N N . VAL A 1 329 ? -0.183 0.794 21.812 1 98.56 329 VAL A N 1
ATOM 2553 C CA . VAL A 1 329 ? -0.779 0.582 23.125 1 98.56 329 VAL A CA 1
ATOM 2554 C C . VAL A 1 329 ? 0.228 -0.106 24.047 1 98.56 329 VAL A C 1
ATOM 2556 O O . VAL A 1 329 ? 0.351 0.252 25.219 1 98.56 329 VAL A O 1
ATOM 2559 N N . ASP A 1 330 ? 0.932 -1.041 23.484 1 98.31 330 ASP A N 1
ATOM 2560 C CA . ASP A 1 330 ? 1.939 -1.767 24.25 1 98.31 330 ASP A CA 1
ATOM 2561 C C . ASP A 1 330 ? 3.07 -0.838 24.688 1 98.31 330 ASP A C 1
ATOM 2563 O O . ASP A 1 330 ? 3.752 -1.107 25.688 1 98.31 330 ASP A O 1
ATOM 2567 N N . ILE A 1 331 ? 3.254 0.23 23.984 1 98.69 331 ILE A N 1
ATOM 2568 C CA . ILE A 1 331 ? 4.371 1.136 24.234 1 98.69 331 ILE A CA 1
ATOM 2569 C C . ILE A 1 331 ? 3.982 2.146 25.312 1 98.69 331 ILE A C 1
ATOM 2571 O O . ILE A 1 331 ? 4.734 2.365 26.266 1 98.69 331 ILE A O 1
ATOM 2575 N N . VAL A 1 332 ? 2.723 2.752 25.25 1 98.5 332 VAL A N 1
ATOM 2576 C CA . VAL A 1 332 ? 2.455 3.898 26.109 1 98.5 332 VAL A CA 1
ATOM 2577 C C . VAL A 1 332 ? 1.167 3.668 26.906 1 98.5 332 VAL A C 1
ATOM 2579 O O . VAL A 1 332 ? 0.806 4.469 27.766 1 98.5 332 VAL A O 1
ATOM 2582 N N . GLY A 1 333 ? 0.448 2.65 26.625 1 97.5 333 GLY A N 1
ATOM 2583 C CA . GLY A 1 333 ? -0.839 2.412 27.25 1 97.5 333 GLY A CA 1
ATOM 2584 C C . GLY A 1 333 ? -2.014 2.873 26.422 1 97.5 333 GLY A C 1
ATOM 2585 O O . GLY A 1 333 ? -1.881 3.797 25.609 1 97.5 333 GLY A O 1
ATOM 2586 N N . SER A 1 334 ? -3.172 2.25 26.578 1 97.5 334 SER A N 1
ATOM 2587 C CA . SER A 1 334 ? -4.352 2.463 25.734 1 97.5 334 SER A CA 1
ATOM 2588 C C . SER A 1 334 ? -4.895 3.879 25.906 1 97.5 334 SER A C 1
ATOM 2590 O O . SER A 1 334 ? -5.484 4.43 24.969 1 97.5 334 SER A O 1
ATOM 2592 N N . ASP A 1 335 ? -4.648 4.52 27.078 1 97 335 ASP A N 1
ATOM 2593 C CA . ASP A 1 335 ? -5.188 5.848 27.344 1 97 335 ASP A CA 1
ATOM 2594 C C . ASP A 1 335 ? -4.41 6.922 26.594 1 97 335 ASP A C 1
ATOM 2596 O O . ASP A 1 335 ? -4.855 8.07 26.5 1 97 335 ASP A O 1
ATOM 2600 N N . ARG A 1 336 ? -3.314 6.551 25.984 1 98.31 336 ARG A N 1
ATOM 2601 C CA . ARG A 1 336 ? -2.465 7.531 25.312 1 98.31 336 ARG A CA 1
ATOM 2602 C C . ARG A 1 336 ? -2.316 7.211 23.844 1 98.31 336 ARG A C 1
ATOM 2604 O O . ARG A 1 336 ? -1.316 7.574 23.219 1 98.31 336 ARG A O 1
ATOM 2611 N N . VAL A 1 337 ? -3.307 6.418 23.312 1 98.75 337 VAL A N 1
ATOM 2612 C CA . VAL A 1 337 ? -3.301 6.109 21.891 1 98.75 337 VAL A CA 1
ATOM 2613 C C . VAL A 1 337 ? -4.66 6.445 21.281 1 98.75 337 VAL A C 1
ATOM 2615 O O . VAL A 1 337 ? -5.703 6.102 21.844 1 98.75 337 VAL A O 1
ATOM 2618 N N . ILE A 1 338 ? -4.672 7.191 20.219 1 98.88 338 ILE A N 1
ATOM 2619 C CA . ILE A 1 338 ? -5.809 7.395 19.328 1 98.88 338 ILE A CA 1
ATOM 2620 C C . ILE A 1 338 ? -5.484 6.84 17.938 1 98.88 338 ILE A C 1
ATOM 2622 O O . ILE A 1 338 ? -4.402 7.082 17.406 1 98.88 338 ILE A O 1
ATOM 2626 N N . ALA A 1 339 ? -6.359 5.992 17.359 1 98.88 339 ALA A N 1
ATOM 2627 C CA . ALA A 1 339 ? -6.125 5.438 16.031 1 98.88 339 ALA A CA 1
ATOM 2628 C C . ALA A 1 339 ? -6.363 6.488 14.953 1 98.88 339 ALA A C 1
ATOM 2630 O O . ALA A 1 339 ? -7.434 7.105 14.906 1 98.88 339 ALA A O 1
ATOM 2631 N N . GLY A 1 340 ? -5.387 6.676 14.125 1 98.81 340 GLY A N 1
ATOM 2632 C CA . GLY A 1 340 ? -5.5 7.703 13.094 1 98.81 340 GLY A CA 1
ATOM 2633 C C . GLY A 1 340 ? -5.18 7.191 11.703 1 98.81 340 GLY A C 1
ATOM 2634 O O . GLY A 1 340 ? -5.109 5.98 11.484 1 98.81 340 GLY A O 1
ATOM 2635 N N . SER A 1 341 ? -5.133 8.07 10.734 1 98.75 341 SER A N 1
ATOM 2636 C CA . SER A 1 341 ? -4.715 7.805 9.359 1 98.75 341 SER A CA 1
ATOM 2637 C C . SER A 1 341 ? -3.303 8.32 9.102 1 98.75 341 SER A C 1
ATOM 2639 O O . SER A 1 341 ? -2.791 9.148 9.867 1 98.75 341 SER A O 1
ATOM 2641 N N . ASP A 1 342 ? -2.652 7.848 8.078 1 98.44 342 ASP A N 1
ATOM 2642 C CA . ASP A 1 342 ? -1.311 8.32 7.746 1 98.44 342 ASP A CA 1
ATOM 2643 C C . ASP A 1 342 ? -1.319 9.805 7.406 1 98.44 342 ASP A C 1
ATOM 2645 O O . ASP A 1 342 ? -0.406 10.539 7.789 1 98.44 342 ASP A O 1
ATOM 2649 N N . CYS A 1 343 ? -2.246 10.25 6.652 1 97.19 343 CYS A N 1
ATOM 2650 C CA . CYS A 1 343 ? -2.436 11.633 6.211 1 97.19 343 CYS A CA 1
ATOM 2651 C C . CYS A 1 343 ? -3.895 11.891 5.859 1 97.19 343 CYS A C 1
ATOM 2653 O O . CYS A 1 343 ? -4.793 11.227 6.375 1 97.19 343 CYS A O 1
ATOM 2655 N N . GLY A 1 344 ? -4.203 12.953 5.238 1 95.94 344 GLY A N 1
ATOM 2656 C CA . GLY A 1 344 ? -5.551 13.234 4.766 1 95.94 344 GLY A CA 1
ATOM 2657 C C . GLY A 1 344 ? -5.879 12.539 3.459 1 95.94 344 GLY A C 1
ATOM 2658 O O . GLY A 1 344 ? -4.977 12.109 2.736 1 95.94 344 GLY A O 1
ATOM 2659 N N . PHE A 1 345 ? -7.184 12.406 3.119 1 96.19 345 PHE A N 1
ATOM 2660 C CA . PHE A 1 345 ? -7.637 11.688 1.933 1 96.19 345 PHE A CA 1
ATOM 2661 C C . PHE A 1 345 ? -7.906 12.656 0.786 1 96.19 345 PHE A C 1
ATOM 2663 O O . PHE A 1 345 ? -8.133 12.234 -0.35 1 96.19 345 PHE A O 1
ATOM 2670 N N . GLY A 1 346 ? -7.926 13.914 1.103 1 90.94 346 GLY A N 1
ATOM 2671 C CA . GLY A 1 346 ? -8.195 14.953 0.117 1 90.94 346 GLY A CA 1
ATOM 2672 C C . GLY A 1 346 ? -7.277 16.156 0.242 1 90.94 346 GLY A C 1
ATOM 2673 O O . GLY A 1 346 ? -7.738 17.281 0.445 1 90.94 346 GLY A O 1
ATOM 2674 N N . THR A 1 347 ? -6.008 15.945 -0.026 1 83.44 347 THR A N 1
ATOM 2675 C CA . THR A 1 347 ? -4.988 16.969 0.203 1 83.44 347 THR A CA 1
ATOM 2676 C C . THR A 1 347 ? -5.25 18.188 -0.663 1 83.44 347 THR A C 1
ATOM 2678 O O . THR A 1 347 ? -5.043 19.328 -0.221 1 83.44 347 THR A O 1
ATOM 2681 N N . PHE A 1 348 ? -5.703 17.969 -1.847 1 82.5 348 PHE A N 1
ATOM 2682 C CA . PHE A 1 348 ? -6.102 19.031 -2.773 1 82.5 348 PHE A CA 1
ATOM 2683 C C . PHE A 1 348 ? -7.535 18.812 -3.25 1 82.5 348 PHE A C 1
ATOM 2685 O O . PHE A 1 348 ? -7.941 17.672 -3.516 1 82.5 348 PHE A O 1
ATOM 2692 N N . ALA A 1 349 ? -8.203 19.938 -3.309 1 84.62 349 ALA A N 1
ATOM 2693 C CA . ALA A 1 349 ? -9.594 19.828 -3.74 1 84.62 349 ALA A CA 1
ATOM 2694 C C . ALA A 1 349 ? -9.695 19.172 -5.113 1 84.62 349 ALA A C 1
ATOM 2696 O O . ALA A 1 349 ? -9.031 19.594 -6.059 1 84.62 349 ALA A O 1
ATOM 2697 N N . GLY A 1 350 ? -10.453 18.156 -5.148 1 80.75 350 GLY A N 1
ATOM 2698 C CA . GLY A 1 350 ? -10.711 17.5 -6.418 1 80.75 350 GLY A CA 1
ATOM 2699 C C . GLY A 1 350 ? -9.633 16.5 -6.805 1 80.75 350 GLY A C 1
ATOM 2700 O O . GLY A 1 350 ? -9.703 15.883 -7.867 1 80.75 350 GLY A O 1
ATOM 2701 N N . PHE A 1 351 ? -8.648 16.469 -5.992 1 81 351 PHE A N 1
ATOM 2702 C CA . PHE A 1 351 ? -7.535 15.555 -6.258 1 81 351 PHE A CA 1
ATOM 2703 C C . PHE A 1 351 ? -7.348 14.578 -5.102 1 81 351 PHE A C 1
ATOM 2705 O O . PHE A 1 351 ? -7.484 14.953 -3.938 1 81 351 PHE A O 1
ATOM 2712 N N . GLY A 1 352 ? -7.227 13.312 -5.473 1 81.31 352 GLY A N 1
ATOM 2713 C CA . GLY A 1 352 ? -6.961 12.305 -4.453 1 81.31 352 GLY A CA 1
ATOM 2714 C C . GLY A 1 352 ? -6.68 10.93 -5.027 1 81.31 352 GLY A C 1
ATOM 2715 O O . GLY A 1 352 ? -7.316 10.516 -6.004 1 81.31 352 GLY A O 1
ATOM 2716 N N . ALA A 1 353 ? -5.754 10.32 -4.473 1 86.25 353 ALA A N 1
ATOM 2717 C CA . ALA A 1 353 ? -5.371 8.977 -4.898 1 86.25 353 ALA A CA 1
ATOM 2718 C C . ALA A 1 353 ? -6.445 7.957 -4.527 1 86.25 353 ALA A C 1
ATOM 2720 O O . ALA A 1 353 ? -6.691 7.004 -5.27 1 86.25 353 ALA A O 1
ATOM 2721 N N . VAL A 1 354 ? -7.148 8.172 -3.42 1 95.88 354 VAL A N 1
ATOM 2722 C CA . VAL A 1 354 ? -8.125 7.227 -2.902 1 95.88 354 VAL A CA 1
ATOM 2723 C C . VAL A 1 354 ? -9.531 7.676 -3.289 1 95.88 354 VAL A C 1
ATOM 2725 O O . VAL A 1 354 ? -9.875 8.852 -3.154 1 95.88 354 VAL A O 1
ATOM 2728 N N . ASP A 1 355 ? -10.289 6.754 -3.797 1 96.38 355 ASP A N 1
ATOM 2729 C CA . ASP A 1 355 ? -11.688 7.02 -4.137 1 96.38 355 ASP A CA 1
ATOM 2730 C C . ASP A 1 355 ? -12.492 7.402 -2.895 1 96.38 355 ASP A C 1
ATOM 2732 O O . ASP A 1 355 ? -12.305 6.82 -1.825 1 96.38 355 ASP A O 1
ATOM 2736 N N . PRO A 1 356 ? -13.422 8.367 -3.072 1 96.19 356 PRO A N 1
ATOM 2737 C CA . PRO A 1 356 ? -14.164 8.867 -1.917 1 96.19 356 PRO A CA 1
ATOM 2738 C C . PRO A 1 356 ? -14.898 7.762 -1.162 1 96.19 356 PRO A C 1
ATOM 2740 O O . PRO A 1 356 ? -14.883 7.734 0.071 1 96.19 356 PRO A O 1
ATOM 2743 N N . GLU A 1 357 ? -15.547 6.887 -1.854 1 97.19 357 GLU A N 1
ATOM 2744 C CA . GLU A 1 357 ? -16.266 5.805 -1.178 1 97.19 357 GLU A CA 1
ATOM 2745 C C . GLU A 1 357 ? -15.297 4.902 -0.414 1 97.19 357 GLU A C 1
ATOM 2747 O O . GLU A 1 357 ? -15.609 4.445 0.688 1 97.19 357 GLU A O 1
ATOM 2752 N N . ILE A 1 358 ? -14.18 4.66 -0.989 1 98.31 358 ILE A N 1
ATOM 2753 C CA . ILE A 1 358 ? -13.172 3.805 -0.363 1 98.31 358 ILE A CA 1
ATOM 2754 C C . ILE A 1 358 ? -12.57 4.516 0.847 1 98.31 358 ILE A C 1
ATOM 2756 O O . ILE A 1 358 ? -12.273 3.881 1.861 1 98.31 358 ILE A O 1
ATOM 2760 N N . ALA A 1 359 ? -12.406 5.82 0.728 1 98.25 359 ALA A N 1
ATOM 2761 C CA . ALA A 1 359 ? -11.898 6.586 1.86 1 98.25 359 ALA A CA 1
ATOM 2762 C C . ALA A 1 359 ? -12.742 6.352 3.109 1 98.25 359 ALA A C 1
ATOM 2764 O O . ALA A 1 359 ? -12.203 6.09 4.188 1 98.25 359 ALA A O 1
ATOM 2765 N N . TYR A 1 360 ? -14.008 6.395 2.986 1 98.5 360 TYR A N 1
ATOM 2766 C CA . TYR A 1 360 ? -14.867 6.215 4.148 1 98.5 360 TYR A CA 1
ATOM 2767 C C . TYR A 1 360 ? -14.922 4.75 4.562 1 98.5 360 TYR A C 1
ATOM 2769 O O . TYR A 1 360 ? -15.07 4.438 5.746 1 98.5 360 TYR A O 1
ATOM 2777 N N . ALA A 1 361 ? -14.781 3.814 3.588 1 98.75 361 ALA A N 1
ATOM 2778 C CA . ALA A 1 361 ? -14.641 2.404 3.949 1 98.75 361 ALA A CA 1
ATOM 2779 C C . ALA A 1 361 ? -13.391 2.176 4.793 1 98.75 361 ALA A C 1
ATOM 2781 O O . ALA A 1 361 ? -13.406 1.372 5.73 1 98.75 361 ALA A O 1
ATOM 2782 N N . LYS A 1 362 ? -12.367 2.873 4.449 1 98.81 362 LYS A N 1
ATOM 2783 C CA . LYS A 1 362 ? -11.133 2.785 5.219 1 98.81 362 LYS A CA 1
ATOM 2784 C C . LYS A 1 362 ? -11.32 3.338 6.629 1 98.81 362 LYS A C 1
ATOM 2786 O O . LYS A 1 362 ? -10.82 2.766 7.602 1 98.81 362 LYS A O 1
ATOM 2791 N N . LEU A 1 363 ? -12.023 4.449 6.773 1 98.88 363 LEU A N 1
ATOM 2792 C CA . LEU A 1 363 ? -12.312 4.996 8.094 1 98.88 363 LEU A CA 1
ATOM 2793 C C . LEU A 1 363 ? -13.172 4.031 8.906 1 98.88 363 LEU A C 1
ATOM 2795 O O . LEU A 1 363 ? -13 3.914 10.125 1 98.88 363 LEU A O 1
ATOM 2799 N N . SER A 1 364 ? -14.094 3.361 8.242 1 98.88 364 SER A N 1
ATOM 2800 C CA . SER A 1 364 ? -14.875 2.334 8.922 1 98.88 364 SER A CA 1
ATOM 2801 C C . SER A 1 364 ? -13.984 1.2 9.422 1 98.88 364 SER A C 1
ATOM 2803 O O . SER A 1 364 ? -14.164 0.71 10.539 1 98.88 364 SER A O 1
ATOM 2805 N N . ALA A 1 365 ? -13.062 0.774 8.578 1 98.88 365 ALA A N 1
ATOM 2806 C CA . ALA A 1 365 ? -12.102 -0.253 8.984 1 98.88 365 ALA A CA 1
ATOM 2807 C C . ALA A 1 365 ? -11.273 0.207 10.18 1 98.88 365 ALA A C 1
ATOM 2809 O O . ALA A 1 365 ? -10.977 -0.583 11.078 1 98.88 365 ALA A O 1
ATOM 2810 N N . LEU A 1 366 ? -10.898 1.478 10.156 1 98.88 366 LEU A N 1
ATOM 2811 C CA . LEU A 1 366 ? -10.164 2.078 11.266 1 98.88 366 LEU A CA 1
ATOM 2812 C C . LEU A 1 366 ? -10.938 1.93 12.578 1 98.88 366 LEU A C 1
ATOM 2814 O O . LEU A 1 366 ? -10.383 1.486 13.586 1 98.88 366 LEU A O 1
ATOM 2818 N N . SER A 1 367 ? -12.195 2.283 12.539 1 98.75 367 SER A N 1
ATOM 2819 C CA . SER A 1 367 ? -13.047 2.23 13.734 1 98.75 367 SER A CA 1
ATOM 2820 C C . SER A 1 367 ? -13.273 0.792 14.18 1 98.75 367 SER A C 1
ATOM 2822 O O . SER A 1 367 ? -13.281 0.506 15.383 1 98.75 367 SER A O 1
ATOM 2824 N N . GLN A 1 368 ? -13.477 -0.087 13.227 1 98.69 368 GLN A N 1
ATOM 2825 C CA . GLN A 1 368 ? -13.664 -1.495 13.555 1 98.69 368 GLN A CA 1
ATOM 2826 C C . GLN A 1 368 ? -12.414 -2.068 14.227 1 98.69 368 GLN A C 1
ATOM 2828 O O . GLN A 1 368 ? -12.516 -2.756 15.25 1 98.69 368 GLN A O 1
ATOM 2833 N N . GLY A 1 369 ? -11.242 -1.768 13.641 1 98.75 369 GLY A N 1
ATOM 2834 C CA . GLY A 1 369 ? -10.008 -2.234 14.25 1 98.75 369 GLY A CA 1
ATOM 2835 C C . GLY A 1 369 ? -9.789 -1.684 15.641 1 98.75 369 GLY A C 1
ATOM 2836 O O . GLY A 1 369 ? -9.336 -2.404 16.531 1 98.75 369 GLY A O 1
ATOM 2837 N N . ALA A 1 370 ? -10.07 -0.429 15.805 1 98.81 370 ALA A N 1
ATOM 2838 C CA . ALA A 1 370 ? -9.922 0.204 17.109 1 98.81 370 ALA A CA 1
ATOM 2839 C C . ALA A 1 370 ? -10.812 -0.47 18.156 1 98.81 370 ALA A C 1
ATOM 2841 O O . ALA A 1 370 ? -10.406 -0.657 19.297 1 98.81 370 ALA A O 1
ATOM 2842 N N . SER A 1 371 ? -12.016 -0.862 17.812 1 98.25 371 SER A N 1
ATOM 2843 C CA . SER A 1 371 ? -12.977 -1.476 18.719 1 98.25 371 SER A CA 1
ATOM 2844 C C . SER A 1 371 ? -12.531 -2.871 19.141 1 98.25 371 SER A C 1
ATOM 2846 O O . SER A 1 371 ? -13.023 -3.418 20.125 1 98.25 371 SER A O 1
ATOM 2848 N N . GLN A 1 372 ? -11.602 -3.426 18.391 1 97.75 372 GLN A N 1
ATOM 2849 C CA . GLN A 1 372 ? -11.141 -4.785 18.656 1 97.75 372 GLN A CA 1
ATOM 2850 C C . GLN A 1 372 ? -10 -4.785 19.672 1 97.75 372 GLN A C 1
ATOM 2852 O O . GLN A 1 372 ? -9.633 -5.84 20.188 1 97.75 372 GLN A O 1
ATOM 2857 N N . VAL A 1 373 ? -9.453 -3.588 19.906 1 97.12 373 VAL A N 1
ATOM 2858 C CA . VAL A 1 373 ? -8.336 -3.516 20.844 1 97.12 373 VAL A CA 1
ATOM 2859 C C . VAL A 1 373 ? -8.836 -3.76 22.266 1 97.12 373 VAL A C 1
ATOM 2861 O O . VAL A 1 373 ? -9.844 -3.186 22.688 1 97.12 373 VAL A O 1
ATOM 2864 N N . LYS A 1 374 ? -8.219 -4.688 23.094 1 82.5 374 LYS A N 1
ATOM 2865 C CA . LYS A 1 374 ? -8.602 -5.07 24.438 1 82.5 374 LYS A CA 1
ATOM 2866 C C . LYS A 1 374 ? -7.824 -4.273 25.484 1 82.5 374 LYS A C 1
ATOM 2868 O O . LYS A 1 374 ? -6.688 -3.869 25.234 1 82.5 374 LYS A O 1
ATOM 2873 N N . MET B 1 1 ? 23.906 -17.469 11.914 1 50.84 1 MET B N 1
ATOM 2874 C CA . MET B 1 1 ? 22.5 -17.719 11.602 1 50.84 1 MET B CA 1
ATOM 2875 C C . MET B 1 1 ? 22.297 -17.875 10.102 1 50.84 1 MET B C 1
ATOM 2877 O O . MET B 1 1 ? 23.062 -17.344 9.305 1 50.84 1 MET B O 1
ATOM 2881 N N . SER B 1 2 ? 21.453 -18.922 9.68 1 70.19 2 SER B N 1
ATOM 2882 C CA . SER B 1 2 ? 21.312 -19.297 8.281 1 70.19 2 SER B CA 1
ATOM 2883 C C . SER B 1 2 ? 20.703 -18.156 7.465 1 70.19 2 SER B C 1
ATOM 2885 O O . SER B 1 2 ? 19.859 -17.422 7.957 1 70.19 2 SER B O 1
ATOM 2887 N N . LYS B 1 3 ? 21.297 -17.75 6.441 1 89.88 3 LYS B N 1
ATOM 2888 C CA . LYS B 1 3 ? 20.906 -16.719 5.488 1 89.88 3 LYS B CA 1
ATOM 2889 C C . LYS B 1 3 ? 19.469 -16.938 5.004 1 89.88 3 LYS B C 1
ATOM 2891 O O . LYS B 1 3 ? 19.109 -18.047 4.617 1 89.88 3 LYS B O 1
ATOM 2896 N N . ILE B 1 4 ? 18.547 -15.961 5.27 1 98.19 4 ILE B N 1
ATOM 2897 C CA . ILE B 1 4 ? 17.219 -16.031 4.66 1 98.19 4 ILE B CA 1
ATOM 2898 C C . ILE B 1 4 ? 17.328 -15.82 3.152 1 98.19 4 ILE B C 1
ATOM 2900 O O . ILE B 1 4 ? 17.781 -14.773 2.695 1 98.19 4 ILE B O 1
ATOM 2904 N N . LEU B 1 5 ? 17 -16.844 2.348 1 98.56 5 LEU B N 1
ATOM 2905 C CA . LEU B 1 5 ? 17.016 -16.703 0.895 1 98.56 5 LEU B CA 1
ATOM 2906 C C . LEU B 1 5 ? 15.898 -15.773 0.427 1 98.56 5 LEU B C 1
ATOM 2908 O O . LEU B 1 5 ? 14.945 -15.523 1.163 1 98.56 5 LEU B O 1
ATOM 2912 N N . THR B 1 6 ? 16.062 -15.203 -0.727 1 98.81 6 THR B N 1
ATOM 2913 C CA . THR B 1 6 ? 15.07 -14.312 -1.318 1 98.81 6 THR B CA 1
ATOM 2914 C C . THR B 1 6 ? 14.625 -14.836 -2.68 1 98.81 6 THR B C 1
ATOM 2916 O O . THR B 1 6 ? 15.406 -15.453 -3.402 1 98.81 6 THR B O 1
ATOM 2919 N N . SER B 1 7 ? 13.43 -14.586 -2.998 1 98.81 7 SER B N 1
ATOM 2920 C CA . SER B 1 7 ? 12.812 -14.906 -4.281 1 98.81 7 SER B CA 1
ATOM 2921 C C . SER B 1 7 ? 11.609 -14.008 -4.555 1 98.81 7 SER B C 1
ATOM 2923 O O . SER B 1 7 ? 11.492 -12.93 -3.967 1 98.81 7 SER B O 1
ATOM 2925 N N . HIS B 1 8 ? 10.883 -14.258 -5.582 1 98.62 8 HIS B N 1
ATOM 2926 C CA . HIS B 1 8 ? 9.656 -13.57 -5.945 1 98.62 8 HIS B CA 1
ATOM 2927 C C . HIS B 1 8 ? 8.688 -14.508 -6.668 1 98.62 8 HIS B C 1
ATOM 2929 O O . HIS B 1 8 ? 8.984 -15.688 -6.848 1 98.62 8 HIS B O 1
ATOM 2935 N N . VAL B 1 9 ? 7.52 -14.039 -7.082 1 97.38 9 VAL B N 1
ATOM 2936 C CA . VAL B 1 9 ? 6.461 -14.938 -7.547 1 97.38 9 VAL B CA 1
ATOM 2937 C C . VAL B 1 9 ? 6.633 -15.203 -9.039 1 97.38 9 VAL B C 1
ATOM 2939 O O . VAL B 1 9 ? 6.188 -16.234 -9.547 1 97.38 9 VAL B O 1
ATOM 2942 N N . GLY B 1 10 ? 7.285 -14.266 -9.828 1 92.38 10 GLY B N 1
ATOM 2943 C CA . GLY B 1 10 ? 7.629 -14.758 -11.148 1 92.38 10 GLY B CA 1
ATOM 2944 C C . GLY B 1 10 ? 7.645 -13.672 -12.203 1 92.38 10 GLY B C 1
ATOM 2945 O O . GLY B 1 10 ? 8.711 -13.281 -12.688 1 92.38 10 GLY B O 1
ATOM 2946 N N . SER B 1 11 ? 6.512 -13.055 -12.445 1 94.69 11 SER B N 1
ATOM 2947 C CA . SER B 1 11 ? 6.438 -12.078 -13.523 1 94.69 11 SER B CA 1
ATOM 2948 C C . SER B 1 11 ? 7.172 -10.789 -13.156 1 94.69 11 SER B C 1
ATOM 2950 O O . SER B 1 11 ? 7 -10.266 -12.047 1 94.69 11 SER B O 1
ATOM 2952 N N . LEU B 1 12 ? 8.016 -10.375 -14.078 1 97.25 12 LEU B N 1
ATOM 2953 C CA . LEU B 1 12 ? 8.781 -9.148 -13.914 1 97.25 12 LEU B CA 1
ATOM 2954 C C . LEU B 1 12 ? 8.547 -8.195 -15.078 1 97.25 12 LEU B C 1
ATOM 2956 O O . LEU B 1 12 ? 7.996 -8.602 -16.109 1 97.25 12 LEU B O 1
ATOM 2960 N N . PRO B 1 13 ? 8.844 -6.957 -14.898 1 95.38 13 PRO B N 1
ATOM 2961 C CA . PRO B 1 13 ? 8.625 -6 -15.992 1 95.38 13 PRO B CA 1
ATOM 2962 C C . PRO B 1 13 ? 9.375 -6.379 -17.266 1 95.38 13 PRO B C 1
ATOM 2964 O O . PRO B 1 13 ? 10.516 -6.84 -17.203 1 95.38 13 PRO B O 1
ATOM 2967 N N . ARG B 1 14 ? 8.703 -6.207 -18.375 1 95.62 14 ARG B N 1
ATOM 2968 C CA . ARG B 1 14 ? 9.297 -6.473 -19.688 1 95.62 14 ARG B CA 1
ATOM 2969 C C . ARG B 1 14 ? 9.625 -5.176 -20.422 1 95.62 14 ARG B C 1
ATOM 2971 O O . ARG B 1 14 ? 8.914 -4.18 -20.266 1 95.62 14 ARG B O 1
ATOM 2978 N N . THR B 1 15 ? 10.68 -5.258 -21.188 1 94.56 15 THR B N 1
ATOM 2979 C CA . THR B 1 15 ? 11.039 -4.098 -22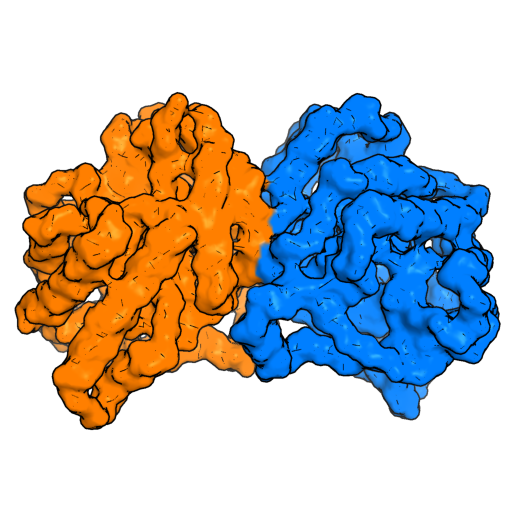 1 94.56 15 THR B CA 1
ATOM 2980 C C . THR B 1 15 ? 10.023 -3.881 -23.109 1 94.56 15 THR B C 1
ATOM 2982 O O . THR B 1 15 ? 9.305 -4.809 -23.5 1 94.56 15 THR B O 1
ATOM 2985 N N . GLN B 1 16 ? 10.047 -2.682 -23.641 1 94.19 16 GLN B N 1
ATOM 2986 C CA . GLN B 1 16 ? 9.117 -2.352 -24.719 1 94.19 16 GLN B CA 1
ATOM 2987 C C . GLN B 1 16 ? 9.352 -3.246 -25.938 1 94.19 16 GLN B C 1
ATOM 2989 O O . GLN B 1 16 ? 8.391 -3.66 -26.594 1 94.19 16 GLN B O 1
ATOM 2994 N N . GLU B 1 17 ? 10.586 -3.473 -26.266 1 96.75 17 GLU B N 1
ATOM 2995 C CA . GLU B 1 17 ? 10.891 -4.332 -27.406 1 96.75 17 GLU B CA 1
ATOM 2996 C C . GLU B 1 17 ? 10.266 -5.715 -27.234 1 96.75 17 GLU B C 1
ATOM 2998 O O . GLU B 1 17 ? 9.703 -6.262 -28.188 1 96.75 17 GLU B O 1
ATOM 3003 N N . VAL B 1 18 ? 10.352 -6.297 -26.047 1 96.94 18 VAL B N 1
ATOM 3004 C CA . VAL B 1 18 ? 9.766 -7.598 -25.734 1 96.94 18 VAL B CA 1
ATOM 3005 C C . VAL B 1 18 ? 8.242 -7.523 -25.906 1 96.94 18 VAL B C 1
ATOM 3007 O O . VAL B 1 18 ? 7.641 -8.383 -26.531 1 96.94 18 VAL B O 1
ATOM 3010 N N . VAL B 1 19 ? 7.676 -6.48 -25.359 1 94.81 19 VAL B N 1
ATOM 3011 C CA . VAL B 1 19 ? 6.23 -6.273 -25.406 1 94.81 19 VAL B CA 1
ATOM 3012 C C . VAL B 1 19 ? 5.777 -6.188 -26.859 1 94.81 19 VAL B C 1
ATOM 3014 O O . VAL B 1 19 ? 4.777 -6.801 -27.234 1 94.81 19 VAL B O 1
ATOM 3017 N N . ASP B 1 20 ? 6.551 -5.484 -27.641 1 95.5 20 ASP B N 1
ATOM 3018 C CA . ASP B 1 20 ? 6.207 -5.324 -29.062 1 95.5 20 ASP B CA 1
ATOM 3019 C C . ASP B 1 20 ? 6.188 -6.672 -29.781 1 95.5 20 ASP B C 1
ATOM 3021 O O . ASP B 1 20 ? 5.289 -6.941 -30.578 1 95.5 20 ASP B O 1
ATOM 3025 N N . PHE B 1 21 ? 7.133 -7.484 -29.531 1 95.75 21 PHE B N 1
ATOM 3026 C CA . PHE B 1 21 ? 7.207 -8.797 -30.156 1 95.75 21 PHE B CA 1
ATOM 3027 C C . PHE B 1 21 ? 6.059 -9.688 -29.703 1 95.75 21 PHE B C 1
ATOM 3029 O O . PHE B 1 21 ? 5.473 -10.414 -30.5 1 95.75 21 PHE B O 1
ATOM 3036 N N . ILE B 1 22 ? 5.754 -9.641 -28.391 1 92.56 22 ILE B N 1
ATOM 3037 C CA . ILE B 1 22 ? 4.668 -10.438 -27.844 1 92.56 22 ILE B CA 1
ATOM 3038 C C . ILE B 1 22 ? 3.348 -10.047 -28.5 1 92.56 22 ILE B C 1
ATOM 3040 O O . ILE B 1 22 ? 2.57 -10.906 -28.922 1 92.56 22 ILE B O 1
ATOM 3044 N N . PHE B 1 23 ? 3.16 -8.805 -28.641 1 91.31 23 PHE B N 1
ATOM 3045 C CA . PHE B 1 23 ? 1.91 -8.328 -29.219 1 91.31 23 PHE B CA 1
ATOM 3046 C C . PHE B 1 23 ? 1.884 -8.594 -30.719 1 91.31 23 PHE B C 1
ATOM 3048 O O . PHE B 1 23 ? 0.822 -8.852 -31.297 1 91.31 23 PHE B O 1
ATOM 3055 N N . ALA B 1 24 ? 3.051 -8.469 -31.375 1 93.56 24 ALA B N 1
ATOM 3056 C CA . ALA B 1 24 ? 3.098 -8.852 -32.781 1 93.56 24 ALA B CA 1
ATOM 3057 C C . ALA B 1 24 ? 2.645 -10.297 -32.969 1 93.56 24 ALA B C 1
ATOM 3059 O O . ALA B 1 24 ? 1.878 -10.594 -33.906 1 93.56 24 ALA B O 1
ATOM 3060 N N . ARG B 1 25 ? 3.109 -11.141 -32.125 1 89 25 ARG B N 1
ATOM 3061 C CA . ARG B 1 25 ? 2.717 -12.539 -32.156 1 89 25 ARG B CA 1
ATOM 3062 C C . ARG B 1 25 ? 1.227 -12.703 -31.891 1 89 25 ARG B C 1
ATOM 3064 O O . ARG B 1 25 ? 0.532 -13.438 -32.594 1 89 25 ARG B O 1
ATOM 3071 N N . GLU B 1 26 ? 0.719 -12.031 -30.875 1 84.88 26 GLU B N 1
ATOM 3072 C CA . GLU B 1 26 ? -0.683 -12.109 -30.484 1 84.88 26 GLU B CA 1
ATOM 3073 C C . GLU B 1 26 ? -1.604 -11.609 -31.594 1 84.88 26 GLU B C 1
ATOM 3075 O O . GLU B 1 26 ? -2.699 -12.141 -31.781 1 84.88 26 GLU B O 1
ATOM 3080 N N . ASN B 1 27 ? -1.116 -10.602 -32.25 1 88.12 27 ASN B N 1
ATOM 3081 C CA . ASN B 1 27 ? -1.943 -9.969 -33.25 1 88.12 27 ASN B CA 1
ATOM 3082 C C . ASN B 1 27 ? -1.677 -10.562 -34.656 1 88.12 27 ASN B C 1
ATOM 3084 O O . ASN B 1 27 ? -2.186 -10.062 -35.656 1 88.12 27 ASN B O 1
ATOM 3088 N N . LYS B 1 28 ? -0.817 -11.469 -34.75 1 89.25 28 LYS B N 1
ATOM 3089 C CA . LYS B 1 28 ? -0.456 -12.141 -36 1 89.25 28 LYS B CA 1
ATOM 3090 C C . LYS B 1 28 ? 0.14 -11.156 -37 1 89.25 28 LYS B C 1
ATOM 3092 O O . LYS B 1 28 ? -0.136 -11.242 -38.219 1 89.25 28 LYS B O 1
ATOM 3097 N N . THR B 1 29 ? 0.804 -10.211 -36.344 1 94.19 29 THR B N 1
ATOM 3098 C CA . THR B 1 29 ? 1.606 -9.32 -37.188 1 94.19 29 THR B CA 1
ATOM 3099 C C . THR B 1 29 ? 2.953 -9.953 -37.531 1 94.19 29 THR B C 1
ATOM 3101 O O . THR B 1 29 ? 3.617 -10.508 -36.656 1 94.19 29 THR B O 1
ATOM 3104 N N . PRO B 1 30 ? 3.346 -9.914 -38.812 1 94.69 30 PRO B N 1
ATOM 3105 C CA . PRO B 1 30 ? 4.578 -10.594 -39.219 1 94.69 30 PRO B CA 1
ATOM 3106 C C . PRO B 1 30 ? 5.812 -10.062 -38.5 1 94.69 30 PRO B C 1
ATOM 3108 O O . PRO B 1 30 ? 5.922 -8.852 -38.25 1 94.69 30 PRO B O 1
ATOM 3111 N N . PHE B 1 31 ? 6.633 -10.938 -38.062 1 95.81 31 PHE B N 1
ATOM 3112 C CA . PHE B 1 31 ? 7.949 -10.648 -37.5 1 95.81 31 PHE B CA 1
ATOM 3113 C C . PHE B 1 31 ? 8.93 -11.773 -37.812 1 95.81 31 PHE B C 1
ATOM 3115 O O . PHE B 1 31 ? 8.523 -12.867 -38.219 1 95.81 31 PHE B O 1
ATOM 3122 N N . GLU B 1 32 ? 10.195 -11.508 -37.812 1 96.38 32 GLU B N 1
ATOM 3123 C CA . GLU B 1 32 ? 11.203 -12.539 -38 1 96.38 32 GLU B CA 1
ATOM 3124 C C . GLU B 1 32 ? 11.406 -13.352 -36.719 1 96.38 32 GLU B C 1
ATOM 3126 O O . GLU B 1 32 ? 11.789 -12.805 -35.688 1 96.38 32 GLU B O 1
ATOM 3131 N N . GLN B 1 33 ? 11.188 -14.672 -36.875 1 94.94 33 GLN B N 1
ATOM 3132 C CA . GLN B 1 33 ? 11.281 -15.547 -35.719 1 94.94 33 GLN B CA 1
ATOM 3133 C C . GLN B 1 33 ? 12.672 -15.477 -35.062 1 94.94 33 GLN B C 1
ATOM 3135 O O . GLN B 1 33 ? 12.797 -15.508 -33.844 1 94.94 33 GLN B O 1
ATOM 3140 N N . ALA B 1 34 ? 13.625 -15.398 -35.875 1 96.81 34 ALA B N 1
ATOM 3141 C CA . ALA B 1 34 ? 14.992 -15.305 -35.344 1 96.81 34 ALA B CA 1
ATOM 3142 C C . ALA B 1 34 ? 15.18 -14.055 -34.5 1 96.81 34 ALA B C 1
ATOM 3144 O O . ALA B 1 34 ? 15.883 -14.086 -33.5 1 96.81 34 ALA B O 1
ATOM 3145 N N . ASP B 1 35 ? 14.547 -12.977 -34.906 1 97.44 35 ASP B N 1
ATOM 3146 C CA . ASP B 1 35 ? 14.625 -11.727 -34.156 1 97.44 35 ASP B CA 1
ATOM 3147 C C . ASP B 1 35 ? 13.883 -11.836 -32.844 1 97.44 35 ASP B C 1
ATOM 3149 O O . ASP B 1 35 ? 14.336 -11.312 -31.828 1 97.44 35 ASP B O 1
ATOM 3153 N N . PHE B 1 36 ? 12.781 -12.453 -32.906 1 96.75 36 PHE B N 1
ATOM 3154 C CA . PHE B 1 36 ? 12.008 -12.719 -31.688 1 96.75 36 PHE B CA 1
ATOM 3155 C C . PHE B 1 36 ? 12.836 -13.516 -30.688 1 96.75 36 PHE B C 1
ATOM 3157 O O . PHE B 1 36 ? 12.961 -13.125 -29.531 1 96.75 36 PHE B O 1
ATOM 3164 N N . ASP B 1 37 ? 13.383 -14.57 -31.172 1 96.94 37 ASP B N 1
ATOM 3165 C CA . ASP B 1 37 ? 14.156 -15.453 -30.312 1 96.94 37 ASP B CA 1
ATOM 3166 C C . ASP B 1 37 ? 15.359 -14.727 -29.703 1 96.94 37 ASP B C 1
ATOM 3168 O O . ASP B 1 37 ? 15.664 -14.891 -28.531 1 96.94 37 ASP B O 1
ATOM 3172 N N . ALA B 1 38 ? 15.992 -13.961 -30.516 1 98 38 ALA B N 1
ATOM 3173 C CA . ALA B 1 38 ? 17.141 -13.195 -30.047 1 98 38 ALA B CA 1
ATOM 3174 C C . ALA B 1 38 ? 16.75 -12.18 -28.984 1 98 38 ALA B C 1
ATOM 3176 O O . ALA B 1 38 ? 17.453 -11.977 -28 1 98 38 ALA B O 1
ATOM 3177 N N . CYS B 1 39 ? 15.68 -11.539 -29.234 1 98.19 39 CYS B N 1
ATOM 3178 C CA . CYS B 1 39 ? 15.172 -10.547 -28.297 1 98.19 39 CYS B CA 1
ATOM 3179 C C . CYS B 1 39 ? 14.836 -11.195 -26.953 1 98.19 39 CYS B C 1
ATOM 3181 O O . CYS B 1 39 ? 15.211 -10.68 -25.906 1 98.19 39 CYS B O 1
ATOM 3183 N N . MET B 1 40 ? 14.203 -12.328 -27.031 1 97.88 40 MET B N 1
ATOM 3184 C CA . MET B 1 40 ? 13.828 -13.031 -25.812 1 97.88 40 MET B CA 1
ATOM 3185 C C . MET B 1 40 ? 15.062 -13.492 -25.047 1 97.88 40 MET B C 1
ATOM 3187 O O . MET B 1 40 ? 15.117 -13.383 -23.812 1 97.88 40 MET B O 1
ATOM 3191 N N . THR B 1 41 ? 16.016 -14.016 -25.734 1 98.25 41 THR B N 1
ATOM 3192 C CA . THR B 1 41 ? 17.234 -14.484 -25.109 1 98.25 41 THR B CA 1
ATOM 3193 C C . THR B 1 41 ? 17.938 -13.336 -24.375 1 98.25 41 THR B C 1
ATOM 3195 O O . THR B 1 41 ? 18.312 -13.469 -23.219 1 98.25 41 THR B O 1
ATOM 3198 N N . ARG B 1 42 ? 18.047 -12.234 -25.047 1 98.44 42 ARG B N 1
ATOM 3199 C CA . ARG B 1 42 ? 18.688 -11.062 -24.469 1 98.44 42 ARG B CA 1
ATOM 3200 C C . ARG B 1 42 ? 17.906 -10.555 -23.266 1 98.44 42 ARG B C 1
ATOM 3202 O O . ARG B 1 42 ? 18.5 -10.227 -22.234 1 98.44 42 ARG B O 1
ATOM 3209 N N . ALA B 1 43 ? 16.656 -10.477 -23.422 1 98.38 43 ALA B N 1
ATOM 3210 C CA . ALA B 1 43 ? 15.789 -9.938 -22.375 1 98.38 43 ALA B CA 1
ATOM 3211 C C . ALA B 1 43 ? 15.844 -10.812 -21.125 1 98.38 43 ALA B C 1
ATOM 3213 O O . ALA B 1 43 ? 15.859 -10.297 -20 1 98.38 43 ALA B O 1
ATOM 3214 N N . VAL B 1 44 ? 15.836 -12.109 -21.312 1 98.56 44 VAL B N 1
ATOM 3215 C CA . VAL B 1 44 ? 15.945 -13.016 -20.172 1 98.56 44 VAL B CA 1
ATOM 3216 C C . VAL B 1 44 ? 17.297 -12.812 -19.469 1 98.56 44 VAL B C 1
ATOM 3218 O O . VAL B 1 44 ? 17.359 -12.773 -18.25 1 98.56 44 VAL B O 1
ATOM 3221 N N . GLY B 1 45 ? 18.312 -12.727 -20.234 1 98.69 45 GLY B N 1
ATOM 3222 C CA . GLY B 1 45 ? 19.625 -12.438 -19.672 1 98.69 45 GLY B CA 1
ATOM 3223 C C . GLY B 1 45 ? 19.641 -11.18 -18.828 1 98.69 45 GLY B C 1
ATOM 3224 O O . GLY B 1 45 ? 20.172 -11.188 -17.719 1 98.69 45 GLY B O 1
ATOM 3225 N N . GLU B 1 46 ? 19.094 -10.141 -19.359 1 98.5 46 GLU B N 1
ATOM 3226 C CA . GLU B 1 46 ? 19.031 -8.859 -18.641 1 98.5 46 GLU B CA 1
ATOM 3227 C C . GLU B 1 46 ? 18.172 -8.969 -17.391 1 98.5 46 GLU B C 1
ATOM 3229 O O . GLU B 1 46 ? 18.516 -8.391 -16.359 1 98.5 46 GLU B O 1
ATOM 3234 N N . THR B 1 47 ? 17.094 -9.625 -17.5 1 98.44 47 THR B N 1
ATOM 3235 C CA . THR B 1 47 ? 16.188 -9.82 -16.375 1 98.44 47 THR B CA 1
ATOM 3236 C C . THR B 1 47 ? 16.891 -10.555 -15.242 1 98.44 47 THR B C 1
ATOM 3238 O O . THR B 1 47 ? 16.797 -10.156 -14.078 1 98.44 47 THR B O 1
ATOM 3241 N N . VAL B 1 48 ? 17.594 -11.602 -15.547 1 98.81 48 VAL B N 1
ATOM 3242 C CA . VAL B 1 48 ? 18.312 -12.359 -14.531 1 98.81 48 VAL B CA 1
ATOM 3243 C C . VAL B 1 48 ? 19.422 -11.484 -13.938 1 98.81 48 VAL B C 1
ATOM 3245 O O . VAL B 1 48 ? 19.641 -11.484 -12.727 1 98.81 48 VAL B O 1
ATOM 3248 N N . ALA B 1 49 ? 20.109 -10.727 -14.773 1 98.75 49 ALA B N 1
ATOM 3249 C CA . ALA B 1 49 ? 21.156 -9.828 -14.297 1 98.75 49 ALA B CA 1
ATOM 3250 C C . ALA B 1 49 ? 20.609 -8.852 -13.258 1 98.75 49 ALA B C 1
ATOM 3252 O O . ALA B 1 49 ? 21.25 -8.602 -12.234 1 98.75 49 ALA B O 1
ATOM 3253 N N . LYS B 1 50 ? 19.5 -8.273 -13.547 1 98.69 50 LYS B N 1
ATOM 3254 C CA . LYS B 1 50 ? 18.875 -7.309 -12.641 1 98.69 50 LYS B CA 1
ATOM 3255 C C . LYS B 1 50 ? 18.469 -7.973 -11.328 1 98.69 50 LYS B C 1
ATOM 3257 O O . LYS B 1 50 ? 18.578 -7.359 -10.266 1 98.69 50 LYS B O 1
ATOM 3262 N N . GLN B 1 51 ? 17.938 -9.188 -11.43 1 98.81 51 GLN B N 1
ATOM 3263 C CA . GLN B 1 51 ? 17.609 -9.93 -10.227 1 98.81 51 GLN B CA 1
ATOM 3264 C C . GLN B 1 51 ? 18.844 -10.164 -9.359 1 98.81 51 GLN B C 1
ATOM 3266 O O . GLN B 1 51 ? 18.812 -9.938 -8.148 1 98.81 51 GLN B O 1
ATOM 3271 N N . VAL B 1 52 ? 19.906 -10.602 -9.969 1 98.75 52 VAL B N 1
ATOM 3272 C CA . VAL B 1 52 ? 21.141 -10.859 -9.258 1 98.75 52 VAL B CA 1
ATOM 3273 C C . VAL B 1 52 ? 21.672 -9.57 -8.641 1 98.75 52 VAL B C 1
ATOM 3275 O O . VAL B 1 52 ? 22.094 -9.555 -7.477 1 98.75 52 VAL B O 1
ATOM 3278 N N . ALA B 1 53 ? 21.625 -8.516 -9.398 1 98.69 53 ALA B N 1
ATOM 3279 C CA . ALA B 1 53 ? 22.078 -7.215 -8.906 1 98.69 53 ALA B CA 1
ATOM 3280 C C . ALA B 1 53 ? 21.25 -6.777 -7.695 1 98.69 53 ALA B C 1
ATOM 3282 O O . ALA B 1 53 ? 21.766 -6.117 -6.793 1 98.69 53 ALA B O 1
ATOM 3283 N N . ALA B 1 54 ? 20.016 -7.141 -7.656 1 98.69 54 ALA B N 1
ATOM 3284 C CA . ALA B 1 54 ? 19.109 -6.789 -6.566 1 98.69 54 ALA B CA 1
ATOM 3285 C C . ALA B 1 54 ? 19.297 -7.73 -5.379 1 98.69 54 ALA B C 1
ATOM 3287 O O . ALA B 1 54 ? 18.672 -7.543 -4.328 1 98.69 54 ALA B O 1
ATOM 3288 N N . GLY B 1 55 ? 20.016 -8.766 -5.527 1 98.5 55 GLY B N 1
ATOM 3289 C CA . GLY B 1 55 ? 20.312 -9.688 -4.438 1 98.5 55 GLY B CA 1
ATOM 3290 C C . GLY B 1 55 ? 19.344 -10.859 -4.367 1 98.5 55 GLY B C 1
ATOM 3291 O O . GLY B 1 55 ? 19.297 -11.555 -3.352 1 98.5 55 GLY B O 1
ATOM 3292 N N . VAL B 1 56 ? 18.594 -11.133 -5.395 1 98.75 56 VAL B N 1
ATOM 3293 C CA . VAL B 1 56 ? 17.641 -12.242 -5.418 1 98.75 56 VAL B CA 1
ATOM 3294 C C . VAL B 1 56 ? 18.406 -13.562 -5.527 1 98.75 56 VAL B C 1
ATOM 3296 O O . VAL B 1 56 ? 19.266 -13.727 -6.395 1 98.75 56 VAL B O 1
ATOM 3299 N N . ASP B 1 57 ? 18.062 -14.523 -4.691 1 98.62 57 ASP B N 1
ATOM 3300 C CA . ASP B 1 57 ? 18.781 -15.789 -4.613 1 98.62 57 ASP B CA 1
ATOM 3301 C C . ASP B 1 57 ? 18.188 -16.812 -5.578 1 98.62 57 ASP B C 1
ATOM 3303 O O . ASP B 1 57 ? 18.922 -17.641 -6.121 1 98.62 57 ASP B O 1
ATOM 3307 N N . ILE B 1 58 ? 16.906 -16.891 -5.688 1 98.81 58 ILE B N 1
ATOM 3308 C CA . ILE B 1 58 ? 16.203 -17.812 -6.57 1 98.81 58 ILE B CA 1
ATOM 3309 C C . ILE B 1 58 ? 15.5 -17.031 -7.68 1 98.81 58 ILE B C 1
ATOM 3311 O O . ILE B 1 58 ? 14.5 -16.344 -7.43 1 98.81 58 ILE B O 1
ATOM 3315 N N . VAL B 1 59 ? 15.984 -17.156 -8.898 1 98.81 59 VAL B N 1
ATOM 3316 C CA . VAL B 1 59 ? 15.609 -16.234 -9.961 1 98.81 59 VAL B CA 1
ATOM 3317 C C . VAL B 1 59 ? 14.672 -16.922 -10.953 1 98.81 59 VAL B C 1
ATOM 3319 O O . VAL B 1 59 ? 14.508 -18.141 -10.898 1 98.81 59 VAL B O 1
ATOM 3322 N N . SER B 1 60 ? 14.031 -16.219 -11.766 1 98.44 60 SER B N 1
ATOM 3323 C CA . SER B 1 60 ? 13.211 -16.703 -12.859 1 98.44 60 SER B CA 1
ATOM 3324 C C . SER B 1 60 ? 13.484 -15.938 -14.148 1 98.44 60 SER B C 1
ATOM 3326 O O . SER B 1 60 ? 14.328 -15.039 -14.172 1 98.44 60 SER B O 1
ATOM 3328 N N . ASP B 1 61 ? 12.844 -16.328 -15.203 1 98 61 ASP B N 1
ATOM 3329 C CA . ASP B 1 61 ? 12.992 -15.617 -16.469 1 98 61 ASP B CA 1
ATOM 3330 C C . ASP B 1 61 ? 12.055 -14.406 -16.547 1 98 61 ASP B C 1
ATOM 3332 O O . ASP B 1 61 ? 11.953 -13.758 -17.578 1 98 61 ASP B O 1
ATOM 3336 N N . GLY B 1 62 ? 11.312 -14.164 -15.453 1 96.88 62 GLY B N 1
ATOM 3337 C CA . GLY B 1 62 ? 10.406 -13.031 -15.398 1 96.88 62 GLY B CA 1
ATOM 3338 C C . GLY B 1 62 ? 9.195 -13.188 -16.297 1 96.88 62 GLY B C 1
ATOM 3339 O O . GLY B 1 62 ? 8.539 -12.211 -16.641 1 96.88 62 GLY B O 1
ATOM 3340 N N . GLU B 1 63 ? 8.961 -14.367 -16.75 1 95.38 63 GLU B N 1
ATOM 3341 C CA . GLU B 1 63 ? 7.91 -14.656 -17.719 1 95.38 63 GLU B CA 1
ATOM 3342 C C . GLU B 1 63 ? 8.039 -13.773 -18.953 1 95.38 63 GLU B C 1
ATOM 3344 O O . GLU B 1 63 ? 7.039 -13.281 -19.469 1 95.38 63 GLU B O 1
ATOM 3349 N N . THR B 1 64 ? 9.203 -13.625 -19.406 1 95.06 64 THR B N 1
ATOM 3350 C CA . THR B 1 64 ? 9.578 -12.68 -20.438 1 95.06 64 THR B CA 1
ATOM 3351 C C . THR B 1 64 ? 8.836 -12.984 -21.734 1 95.06 64 THR B C 1
ATOM 3353 O O . THR B 1 64 ? 8.297 -12.078 -22.375 1 95.06 64 THR B O 1
ATOM 3356 N N . SER B 1 65 ? 8.727 -14.234 -22.094 1 92.38 65 SER B N 1
ATOM 3357 C CA . SER B 1 65 ? 8.188 -14.602 -23.391 1 92.38 65 SER B CA 1
ATOM 3358 C C . SER B 1 65 ? 6.668 -14.742 -23.344 1 92.38 65 SER B C 1
ATOM 3360 O O . SER B 1 65 ? 6.027 -14.977 -24.359 1 92.38 65 SER B O 1
ATOM 3362 N N . LYS B 1 66 ? 6.094 -14.578 -22.188 1 90.5 66 LYS B N 1
ATOM 3363 C CA . LYS B 1 66 ? 4.672 -14.867 -22 1 90.5 66 LYS B CA 1
ATOM 3364 C C . LYS B 1 66 ? 3.852 -13.586 -21.969 1 90.5 66 LYS B C 1
ATOM 3366 O O . LYS B 1 66 ? 4.25 -12.602 -21.344 1 90.5 66 LYS B O 1
ATOM 3371 N N . ILE B 1 67 ? 2.752 -13.594 -22.609 1 85.06 67 ILE B N 1
ATOM 3372 C CA . ILE B 1 67 ? 1.862 -12.438 -22.594 1 85.06 67 ILE B CA 1
ATOM 3373 C C . ILE B 1 67 ? 1.276 -12.266 -21.188 1 85.06 67 ILE B C 1
ATOM 3375 O O . ILE B 1 67 ? 1.157 -11.148 -20.688 1 85.06 67 ILE B O 1
ATOM 3379 N N . SER B 1 68 ? 0.846 -13.352 -20.609 1 82 68 SER B N 1
ATOM 3380 C CA . SER B 1 68 ? 0.364 -13.414 -19.234 1 82 68 SER B CA 1
ATOM 3381 C C . SER B 1 68 ? 0.62 -14.781 -18.625 1 82 68 SER B C 1
ATOM 3383 O O . SER B 1 68 ? 0.946 -15.742 -19.328 1 82 68 SER B O 1
ATOM 3385 N N . TYR B 1 69 ? 0.385 -14.859 -17.375 1 74.88 69 TYR B N 1
ATOM 3386 C CA . TYR B 1 69 ? 0.65 -16.109 -16.672 1 74.88 69 TYR B CA 1
ATOM 3387 C C . TYR B 1 69 ? -0.384 -17.172 -17.031 1 74.88 69 TYR B C 1
ATOM 3389 O O . TYR B 1 69 ? -0.105 -18.375 -16.969 1 74.88 69 TYR B O 1
ATOM 3397 N N . ALA B 1 70 ? -1.517 -16.734 -17.5 1 71 70 ALA B N 1
ATOM 3398 C CA . ALA B 1 70 ? -2.592 -17.703 -17.656 1 71 70 ALA B CA 1
ATOM 3399 C C . ALA B 1 70 ? -2.965 -17.875 -19.125 1 71 70 ALA B C 1
ATOM 3401 O O . ALA B 1 70 ? -3.275 -18.984 -19.578 1 71 70 ALA B O 1
ATOM 3402 N N . THR B 1 71 ? -2.818 -16.875 -19.875 1 73.56 71 THR B N 1
ATOM 3403 C CA . THR B 1 71 ? -3.434 -16.922 -21.188 1 73.56 71 THR B CA 1
ATOM 3404 C C . THR B 1 71 ? -2.453 -17.469 -22.219 1 73.56 71 THR B C 1
ATOM 3406 O O . THR B 1 71 ? -2.85 -17.828 -23.328 1 73.56 71 THR B O 1
ATOM 3409 N N . TYR B 1 72 ? -1.227 -17.609 -21.828 1 77.56 72 TYR B N 1
ATOM 3410 C CA . TYR B 1 72 ? -0.238 -18.141 -22.75 1 77.56 72 TYR B CA 1
ATOM 3411 C C . TYR B 1 72 ? -0.535 -19.594 -23.094 1 77.56 72 TYR B C 1
ATOM 3413 O O . TYR B 1 72 ? -0.045 -20.125 -24.094 1 77.56 72 TYR B O 1
ATOM 3421 N N . VAL B 1 73 ? -1.361 -20.234 -22.312 1 81.38 73 VAL B N 1
ATOM 3422 C CA . VAL B 1 73 ? -1.658 -21.656 -22.438 1 81.38 73 VAL B CA 1
ATOM 3423 C C . VAL B 1 73 ? -2.318 -21.922 -23.797 1 81.38 73 VAL B C 1
ATOM 3425 O O . VAL B 1 73 ? -2.115 -22.984 -24.391 1 81.38 73 VAL B O 1
ATOM 3428 N N . LYS B 1 74 ? -3 -20.969 -24.25 1 81.88 74 LYS B N 1
ATOM 3429 C CA . LYS B 1 74 ? -3.68 -21.109 -25.547 1 81.88 74 LYS B CA 1
ATOM 3430 C C . LYS B 1 74 ? -2.676 -21.344 -26.672 1 81.88 74 LYS B C 1
ATOM 3432 O O . LYS B 1 74 ? -3.021 -21.922 -27.703 1 81.88 74 LYS B O 1
ATOM 3437 N N . ASP B 1 75 ? -1.498 -20.906 -26.453 1 83.62 75 ASP B N 1
ATOM 3438 C CA . ASP B 1 75 ? -0.462 -21.031 -27.484 1 83.62 75 ASP B CA 1
ATOM 3439 C C . ASP B 1 75 ? 0.231 -22.391 -27.391 1 83.62 75 ASP B C 1
ATOM 3441 O O . ASP B 1 75 ? 0.842 -22.844 -28.359 1 83.62 75 ASP B O 1
ATOM 3445 N N . ARG B 1 76 ? 0.027 -23.047 -26.281 1 88.88 76 ARG B N 1
ATOM 3446 C CA . ARG B 1 76 ? 0.793 -24.266 -26.031 1 88.88 76 ARG B CA 1
ATOM 3447 C C . ARG B 1 76 ? -0.1 -25.5 -26.094 1 88.88 76 ARG B C 1
ATOM 3449 O O . ARG B 1 76 ? 0.392 -26.625 -26.203 1 88.88 76 ARG B O 1
ATOM 3456 N N . TYR B 1 77 ? -1.328 -25.297 -26.047 1 91.75 77 TYR B N 1
ATOM 3457 C CA . TYR B 1 77 ? -2.285 -26.391 -26.031 1 91.75 77 TYR B CA 1
ATOM 3458 C C . TYR B 1 77 ? -3.385 -26.172 -27.062 1 91.75 77 TYR B C 1
ATOM 3460 O O . TYR B 1 77 ? -3.66 -25.047 -27.453 1 91.75 77 TYR B O 1
ATOM 3468 N N . THR B 1 78 ? -3.988 -27.281 -27.531 1 92.56 78 THR B N 1
ATOM 3469 C CA . THR B 1 78 ? -5.129 -27.203 -28.438 1 92.56 78 THR B CA 1
ATOM 3470 C C . THR B 1 78 ? -6.422 -26.984 -27.656 1 92.56 78 THR B C 1
ATOM 3472 O O . THR B 1 78 ? -6.438 -27.062 -26.438 1 92.56 78 THR B O 1
ATOM 3475 N N . GLY B 1 79 ? -7.43 -26.594 -28.359 1 93.06 79 GLY B N 1
ATOM 3476 C CA . GLY B 1 79 ? -8.766 -26.641 -27.797 1 93.06 79 GLY B CA 1
ATOM 3477 C C . GLY B 1 79 ? -9.258 -25.281 -27.312 1 93.06 79 GLY B C 1
ATOM 3478 O O . GLY B 1 79 ? -10.336 -25.188 -26.734 1 93.06 79 GLY B O 1
ATOM 3479 N N . PHE B 1 80 ? -8.492 -24.266 -27.5 1 91.62 80 PHE B N 1
ATOM 3480 C CA . PHE B 1 80 ? -8.867 -22.938 -27 1 91.62 80 PHE B CA 1
ATOM 3481 C C . PHE B 1 80 ? -9.102 -21.969 -28.156 1 91.62 80 PHE B C 1
ATOM 3483 O O . PHE B 1 80 ? -8.32 -21.938 -29.109 1 91.62 80 PHE B O 1
ATOM 3490 N N . ASP B 1 81 ? -10.25 -21.312 -28.125 1 86.94 81 ASP B N 1
ATOM 3491 C CA . ASP B 1 81 ? -10.594 -20.328 -29.141 1 86.94 81 ASP B CA 1
ATOM 3492 C C . ASP B 1 81 ? -11.664 -19.375 -28.641 1 86.94 81 ASP B C 1
ATOM 3494 O O . ASP B 1 81 ? -12.227 -19.562 -27.562 1 86.94 81 ASP B O 1
ATOM 3498 N N . GLY B 1 82 ? -11.75 -18.266 -29.344 1 82.75 82 GLY B N 1
ATOM 3499 C CA . GLY B 1 82 ? -12.82 -17.328 -29.047 1 82.75 82 GLY B CA 1
ATOM 3500 C C . GLY B 1 82 ? -12.43 -16.281 -28.016 1 82.75 82 GLY B C 1
ATOM 3501 O O . GLY B 1 82 ? -11.242 -16.031 -27.797 1 82.75 82 GLY B O 1
ATOM 3502 N N . ASP B 1 83 ? -13.438 -15.477 -27.547 1 80.81 83 ASP B N 1
ATOM 3503 C CA . ASP B 1 83 ? -13.312 -14.422 -26.547 1 80.81 83 ASP B CA 1
ATOM 3504 C C . ASP B 1 83 ? -14.5 -14.43 -25.594 1 80.81 83 ASP B C 1
ATOM 3506 O O . ASP B 1 83 ? -15.656 -14.469 -26.031 1 80.81 83 ASP B O 1
ATOM 3510 N N . SER B 1 84 ? -14.148 -14.539 -24.359 1 77.44 84 SER B N 1
ATOM 3511 C CA . SER B 1 84 ? -15.18 -14.617 -23.328 1 77.44 84 SER B CA 1
ATOM 3512 C C . SER B 1 84 ? -15.383 -13.266 -22.656 1 77.44 84 SER B C 1
ATOM 3514 O O . SER B 1 84 ? -14.508 -12.406 -22.703 1 77.44 84 SER B O 1
ATOM 3516 N N . PRO B 1 85 ? -16.625 -13.078 -22.078 1 72.88 85 PRO B N 1
ATOM 3517 C CA . PRO B 1 85 ? -16.875 -11.836 -21.344 1 72.88 85 PRO B CA 1
ATOM 3518 C C . PRO B 1 85 ? -16 -11.688 -20.109 1 72.88 85 PRO B C 1
ATOM 3520 O O . PRO B 1 85 ? -15.547 -12.68 -19.547 1 72.88 85 PRO B O 1
ATOM 3523 N N . ARG B 1 86 ? -15.805 -10.43 -19.797 1 73.44 86 ARG B N 1
ATOM 3524 C CA . ARG B 1 86 ? -15.031 -10.086 -18.594 1 73.44 86 ARG B CA 1
ATOM 3525 C C . ARG B 1 86 ? -15.953 -9.844 -17.406 1 73.44 8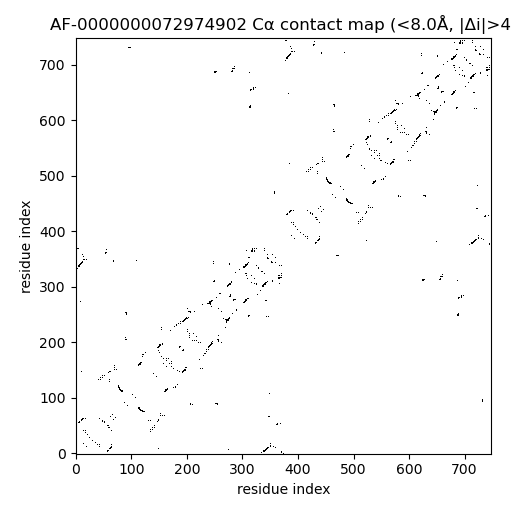6 ARG B C 1
ATOM 3527 O O . ARG B 1 86 ? -17 -9.227 -17.547 1 73.44 86 ARG B O 1
ATOM 3534 N N . ASN B 1 87 ? -15.602 -10.484 -16.391 1 76 87 ASN B N 1
ATOM 3535 C CA . ASN B 1 87 ? -16.328 -10.203 -15.148 1 76 87 ASN B CA 1
ATOM 3536 C C . ASN B 1 87 ? -15.453 -9.43 -14.164 1 76 87 ASN B C 1
ATOM 3538 O O . ASN B 1 87 ? -14.352 -9.867 -13.82 1 76 87 ASN B O 1
ATOM 3542 N N . ALA B 1 88 ? -15.992 -8.297 -13.758 1 81 88 ALA B N 1
ATOM 3543 C CA . ALA B 1 88 ? -15.273 -7.539 -12.734 1 81 88 ALA B CA 1
ATOM 3544 C C . ALA B 1 88 ? -15.359 -8.227 -11.375 1 81 88 ALA B C 1
ATOM 3546 O O . ALA B 1 88 ? -16.406 -8.758 -11.008 1 81 88 ALA B O 1
ATOM 3547 N N . PRO B 1 89 ? -14.219 -8.203 -10.656 1 88.06 89 PRO B N 1
ATOM 3548 C CA . PRO B 1 89 ? -14.266 -8.75 -9.297 1 88.06 89 PRO B CA 1
ATOM 3549 C C . PRO B 1 89 ? -15.352 -8.102 -8.438 1 88.06 89 PRO B C 1
ATOM 3551 O O . PRO B 1 89 ? -15.641 -6.914 -8.594 1 88.06 89 PRO B O 1
ATOM 3554 N N . ALA B 1 90 ? -15.922 -8.859 -7.559 1 93.12 90 ALA B N 1
ATOM 3555 C CA . ALA B 1 90 ? -17.078 -8.445 -6.773 1 93.12 90 ALA B CA 1
ATOM 3556 C C . ALA B 1 90 ? -16.75 -7.238 -5.898 1 93.12 90 ALA B C 1
ATOM 3558 O O . ALA B 1 90 ? -17.594 -6.379 -5.664 1 93.12 90 ALA B O 1
ATOM 3559 N N . ASP B 1 91 ? -15.578 -7.148 -5.398 1 94.62 91 ASP B N 1
ATOM 3560 C CA . ASP B 1 91 ? -15.195 -6.051 -4.516 1 94.62 91 ASP B CA 1
ATOM 3561 C C . ASP B 1 91 ? -15.203 -4.719 -5.266 1 94.62 91 ASP B C 1
ATOM 3563 O O . ASP B 1 91 ? -15.57 -3.686 -4.707 1 94.62 91 ASP B O 1
ATOM 3567 N N . LEU B 1 92 ? -14.805 -4.73 -6.52 1 93.69 92 LEU B N 1
ATOM 3568 C CA . LEU B 1 92 ? -14.836 -3.518 -7.328 1 93.69 92 LEU B CA 1
ATOM 3569 C C . LEU B 1 92 ? -16.281 -3.082 -7.59 1 93.69 92 LEU B C 1
ATOM 3571 O O . LEU B 1 92 ? -16.578 -1.886 -7.625 1 93.69 92 LEU B O 1
ATOM 3575 N N . LYS B 1 93 ? -17.188 -4.066 -7.703 1 93.75 93 LYS B N 1
ATOM 3576 C CA . LYS B 1 93 ? -18.594 -3.77 -7.926 1 93.75 93 LYS B CA 1
ATOM 3577 C C . LYS B 1 93 ? -19.219 -3.102 -6.699 1 93.75 93 LYS B C 1
ATOM 3579 O O . LYS B 1 93 ? -20.203 -2.367 -6.82 1 93.75 93 LYS B O 1
ATOM 3584 N N . GLN B 1 94 ? -18.625 -3.355 -5.539 1 96.19 94 GLN B N 1
ATOM 3585 C CA . GLN B 1 94 ? -19.109 -2.744 -4.305 1 96.19 94 GLN B CA 1
ATOM 3586 C C . GLN B 1 94 ? -18.797 -1.252 -4.27 1 96.19 94 GLN B C 1
ATOM 3588 O O . GLN B 1 94 ? -19.375 -0.509 -3.473 1 96.19 94 GLN B O 1
ATOM 3593 N N . PHE B 1 95 ? -17.922 -0.771 -5.109 1 97.19 95 PHE B N 1
ATOM 3594 C CA . PHE B 1 95 ? -17.516 0.626 -5.184 1 97.19 95 PHE B CA 1
ATOM 3595 C C . PHE B 1 95 ? -17.594 1.141 -6.613 1 97.19 95 PHE B C 1
ATOM 3597 O O . PHE B 1 95 ? -16.578 1.332 -7.273 1 97.19 95 PHE B O 1
ATOM 3604 N N . PRO B 1 96 ? -18.797 1.517 -7.012 1 94.62 96 PRO B N 1
ATOM 3605 C CA . PRO B 1 96 ? -19.047 1.852 -8.414 1 94.62 96 PRO B CA 1
ATOM 3606 C C . PRO B 1 96 ? -18.25 3.072 -8.875 1 94.62 96 PRO B C 1
ATOM 3608 O O . PRO B 1 96 ? -17.844 3.15 -10.039 1 94.62 96 PRO B O 1
ATOM 3611 N N . THR B 1 97 ? -18.031 4.027 -7.992 1 93.69 97 THR B N 1
ATOM 3612 C CA . THR B 1 97 ? -17.281 5.215 -8.383 1 93.69 97 THR B CA 1
ATOM 3613 C C . THR B 1 97 ? -15.82 4.863 -8.68 1 93.69 97 THR B C 1
ATOM 3615 O O . THR B 1 97 ? -15.219 5.41 -9.609 1 93.69 97 THR B O 1
ATOM 3618 N N . TYR B 1 98 ? -15.273 3.965 -7.938 1 95.06 98 TYR B N 1
ATOM 3619 C CA . TYR B 1 98 ? -13.906 3.525 -8.203 1 95.06 98 TYR B CA 1
ATOM 3620 C C . TYR B 1 98 ? -13.836 2.701 -9.477 1 95.06 98 TYR B C 1
ATOM 3622 O O . TYR B 1 98 ? -12.898 2.842 -10.266 1 95.06 98 TYR B O 1
ATOM 3630 N N . LEU B 1 99 ? -14.805 1.818 -9.625 1 92.69 99 LEU B N 1
ATOM 3631 C CA . LEU B 1 99 ? -14.883 1.021 -10.844 1 92.69 99 LEU B CA 1
ATOM 3632 C C . LEU B 1 99 ? -14.891 1.915 -12.078 1 92.69 99 LEU B C 1
ATOM 3634 O O . LEU B 1 99 ? -14.203 1.623 -13.07 1 92.69 99 LEU B O 1
ATOM 3638 N N . LYS B 1 100 ? -15.648 2.992 -12 1 91.25 100 LYS B N 1
ATOM 3639 C CA . LYS B 1 100 ? -15.695 3.953 -13.102 1 91.25 100 LYS B CA 1
ATOM 3640 C C . LYS B 1 100 ? -14.336 4.613 -13.312 1 91.25 100 LYS B C 1
ATOM 3642 O O . LYS B 1 100 ? -13.906 4.797 -14.453 1 91.25 100 LYS B O 1
ATOM 3647 N N . ARG B 1 101 ? -13.703 4.938 -12.242 1 88.62 101 ARG B N 1
ATOM 3648 C CA . ARG B 1 101 ? -12.375 5.535 -12.312 1 88.62 101 ARG B CA 1
ATOM 3649 C C . ARG B 1 101 ? -11.391 4.605 -13.016 1 88.62 101 ARG B C 1
ATOM 3651 O O . ARG B 1 101 ? -10.586 5.051 -13.836 1 88.62 101 ARG B O 1
ATOM 3658 N N . LEU B 1 102 ? -11.414 3.365 -12.664 1 87.38 102 LEU B N 1
ATOM 3659 C CA . LEU B 1 102 ? -10.547 2.371 -13.289 1 87.38 102 LEU B CA 1
ATOM 3660 C C . LEU B 1 102 ? -10.82 2.271 -14.781 1 87.38 102 LEU B C 1
ATOM 3662 O O . LEU B 1 102 ? -9.883 2.156 -15.586 1 87.38 102 LEU B O 1
ATOM 3666 N N . ALA B 1 103 ? -12.016 2.256 -15.133 1 83.44 103 ALA B N 1
ATOM 3667 C CA . ALA B 1 103 ? -12.414 2.18 -16.531 1 83.44 103 ALA B CA 1
ATOM 3668 C C . ALA B 1 103 ? -11.906 3.393 -17.312 1 83.44 103 ALA B C 1
ATOM 3670 O O . ALA B 1 103 ? -11.43 3.262 -18.438 1 83.44 103 ALA B O 1
ATOM 3671 N N . ASP B 1 104 ? -11.945 4.543 -16.719 1 82.38 104 ASP B N 1
ATOM 3672 C CA . ASP B 1 104 ? -11.539 5.793 -17.359 1 82.38 104 ASP B CA 1
ATOM 3673 C C . ASP B 1 104 ? -10.016 5.863 -17.516 1 82.38 104 ASP B C 1
ATOM 3675 O O . ASP B 1 104 ? -9.516 6.492 -18.438 1 82.38 104 ASP B O 1
ATOM 3679 N N . ASP B 1 105 ? -9.344 5.242 -16.594 1 74.44 105 ASP B N 1
ATOM 3680 C CA . ASP B 1 105 ? -7.883 5.301 -16.609 1 74.44 105 ASP B CA 1
ATOM 3681 C C . ASP B 1 105 ? -7.293 4.258 -17.547 1 74.44 105 ASP B C 1
ATOM 3683 O O . ASP B 1 105 ? -6.078 4.207 -17.75 1 74.44 105 ASP B O 1
ATOM 3687 N N . GLY B 1 106 ? -8.117 3.535 -18.266 1 64.19 106 GLY B N 1
ATOM 3688 C CA . GLY B 1 106 ? -7.617 2.518 -19.172 1 64.19 106 GLY B CA 1
ATOM 3689 C C . GLY B 1 106 ? -7.051 1.304 -18.469 1 64.19 106 GLY B C 1
ATOM 3690 O O . GLY B 1 106 ? -6.207 0.593 -19.016 1 64.19 106 GLY B O 1
ATOM 3691 N N . GLY B 1 107 ? -7.324 1.192 -17.375 1 59.62 107 GLY B N 1
ATOM 3692 C CA . GLY B 1 107 ? -6.719 0.192 -16.516 1 59.62 107 GLY B CA 1
ATOM 3693 C C . GLY B 1 107 ? -7.137 -1.226 -16.859 1 59.62 107 GLY B C 1
ATOM 3694 O O . GLY B 1 107 ? -6.734 -2.178 -16.188 1 59.62 107 GLY B O 1
ATOM 3695 N N . THR B 1 108 ? -7.957 -1.418 -17.781 1 58.84 108 THR B N 1
ATOM 3696 C CA . THR B 1 108 ? -8.344 -2.795 -18.078 1 58.84 108 THR B CA 1
ATOM 3697 C C . THR B 1 108 ? -7.559 -3.336 -19.266 1 58.84 108 THR B C 1
ATOM 3699 O O . THR B 1 108 ? -7.602 -2.764 -20.359 1 58.84 108 THR B O 1
ATOM 3702 N N . PRO B 1 109 ? -6.832 -4.387 -18.953 1 60.34 109 PRO B N 1
ATOM 3703 C CA . PRO B 1 109 ? -6.078 -4.992 -20.047 1 60.34 109 PRO B CA 1
ATOM 3704 C C . PRO B 1 109 ? -6.977 -5.48 -21.188 1 60.34 109 PRO B C 1
ATOM 3706 O O . PRO B 1 109 ? -8.078 -5.977 -20.938 1 60.34 109 PRO B O 1
ATOM 3709 N N . GLN B 1 110 ? -6.562 -5.133 -22.438 1 61.34 110 GLN B N 1
ATOM 3710 C CA . GLN B 1 110 ? -7.305 -5.582 -23.609 1 61.34 110 GLN B CA 1
ATOM 3711 C C . GLN B 1 110 ? -6.727 -6.883 -24.156 1 61.34 110 GLN B C 1
ATOM 3713 O O . GLN B 1 110 ? -5.781 -6.859 -24.953 1 61.34 110 GLN B O 1
ATOM 3718 N N . TYR B 1 111 ? -6.922 -7.984 -23.5 1 63.28 111 TYR B N 1
ATOM 3719 C CA . TYR B 1 111 ? -6.508 -9.266 -24.062 1 63.28 111 TYR B CA 1
ATOM 3720 C C . TYR B 1 111 ? -7.707 -10.195 -24.234 1 63.28 111 TYR B C 1
ATOM 3722 O O . TYR B 1 111 ? -8.734 -10.023 -23.594 1 63.28 111 TYR B O 1
ATOM 3730 N N . ALA B 1 112 ? -7.539 -11.109 -25.25 1 69.25 112 ALA B N 1
ATOM 3731 C CA . ALA B 1 112 ? -8.586 -12.102 -25.484 1 69.25 112 ALA B CA 1
ATOM 3732 C C . ALA B 1 112 ? -8.648 -13.102 -24.344 1 69.25 112 ALA B C 1
ATOM 3734 O O . ALA B 1 112 ? -7.625 -13.438 -23.734 1 69.25 112 ALA B O 1
ATOM 3735 N N . ARG B 1 113 ? -9.805 -13.469 -23.953 1 77 113 ARG B N 1
ATOM 3736 C CA . ARG B 1 113 ? -10.047 -14.539 -22.984 1 77 113 ARG B CA 1
ATOM 3737 C C . ARG B 1 113 ? -10.695 -15.742 -23.672 1 77 113 ARG B C 1
ATOM 3739 O O . ARG B 1 113 ? -11.906 -15.938 -23.562 1 77 113 ARG B O 1
ATOM 3746 N N . PRO B 1 114 ? -9.852 -16.547 -24.219 1 85.38 114 PRO B N 1
ATOM 3747 C CA . PRO B 1 114 ? -10.383 -17.688 -24.969 1 85.38 114 PRO B CA 1
ATOM 3748 C C . PRO B 1 114 ? -11.164 -18.656 -24.078 1 85.38 114 PRO B C 1
ATOM 3750 O O . PRO B 1 114 ? -11.039 -18.625 -22.859 1 85.38 114 PRO B O 1
ATOM 3753 N N . MET B 1 115 ? -11.953 -19.469 -24.734 1 91 115 MET B N 1
ATOM 3754 C CA . MET B 1 115 ? -12.688 -20.547 -24.078 1 91 115 MET B CA 1
ATOM 3755 C C . MET B 1 115 ? -12.203 -21.906 -24.562 1 91 115 MET B C 1
ATOM 3757 O O . MET B 1 115 ? -11.609 -22.016 -25.625 1 91 115 MET B O 1
ATOM 3761 N N . CYS B 1 116 ? -12.406 -22.906 -23.766 1 94.31 116 CYS B N 1
ATOM 3762 C CA . CYS B 1 116 ? -12.133 -24.266 -24.188 1 94.31 116 CYS B CA 1
ATOM 3763 C C . CYS B 1 116 ? -13.25 -24.797 -25.078 1 94.31 116 CYS B C 1
ATOM 3765 O O . CYS B 1 116 ? -14.359 -25.047 -24.594 1 94.31 116 CYS B O 1
ATOM 3767 N N . VAL B 1 117 ? -13.008 -24.922 -26.375 1 94.69 117 VAL B N 1
ATOM 3768 C CA . VAL B 1 117 ? -14.047 -25.297 -27.328 1 94.69 117 VAL B CA 1
ATOM 3769 C C . VAL B 1 117 ? -13.695 -26.641 -27.969 1 94.69 117 VAL B C 1
ATOM 3771 O O . VAL B 1 117 ? -14.367 -27.078 -28.906 1 94.69 117 VAL B O 1
ATOM 3774 N N . GLY B 1 118 ? -12.648 -27.188 -27.516 1 95.5 118 GLY B N 1
ATOM 3775 C CA . GLY B 1 118 ? -12.188 -28.469 -28.031 1 95.5 118 GLY B CA 1
ATOM 3776 C C . GLY B 1 118 ? -11.289 -29.219 -27.062 1 95.5 118 GLY B C 1
ATOM 3777 O O . GLY B 1 118 ? -11.016 -28.734 -25.969 1 95.5 118 GLY B O 1
ATOM 3778 N N . ALA B 1 119 ? -10.836 -30.406 -27.562 1 96.31 119 ALA B N 1
ATOM 3779 C CA . ALA B 1 119 ? -10.016 -31.266 -26.703 1 96.31 119 ALA B CA 1
ATOM 3780 C C . ALA B 1 119 ? -8.672 -30.594 -26.391 1 96.31 119 ALA B C 1
ATOM 3782 O O . ALA B 1 119 ? -8.039 -30.016 -27.281 1 96.31 119 ALA B O 1
ATOM 3783 N N . VAL B 1 120 ? -8.258 -30.656 -25.109 1 95.38 120 VAL B N 1
ATOM 3784 C CA . VAL B 1 120 ? -7.004 -30.062 -24.656 1 95.38 120 VAL B CA 1
ATOM 3785 C C . VAL B 1 120 ? -5.867 -31.078 -24.844 1 95.38 120 VAL B C 1
ATOM 3787 O O . VAL B 1 120 ? -5.855 -32.125 -24.203 1 95.38 120 VAL B O 1
ATOM 3790 N N . LYS B 1 121 ? -4.973 -30.75 -25.703 1 93.88 121 LYS B N 1
ATOM 3791 C CA . LYS B 1 121 ? -3.779 -31.547 -25.969 1 93.88 121 LYS B CA 1
ATOM 3792 C C . LYS B 1 121 ? -2.549 -30.656 -26.125 1 93.88 121 LYS B C 1
ATOM 3794 O O . LYS B 1 121 ? -2.65 -29.531 -26.625 1 93.88 121 LYS B O 1
ATOM 3799 N N . SER B 1 122 ? -1.469 -31.188 -25.719 1 93 122 SER B N 1
ATOM 3800 C CA . SER B 1 122 ? -0.213 -30.453 -25.828 1 93 122 SER B CA 1
ATOM 3801 C C . SER B 1 122 ? 0.196 -30.281 -27.297 1 93 122 SER B C 1
ATOM 3803 O O . SER B 1 122 ? 0.056 -31.219 -28.094 1 93 122 SER B O 1
ATOM 3805 N N . LYS B 1 123 ? 0.7 -29.109 -27.656 1 91.06 123 LYS B N 1
ATOM 3806 C CA . LYS B 1 123 ? 1.265 -28.859 -28.984 1 91.06 123 LYS B CA 1
ATOM 3807 C C . LYS B 1 123 ? 2.76 -29.172 -29.016 1 91.06 123 LYS B C 1
ATOM 3809 O O . LYS B 1 123 ? 3.445 -28.859 -29.984 1 91.06 123 LYS B O 1
ATOM 3814 N N . GLY B 1 124 ? 3.213 -29.75 -27.938 1 88.19 124 GLY B N 1
ATOM 3815 C CA . GLY B 1 124 ? 4.641 -29.984 -27.781 1 88.19 124 GLY B CA 1
ATOM 3816 C C . GLY B 1 124 ? 5.297 -29.031 -26.797 1 88.19 124 GLY B C 1
ATOM 3817 O O . GLY B 1 124 ? 4.641 -28.125 -26.266 1 88.19 124 GLY B O 1
ATOM 3818 N N . GLN B 1 125 ? 6.602 -29.281 -26.562 1 89.75 125 GLN B N 1
ATOM 3819 C CA . GLN B 1 125 ? 7.277 -28.531 -25.516 1 89.75 125 GLN B CA 1
ATOM 3820 C C . GLN B 1 125 ? 8.312 -27.578 -26.109 1 89.75 125 GLN B C 1
ATOM 3822 O O . GLN B 1 125 ? 9.164 -27.047 -25.391 1 89.75 125 GLN B O 1
ATOM 3827 N N . GLY B 1 126 ? 8.25 -27.266 -27.328 1 89.31 126 GLY B N 1
ATOM 3828 C CA . GLY B 1 126 ? 9.266 -26.469 -28 1 89.31 126 GLY B CA 1
ATOM 3829 C C . GLY B 1 126 ? 9.453 -25.094 -27.375 1 89.31 126 GLY B C 1
ATOM 3830 O O . GLY B 1 126 ? 10.57 -24.734 -27 1 89.31 126 GLY B O 1
ATOM 3831 N N . GLU B 1 127 ? 8.398 -24.359 -27.203 1 90.56 127 GLU B N 1
ATOM 3832 C CA . GLU B 1 127 ? 8.477 -23.031 -26.625 1 90.56 127 GLU B CA 1
ATOM 3833 C C . GLU B 1 127 ? 8.953 -23.078 -25.172 1 90.56 127 GLU B C 1
ATOM 3835 O O . GLU B 1 127 ? 9.734 -22.234 -24.734 1 90.56 127 GLU B O 1
ATOM 3840 N N . LEU B 1 128 ? 8.477 -24.062 -24.484 1 94.12 128 LEU B N 1
ATOM 3841 C CA . LEU B 1 128 ? 8.906 -24.266 -23.094 1 94.12 128 LEU B CA 1
ATOM 3842 C C . LEU B 1 128 ? 10.406 -24.547 -23.031 1 94.12 128 LEU B C 1
ATOM 3844 O O . LEU B 1 128 ? 11.109 -24 -22.172 1 94.12 128 LEU B O 1
ATOM 3848 N N . GLU B 1 129 ? 10.836 -25.391 -23.891 1 96.31 129 GLU B N 1
ATOM 3849 C CA . GLU B 1 129 ? 12.25 -25.75 -23.922 1 96.31 129 GLU B CA 1
ATOM 3850 C C . GLU B 1 129 ? 13.117 -24.531 -24.219 1 96.31 129 GLU B C 1
ATOM 3852 O O . GLU B 1 129 ? 14.219 -24.391 -23.672 1 96.31 129 GLU B O 1
ATOM 3857 N N . LYS B 1 130 ? 12.648 -23.688 -25.062 1 95.69 130 LYS B N 1
ATOM 3858 C CA . LYS B 1 130 ? 13.367 -22.438 -25.328 1 95.69 130 LYS B CA 1
ATOM 3859 C C . LYS B 1 130 ? 13.445 -21.562 -24.094 1 95.69 130 LYS B C 1
ATOM 3861 O O . LYS B 1 130 ? 14.5 -21 -23.797 1 95.69 130 LYS B O 1
ATOM 3866 N N . ASP B 1 131 ? 12.367 -21.422 -23.422 1 96.44 131 ASP B N 1
ATOM 3867 C CA . ASP B 1 131 ? 12.344 -20.641 -22.203 1 96.44 131 ASP B CA 1
ATOM 3868 C C . ASP B 1 131 ? 13.312 -21.203 -21.156 1 96.44 131 ASP B C 1
ATOM 3870 O O . ASP B 1 131 ? 14.039 -20.438 -20.516 1 96.44 131 ASP B O 1
ATOM 3874 N N . ILE B 1 132 ? 13.289 -22.5 -21.016 1 98.19 132 ILE B N 1
ATOM 3875 C CA . ILE B 1 132 ? 14.172 -23.188 -20.078 1 98.19 132 ILE B CA 1
ATOM 3876 C C . ILE B 1 132 ? 15.633 -22.922 -20.469 1 98.19 132 ILE B C 1
ATOM 3878 O O . ILE B 1 132 ? 16.453 -22.578 -19.609 1 98.19 132 ILE B O 1
ATOM 3882 N N . ALA B 1 133 ? 15.891 -23.109 -21.719 1 98.44 133 ALA B N 1
ATOM 3883 C CA . ALA B 1 133 ? 17.25 -22.906 -22.203 1 98.44 133 ALA B CA 1
ATOM 3884 C C . ALA B 1 133 ? 17.719 -21.469 -21.953 1 98.44 133 ALA B C 1
ATOM 3886 O O . ALA B 1 133 ? 18.875 -21.25 -21.547 1 98.44 133 ALA B O 1
ATOM 3887 N N . ASN B 1 134 ? 16.891 -20.5 -22.25 1 98.62 134 ASN B N 1
ATOM 3888 C CA . ASN B 1 134 ? 17.219 -19.094 -22.031 1 98.62 134 ASN B CA 1
ATOM 3889 C C . ASN B 1 134 ? 17.516 -18.812 -20.562 1 98.62 134 ASN B C 1
ATOM 3891 O O . ASN B 1 134 ? 18.484 -18.125 -20.234 1 98.62 134 ASN B O 1
ATOM 3895 N N . LEU B 1 135 ? 16.656 -19.328 -19.672 1 98.75 135 LEU B N 1
ATOM 3896 C CA . LEU B 1 135 ? 16.859 -19.094 -18.25 1 98.75 135 LEU B CA 1
ATOM 3897 C C . LEU B 1 135 ? 18.141 -19.75 -17.75 1 98.75 135 LEU B C 1
ATOM 3899 O O . LEU B 1 135 ? 18.922 -19.125 -17.031 1 98.75 135 LEU B O 1
ATOM 3903 N N . LYS B 1 136 ? 18.328 -20.969 -18.125 1 98.69 136 LYS B N 1
ATOM 3904 C CA . LYS B 1 136 ? 19.516 -21.703 -17.688 1 98.69 136 LYS B CA 1
ATOM 3905 C C . LYS B 1 136 ? 20.797 -21.031 -18.188 1 98.69 136 LYS B C 1
ATOM 3907 O O . LYS B 1 136 ? 21.781 -20.938 -17.453 1 98.69 136 LYS B O 1
ATOM 3912 N N . ALA B 1 137 ? 20.766 -20.641 -19.422 1 98.62 137 ALA B N 1
ATOM 3913 C CA . ALA B 1 137 ? 21.922 -19.906 -19.969 1 98.62 137 ALA B CA 1
ATOM 3914 C C . ALA B 1 137 ? 22.188 -18.641 -19.172 1 98.62 137 ALA B C 1
ATOM 3916 O O . ALA B 1 137 ? 23.344 -18.328 -18.859 1 98.62 137 ALA B O 1
ATOM 3917 N N . ALA B 1 138 ? 21.156 -17.875 -18.922 1 98.75 138 ALA B N 1
ATOM 3918 C CA . ALA B 1 138 ? 21.281 -16.641 -18.156 1 98.75 138 ALA B CA 1
ATOM 3919 C C . ALA B 1 138 ? 21.797 -16.906 -16.75 1 98.75 138 ALA B C 1
ATOM 3921 O O . ALA B 1 138 ? 22.641 -16.172 -16.234 1 98.75 138 ALA B O 1
ATOM 3922 N N . MET B 1 139 ? 21.25 -17.922 -16.094 1 98.75 139 MET B N 1
ATOM 3923 C CA . MET B 1 139 ? 21.719 -18.312 -14.773 1 98.75 139 MET B CA 1
ATOM 3924 C C . MET B 1 139 ? 23.219 -18.625 -14.797 1 98.75 139 MET B C 1
ATOM 3926 O O . MET B 1 139 ? 23.953 -18.172 -13.922 1 98.75 139 MET B O 1
ATOM 3930 N N . GLY B 1 140 ? 23.625 -19.422 -15.758 1 98.5 140 GLY B N 1
ATOM 3931 C CA . GLY B 1 140 ? 25.047 -19.719 -15.906 1 98.5 140 GLY B CA 1
ATOM 3932 C C . GLY B 1 140 ? 25.891 -18.469 -16.094 1 98.5 140 GLY B C 1
ATOM 3933 O O . GLY B 1 140 ? 26.953 -18.328 -15.469 1 98.5 140 GLY B O 1
ATOM 3934 N N . GLU B 1 141 ? 25.453 -17.609 -16.906 1 98.38 141 GLU B N 1
ATOM 3935 C CA . GLU B 1 141 ? 26.172 -16.375 -17.203 1 98.38 141 GLU B CA 1
ATOM 3936 C C . GLU B 1 141 ? 26.344 -15.508 -15.961 1 98.38 141 GLU B C 1
ATOM 3938 O O . GLU B 1 141 ? 27.359 -14.852 -15.789 1 98.38 141 GLU B O 1
ATOM 3943 N N . HIS B 1 142 ? 25.359 -15.492 -15.102 1 98.19 142 HIS B N 1
ATOM 3944 C CA . HIS B 1 142 ? 25.375 -14.555 -13.977 1 98.19 142 HIS B CA 1
ATOM 3945 C C . HIS B 1 142 ? 25.641 -15.281 -12.664 1 98.19 142 HIS B C 1
ATOM 3947 O O . HIS B 1 142 ? 25.516 -14.695 -11.586 1 98.19 142 HIS B O 1
ATOM 3953 N N . GLY B 1 143 ? 25.922 -16.547 -12.672 1 97.81 143 GLY B N 1
ATOM 3954 C CA . GLY B 1 143 ? 26.422 -17.297 -11.523 1 97.81 143 GLY B CA 1
ATOM 3955 C C . GLY B 1 143 ? 25.344 -17.609 -10.5 1 97.81 143 GLY B C 1
ATOM 3956 O O . GLY B 1 143 ? 25.594 -17.547 -9.297 1 97.81 143 GLY B O 1
ATOM 3957 N N . VAL B 1 144 ? 24.141 -17.797 -10.969 1 97.5 144 VAL B N 1
ATOM 3958 C CA . VAL B 1 144 ? 23.047 -18.156 -10.062 1 97.5 144 VAL B CA 1
ATOM 3959 C C . VAL B 1 144 ? 22.703 -19.641 -10.211 1 97.5 144 VAL B C 1
ATOM 3961 O O . VAL B 1 144 ? 22.594 -20.141 -11.336 1 97.5 144 VAL B O 1
ATOM 3964 N N . GLU B 1 145 ? 22.516 -20.312 -9.141 1 96.44 145 GLU B N 1
ATOM 3965 C CA . GLU B 1 145 ? 22.359 -21.766 -9.164 1 96.44 145 GLU B CA 1
ATOM 3966 C C . GLU B 1 145 ? 20.891 -22.172 -9.07 1 96.44 145 GLU B C 1
ATOM 3968 O O . GLU B 1 145 ? 20.5 -23.25 -9.516 1 96.44 145 GLU B O 1
ATOM 3973 N N . ARG B 1 146 ? 20.094 -21.344 -8.453 1 97.94 146 ARG B N 1
ATOM 3974 C CA . ARG B 1 146 ? 18.703 -21.703 -8.211 1 97.94 146 ARG B CA 1
ATOM 3975 C C . ARG B 1 146 ? 17.766 -20.844 -9.062 1 97.94 146 ARG B C 1
ATOM 3977 O O . ARG B 1 146 ? 17.891 -19.625 -9.102 1 97.94 146 ARG B O 1
ATOM 3984 N N . GLY B 1 147 ? 16.906 -21.5 -9.734 1 98.69 147 GLY B N 1
ATOM 3985 C CA . GLY B 1 147 ? 15.906 -20.844 -10.555 1 98.69 147 GLY B CA 1
ATOM 3986 C C . GLY B 1 147 ? 14.586 -21.578 -10.609 1 98.69 147 GLY B C 1
ATOM 3987 O O . GLY B 1 147 ? 14.5 -22.734 -10.188 1 98.69 147 GLY B O 1
ATOM 3988 N N . PHE B 1 148 ? 13.594 -20.875 -10.953 1 98.75 148 PHE B N 1
ATOM 3989 C CA . PHE B 1 148 ? 12.281 -21.484 -11.094 1 98.75 148 PHE B CA 1
ATOM 3990 C C . PHE B 1 148 ? 11.594 -21.016 -12.367 1 98.75 148 PHE B C 1
ATOM 3992 O O . PHE B 1 148 ? 11.977 -20 -12.945 1 98.75 148 PHE B O 1
ATOM 3999 N N . MET B 1 149 ? 10.688 -21.781 -12.828 1 97.62 149 MET B N 1
ATOM 4000 C CA . MET B 1 149 ? 9.867 -21.453 -13.992 1 97.62 149 MET B CA 1
ATOM 4001 C C . MET B 1 149 ? 8.383 -21.594 -13.664 1 97.62 149 MET B C 1
ATOM 4003 O O . MET B 1 149 ? 7.98 -22.562 -13.008 1 97.62 149 MET B O 1
ATOM 4007 N N . ASN B 1 150 ? 7.602 -20.609 -14.086 1 96.25 150 ASN B N 1
ATOM 4008 C CA . ASN B 1 150 ? 6.168 -20.594 -13.82 1 96.25 150 ASN B CA 1
ATOM 4009 C C . ASN B 1 150 ? 5.406 -21.484 -14.812 1 96.25 150 ASN B C 1
ATOM 4011 O O . ASN B 1 150 ? 5.754 -21.531 -15.992 1 96.25 150 ASN B O 1
ATOM 4015 N N . ALA B 1 151 ? 4.438 -22.078 -14.328 1 94.56 151 ALA B N 1
ATOM 4016 C CA . ALA B 1 151 ? 3.426 -22.766 -15.125 1 94.56 151 ALA B CA 1
ATOM 4017 C C . ALA B 1 151 ? 2.031 -22.562 -14.539 1 94.56 151 ALA B C 1
ATOM 4019 O O . ALA B 1 151 ? 1.888 -22.219 -13.367 1 94.56 151 ALA B O 1
ATOM 4020 N N . ALA B 1 152 ? 1.068 -22.688 -15.352 1 92.25 152 ALA B N 1
ATOM 4021 C CA . ALA B 1 152 ? -0.311 -22.531 -14.898 1 92.25 152 ALA B CA 1
ATOM 4022 C C . ALA B 1 152 ? -0.789 -23.781 -14.156 1 92.25 152 ALA B C 1
ATOM 4024 O O . ALA B 1 152 ? -0.347 -24.891 -14.461 1 92.25 152 ALA B O 1
ATOM 4025 N N . SER B 1 153 ? -1.589 -23.578 -13.203 1 95.5 153 SER B N 1
ATOM 4026 C CA . SER B 1 153 ? -2.285 -24.719 -12.602 1 95.5 153 SER B CA 1
ATOM 4027 C C . SER B 1 153 ? -3.531 -25.078 -13.406 1 95.5 153 SER B C 1
ATOM 4029 O O . SER B 1 153 ? -4.09 -24.25 -14.117 1 95.5 153 SER B O 1
ATOM 4031 N N . PRO B 1 154 ? -3.936 -26.375 -13.328 1 95.56 154 PRO B N 1
ATOM 4032 C CA . PRO B 1 154 ? -5.199 -26.719 -13.984 1 95.56 154 PRO B CA 1
ATOM 4033 C C . PRO B 1 154 ? -6.359 -25.844 -13.539 1 95.56 154 PRO B C 1
ATOM 4035 O O . PRO B 1 154 ? -7.191 -25.453 -14.359 1 95.56 154 PRO B O 1
ATOM 4038 N N . GLY B 1 155 ? -6.375 -25.484 -12.305 1 95.12 155 GLY B N 1
ATOM 4039 C CA . GLY B 1 155 ? -7.41 -24.609 -11.766 1 95.12 155 GLY B CA 1
ATOM 4040 C C . GLY B 1 155 ? -7.414 -23.234 -12.383 1 95.12 155 GLY B C 1
ATOM 4041 O O . GLY B 1 155 ? -8.469 -22.703 -12.75 1 95.12 155 GLY B O 1
ATOM 4042 N N . VAL B 1 156 ? -6.258 -22.625 -12.516 1 93.81 156 VAL B N 1
ATOM 4043 C CA . VAL B 1 156 ? -6.18 -21.266 -13.031 1 93.81 156 VAL B CA 1
ATOM 4044 C C . VAL B 1 156 ? -6.598 -21.25 -14.508 1 93.81 156 VAL B C 1
ATOM 4046 O O . VAL B 1 156 ? -7.191 -20.266 -14.977 1 93.81 156 VAL B O 1
ATOM 4049 N N . ILE B 1 157 ? -6.176 -22.266 -15.25 1 93.31 157 ILE B N 1
ATOM 4050 C CA . ILE B 1 157 ? -6.598 -22.359 -16.641 1 93.31 157 ILE B CA 1
ATOM 4051 C C . ILE B 1 157 ? -8.125 -22.422 -16.719 1 93.31 157 ILE B C 1
ATOM 4053 O O . ILE B 1 157 ? -8.742 -21.703 -17.516 1 93.31 157 ILE B O 1
ATOM 4057 N N . SER B 1 158 ? -8.703 -23.234 -15.875 1 92.25 158 SER B N 1
ATOM 4058 C CA . SER B 1 158 ? -10.156 -23.391 -15.867 1 92.25 158 SER B CA 1
ATOM 4059 C C . SER B 1 158 ? -10.844 -22.094 -15.453 1 92.25 158 SER B C 1
ATOM 4061 O O . SER B 1 158 ? -11.992 -21.844 -15.836 1 92.25 158 SER B O 1
ATOM 4063 N N . LEU B 1 159 ? -10.172 -21.328 -14.617 1 88.38 159 LEU B N 1
ATOM 4064 C CA . LEU B 1 159 ? -10.695 -20.031 -14.172 1 88.38 159 LEU B CA 1
ATOM 4065 C C . LEU B 1 159 ? -10.719 -19.031 -15.32 1 88.38 159 LEU B C 1
ATOM 4067 O O . LEU B 1 159 ? -11.727 -18.359 -15.539 1 88.38 159 LEU B O 1
ATOM 4071 N N . PHE B 1 160 ? -9.625 -18.953 -16.094 1 87.81 160 PHE B N 1
ATOM 4072 C CA . PHE B 1 160 ? -9.461 -17.891 -17.078 1 87.81 160 PHE B CA 1
ATOM 4073 C C . PHE B 1 160 ? -9.914 -18.344 -18.453 1 87.81 160 PHE B C 1
ATOM 4075 O O . PHE B 1 160 ? -10.195 -17.516 -19.328 1 87.81 160 PHE B O 1
ATOM 4082 N N . LEU B 1 161 ? -9.875 -19.594 -18.734 1 90.62 161 LEU B N 1
ATOM 4083 C CA . LEU B 1 161 ? -10.359 -20.203 -19.953 1 90.62 161 LEU B CA 1
ATOM 4084 C C . LEU B 1 161 ? -11.516 -21.156 -19.672 1 90.62 161 LEU B C 1
ATOM 4086 O O . LEU B 1 161 ? -11.305 -22.359 -19.5 1 90.62 161 LEU B O 1
ATOM 4090 N N . GLN B 1 162 ? -12.68 -20.656 -19.766 1 89.25 162 GLN B N 1
ATOM 4091 C CA . GLN B 1 162 ? -13.867 -21.375 -19.328 1 89.25 162 GLN B CA 1
ATOM 4092 C C . GLN B 1 162 ? -14.18 -22.531 -20.266 1 89.25 162 GLN B C 1
ATOM 4094 O O . GLN B 1 162 ? -13.797 -22.516 -21.438 1 89.25 162 GLN B O 1
ATOM 4099 N N . ASN B 1 163 ? -14.898 -23.469 -19.75 1 93.25 163 ASN B N 1
ATOM 4100 C CA . ASN B 1 163 ? -15.188 -24.734 -20.422 1 93.25 163 ASN B CA 1
ATOM 4101 C C . ASN B 1 163 ? -16.453 -24.641 -21.281 1 93.25 163 ASN B C 1
ATOM 4103 O O . ASN B 1 163 ? -17.531 -24.375 -20.766 1 93.25 163 ASN B O 1
ATOM 4107 N N . ASP B 1 164 ? -16.359 -24.844 -22.547 1 93.75 164 ASP B N 1
ATOM 4108 C CA . ASP B 1 164 ? -17.5 -24.922 -23.453 1 93.75 164 ASP B CA 1
ATOM 4109 C C . ASP B 1 164 ? -17.469 -26.203 -24.281 1 93.75 164 ASP B C 1
ATOM 4111 O O . ASP B 1 164 ? -18.031 -26.266 -25.359 1 93.75 164 ASP B O 1
ATOM 4115 N N . PHE B 1 165 ? -16.734 -27.141 -23.875 1 96.25 165 PHE B N 1
ATOM 4116 C CA . PHE B 1 165 ? -16.562 -28.359 -24.641 1 96.25 165 PHE B CA 1
ATOM 4117 C C . PHE B 1 165 ? -16.812 -29.594 -23.797 1 96.25 165 PHE B C 1
ATOM 4119 O O . PHE B 1 165 ? -17.594 -30.484 -24.172 1 96.25 165 PHE B O 1
ATOM 4126 N N . TYR B 1 166 ? -16.156 -29.75 -22.703 1 96.81 166 TYR B N 1
ATOM 4127 C CA . TYR B 1 166 ? -16.281 -30.922 -21.859 1 96.81 166 TYR B CA 1
ATOM 4128 C C . TYR B 1 166 ? -17.625 -30.938 -21.125 1 96.81 166 TYR B C 1
ATOM 4130 O O . TYR B 1 166 ? -18.172 -29.875 -20.828 1 96.81 166 TYR B O 1
ATOM 4138 N N . ALA B 1 167 ? -18.125 -32.031 -20.719 1 96.75 167 ALA B N 1
ATOM 4139 C CA . ALA B 1 167 ? -19.469 -32.188 -20.156 1 96.75 167 ALA B CA 1
ATOM 4140 C C . ALA B 1 167 ? -19.531 -31.641 -18.734 1 96.75 167 ALA B C 1
ATOM 4142 O O . ALA B 1 167 ? -20.562 -31.125 -18.312 1 96.75 167 ALA B O 1
ATOM 4143 N N . THR B 1 168 ? -18.469 -31.797 -18.031 1 95 168 THR B N 1
ATOM 4144 C CA . THR B 1 168 ? -18.438 -31.328 -16.641 1 95 168 THR B CA 1
ATOM 4145 C C . THR B 1 168 ? -17.141 -30.578 -16.359 1 95 168 THR B C 1
ATOM 4147 O O . THR B 1 168 ? -16.156 -30.734 -17.078 1 95 168 THR B O 1
ATOM 4150 N N . ARG B 1 169 ? -17.219 -29.797 -15.312 1 92.5 169 ARG B N 1
ATOM 4151 C CA . ARG B 1 169 ? -16.016 -29.078 -14.867 1 92.5 169 ARG B CA 1
ATOM 4152 C C . ARG B 1 169 ? -14.922 -30.062 -14.461 1 92.5 169 ARG B C 1
ATOM 4154 O O . ARG B 1 169 ? -13.742 -29.812 -14.742 1 92.5 169 ARG B O 1
ATOM 4161 N N . ASP B 1 170 ? -15.328 -31.094 -13.859 1 94.12 170 ASP B N 1
ATOM 4162 C CA . ASP B 1 170 ? -14.367 -32.094 -13.391 1 94.12 170 ASP B CA 1
ATOM 4163 C C . ASP B 1 170 ? -13.641 -32.75 -14.57 1 94.12 170 ASP B C 1
ATOM 4165 O O . ASP B 1 170 ? -12.438 -33 -14.5 1 94.12 170 ASP B O 1
ATOM 4169 N N . GLU B 1 171 ? -14.336 -33.031 -15.586 1 95.94 171 GLU B N 1
ATOM 4170 C CA . GLU B 1 171 ? -13.727 -33.625 -16.781 1 95.94 171 GLU B CA 1
ATOM 4171 C C . GLU B 1 171 ? -12.734 -32.625 -17.422 1 95.94 171 GLU B C 1
ATOM 4173 O O . GLU B 1 171 ? -11.664 -33.031 -17.875 1 95.94 171 GLU B O 1
ATOM 4178 N N . TYR B 1 172 ? -13.156 -31.422 -17.453 1 96.31 172 TYR B N 1
ATOM 4179 C CA . TYR B 1 172 ? -12.281 -30.375 -17.984 1 96.31 172 TYR B CA 1
ATOM 4180 C C . TYR B 1 172 ? -11.008 -30.266 -17.156 1 96.31 172 TYR B C 1
ATOM 4182 O O . TYR B 1 172 ? -9.906 -30.266 -17.703 1 96.31 172 TYR B O 1
ATOM 4190 N N . LEU B 1 173 ? -11.148 -30.234 -15.836 1 96.12 173 LEU B N 1
ATOM 4191 C CA . LEU B 1 173 ? -10.008 -30.141 -14.938 1 96.12 173 LEU B CA 1
ATOM 4192 C C . LEU B 1 173 ? -9.078 -31.344 -15.109 1 96.12 173 LEU B C 1
ATOM 4194 O O . LEU B 1 173 ? -7.852 -31.188 -15.086 1 96.12 173 LEU B O 1
ATOM 4198 N N . ALA B 1 174 ? -9.633 -32.5 -15.25 1 95.94 174 ALA B N 1
ATOM 4199 C CA . ALA B 1 174 ? -8.844 -33.688 -15.438 1 95.94 174 ALA B CA 1
ATOM 4200 C C . ALA B 1 174 ? -8.047 -33.625 -16.734 1 95.94 174 ALA B C 1
ATOM 4202 O O . ALA B 1 174 ? -6.887 -34.062 -16.781 1 95.94 174 ALA B O 1
ATOM 4203 N N . ALA B 1 175 ? -8.719 -33.156 -17.766 1 96.06 175 ALA B N 1
ATOM 4204 C CA . ALA B 1 175 ? -8.047 -33.031 -19.062 1 96.06 175 ALA B CA 1
ATOM 4205 C C . ALA B 1 175 ? -6.875 -32.062 -18.969 1 96.06 175 ALA B C 1
ATOM 4207 O O . ALA B 1 175 ? -5.805 -32.312 -19.531 1 96.06 175 ALA B O 1
ATOM 4208 N N . LEU B 1 176 ? -7.117 -30.969 -18.297 1 95.81 176 LEU B N 1
ATOM 4209 C CA . LEU B 1 176 ? -6.066 -29.984 -18.109 1 95.81 176 LEU B CA 1
ATOM 4210 C C . LEU B 1 176 ? -4.91 -30.562 -17.297 1 95.81 176 LEU B C 1
ATOM 4212 O O . LEU B 1 176 ? -3.744 -30.359 -17.641 1 95.81 176 LEU B O 1
ATOM 4216 N N . ALA B 1 177 ? -5.242 -31.234 -16.203 1 96.56 177 ALA B N 1
ATOM 4217 C CA . ALA B 1 177 ? -4.227 -31.859 -15.352 1 96.56 177 ALA B CA 1
ATOM 4218 C C . ALA B 1 177 ? -3.354 -32.812 -16.141 1 96.56 177 ALA B C 1
ATOM 4220 O O . ALA B 1 177 ? -2.129 -32.812 -16 1 96.56 177 ALA B O 1
ATOM 4221 N N . ASP B 1 178 ? -3.965 -33.594 -16.969 1 95.5 178 ASP B N 1
ATOM 4222 C CA . ASP B 1 178 ? -3.244 -34.562 -17.797 1 95.5 178 ASP B CA 1
ATOM 4223 C C . ASP B 1 178 ? -2.32 -33.844 -18.781 1 95.5 178 ASP B C 1
ATOM 4225 O O . ASP B 1 178 ? -1.18 -34.281 -18.984 1 95.5 178 ASP B O 1
ATOM 4229 N N . ALA B 1 179 ? -2.871 -32.844 -19.344 1 93.5 179 ALA B N 1
ATOM 4230 C CA . ALA B 1 179 ? -2.105 -32.094 -20.344 1 93.5 179 ALA B CA 1
ATOM 4231 C C . ALA B 1 179 ? -0.895 -31.422 -19.703 1 93.5 179 ALA B C 1
ATOM 4233 O O . ALA B 1 179 ? 0.171 -31.344 -20.328 1 93.5 179 ALA B O 1
ATOM 4234 N N . MET B 1 180 ? -1.01 -30.969 -18.5 1 94.81 180 MET B N 1
ATOM 4235 C CA . MET B 1 180 ? 0.025 -30.141 -17.875 1 94.81 180 MET B CA 1
ATOM 4236 C C . MET B 1 180 ? 1.124 -31.016 -17.281 1 94.81 180 MET B C 1
ATOM 4238 O O . MET B 1 180 ? 2.227 -30.547 -17 1 94.81 180 MET B O 1
ATOM 4242 N N . ARG B 1 181 ? 0.865 -32.281 -17.094 1 95.31 181 ARG B N 1
ATOM 4243 C CA . ARG B 1 181 ? 1.799 -33.219 -16.438 1 95.31 181 ARG B CA 1
ATOM 4244 C C . ARG B 1 181 ? 3.158 -33.188 -17.141 1 95.31 181 ARG B C 1
ATOM 4246 O O . ARG B 1 181 ? 4.195 -33.125 -16.469 1 95.31 181 ARG B O 1
ATOM 4253 N N . THR B 1 182 ? 3.113 -33.25 -18.422 1 94.62 182 THR B N 1
ATOM 4254 C CA . THR B 1 182 ? 4.355 -33.312 -19.188 1 94.62 182 THR B CA 1
ATOM 4255 C C . THR B 1 182 ? 5.125 -31.984 -19.031 1 94.62 182 THR B C 1
ATOM 4257 O O . THR B 1 182 ? 6.352 -32 -18.922 1 94.62 182 THR B O 1
ATOM 4260 N N . GLU B 1 183 ? 4.43 -30.891 -19.078 1 95.12 183 GLU B N 1
ATOM 4261 C CA . GLU B 1 183 ? 5.059 -29.578 -18.891 1 95.12 183 GLU B CA 1
ATOM 4262 C C . GLU B 1 183 ? 5.746 -29.484 -17.531 1 95.12 183 GLU B C 1
ATOM 4264 O O . GLU B 1 183 ? 6.887 -29.031 -17.438 1 95.12 183 GLU B O 1
ATOM 4269 N N . TYR B 1 184 ? 5.039 -29.922 -16.5 1 97.81 184 TYR B N 1
ATOM 4270 C CA . TYR B 1 184 ? 5.582 -29.875 -15.141 1 97.81 184 TYR B CA 1
ATOM 4271 C C . TYR B 1 184 ? 6.863 -30.688 -15.039 1 97.81 184 TYR B C 1
ATOM 4273 O O . TYR B 1 184 ? 7.867 -30.219 -14.508 1 97.81 184 TYR B O 1
ATOM 4281 N N . ARG B 1 185 ? 6.832 -31.859 -15.602 1 97.31 185 ARG B N 1
ATOM 4282 C CA . ARG B 1 185 ? 7.988 -32.75 -15.555 1 97.31 185 ARG B CA 1
ATOM 4283 C C . ARG B 1 185 ? 9.156 -32.188 -16.344 1 97.31 185 ARG B C 1
ATOM 4285 O O . ARG B 1 185 ? 10.312 -32.281 -15.93 1 97.31 185 ARG B O 1
ATOM 4292 N N . THR B 1 186 ? 8.828 -31.609 -17.484 1 97.12 186 THR B N 1
ATOM 4293 C CA . THR B 1 186 ? 9.867 -31.016 -18.312 1 97.12 186 THR B CA 1
ATOM 4294 C C . THR B 1 186 ? 10.609 -29.922 -17.531 1 97.12 186 THR B C 1
ATOM 4296 O O . THR B 1 186 ? 11.836 -29.844 -17.594 1 97.12 186 THR B O 1
ATOM 4299 N N . ILE B 1 187 ? 9.914 -29.109 -16.781 1 98.06 187 ILE B N 1
ATOM 4300 C CA . ILE B 1 187 ? 10.508 -28.031 -16 1 98.06 187 ILE B CA 1
ATOM 4301 C C . ILE B 1 187 ? 11.383 -28.625 -14.898 1 98.06 187 ILE B C 1
ATOM 4303 O O . ILE B 1 187 ? 12.562 -28.266 -14.773 1 98.06 187 ILE B O 1
ATOM 4307 N N . VAL B 1 188 ? 10.867 -29.562 -14.156 1 98.56 188 VAL B N 1
ATOM 4308 C CA . VAL B 1 188 ? 11.562 -30.125 -13 1 98.56 188 VAL B CA 1
ATOM 4309 C C . VAL B 1 188 ? 12.781 -30.922 -13.469 1 98.56 188 VAL B C 1
ATOM 4311 O O . VAL B 1 188 ? 13.852 -30.859 -12.852 1 98.56 188 VAL B O 1
ATOM 4314 N N . ASP B 1 189 ? 12.602 -31.672 -14.539 1 97.94 189 ASP B N 1
ATOM 4315 C CA . ASP B 1 189 ? 13.688 -32.5 -15.062 1 97.94 189 ASP B CA 1
ATOM 4316 C C . ASP B 1 189 ? 14.836 -31.625 -15.578 1 97.94 189 ASP B C 1
ATOM 4318 O O . ASP B 1 189 ? 15.969 -32.094 -15.688 1 97.94 189 ASP B O 1
ATOM 4322 N N . SER B 1 190 ? 14.578 -30.406 -15.883 1 98.12 190 SER B N 1
ATOM 4323 C CA . SER B 1 190 ? 15.617 -29.5 -16.359 1 98.12 190 SER B CA 1
ATOM 4324 C C . SER B 1 190 ? 16.484 -29 -15.203 1 98.12 190 SER B C 1
ATOM 4326 O O . SER B 1 190 ? 17.531 -28.391 -15.422 1 98.12 190 SER B O 1
ATOM 4328 N N . GLY B 1 191 ? 16.016 -29.234 -13.953 1 98.19 191 GLY B N 1
ATOM 4329 C CA . GLY B 1 191 ? 16.75 -28.797 -12.781 1 98.19 191 GLY B CA 1
ATOM 4330 C C . GLY B 1 191 ? 16.156 -27.547 -12.141 1 98.19 191 GLY B C 1
ATOM 4331 O O . GLY B 1 191 ? 16.578 -27.125 -11.062 1 98.19 191 GLY B O 1
ATOM 4332 N N . LEU B 1 192 ? 15.18 -26.938 -12.789 1 98.75 192 LEU B N 1
ATOM 4333 C CA . LEU B 1 192 ? 14.508 -25.766 -12.25 1 98.75 192 LEU B CA 1
ATOM 4334 C C . LEU B 1 192 ? 13.391 -26.172 -11.289 1 98.75 192 LEU B C 1
ATOM 4336 O O . LEU B 1 192 ? 12.891 -27.297 -11.352 1 98.75 192 LEU B O 1
ATOM 4340 N N . MET B 1 193 ? 13.07 -25.297 -10.383 1 98.75 193 MET B N 1
ATOM 4341 C CA . MET B 1 193 ? 11.852 -25.484 -9.609 1 98.75 193 MET B CA 1
ATOM 4342 C C . MET B 1 193 ? 10.617 -25.125 -10.43 1 98.75 193 MET B C 1
ATOM 4344 O O . MET B 1 193 ? 10.68 -24.266 -11.312 1 98.75 193 MET B O 1
ATOM 4348 N N . LEU B 1 194 ? 9.57 -25.812 -10.133 1 98.69 194 LEU B N 1
ATOM 4349 C CA . LEU B 1 194 ? 8.273 -25.547 -10.758 1 98.69 194 LEU B CA 1
ATOM 4350 C C . LEU B 1 194 ? 7.438 -24.609 -9.891 1 98.69 194 LEU B C 1
ATOM 4352 O O . LEU B 1 194 ? 7.219 -24.891 -8.711 1 98.69 194 LEU B O 1
ATOM 4356 N N . GLN B 1 195 ? 7.004 -23.5 -10.406 1 98.12 195 GLN B N 1
ATOM 4357 C CA . GLN B 1 195 ? 6.098 -22.609 -9.703 1 98.12 195 GLN B CA 1
ATOM 4358 C C . GLN B 1 195 ? 4.703 -22.641 -10.32 1 98.12 195 GLN B C 1
ATOM 4360 O O . GLN B 1 195 ? 4.551 -22.453 -11.531 1 98.12 195 GLN B O 1
ATOM 4365 N N . LEU B 1 196 ? 3.744 -22.812 -9.492 1 97.56 196 LEU B N 1
ATOM 4366 C CA . LEU B 1 196 ? 2.346 -22.828 -9.914 1 97.56 196 LEU B CA 1
ATOM 4367 C C . LEU B 1 196 ? 1.577 -21.688 -9.266 1 97.56 196 LEU B C 1
ATOM 4369 O O . LEU B 1 196 ? 1.548 -21.562 -8.039 1 97.56 196 LEU B O 1
ATOM 4373 N N . ASP B 1 197 ? 0.976 -20.844 -10.047 1 95.06 197 ASP B N 1
ATOM 4374 C CA . ASP B 1 197 ? 0.165 -19.719 -9.57 1 95.06 197 ASP B CA 1
ATOM 4375 C C . ASP B 1 197 ? -1.313 -20.109 -9.516 1 95.06 197 ASP B C 1
ATOM 4377 O O . ASP B 1 197 ? -1.884 -20.547 -10.516 1 95.06 197 ASP B O 1
ATOM 4381 N N . CYS B 1 198 ? -1.889 -19.875 -8.398 1 96.31 198 CYS B N 1
ATOM 4382 C CA . CYS B 1 198 ? -3.197 -20.484 -8.172 1 96.31 198 CYS B CA 1
ATOM 4383 C C . CYS B 1 198 ? -4.203 -19.438 -7.695 1 96.31 198 CYS B C 1
ATOM 4385 O O . CYS B 1 198 ? -4.773 -19.578 -6.609 1 96.31 198 CYS B O 1
ATOM 4387 N N . PRO B 1 199 ? -4.508 -18.438 -8.523 1 95.56 199 PRO B N 1
ATOM 4388 C CA . PRO B 1 199 ? -5.621 -17.547 -8.164 1 95.56 199 PRO B CA 1
ATOM 4389 C C . PRO B 1 199 ? -6.957 -18.281 -8.094 1 95.56 199 PRO B C 1
ATOM 4391 O O . PRO B 1 199 ? -7.93 -17.75 -7.555 1 95.56 199 PRO B O 1
ATOM 4394 N N . ASP B 1 200 ? -7.023 -19.5 -8.625 1 95.94 200 ASP B N 1
ATOM 4395 C CA . ASP B 1 200 ? -8.219 -20.344 -8.562 1 95.94 200 ASP B CA 1
ATOM 4396 C C . ASP B 1 200 ? -8.531 -20.734 -7.117 1 95.94 200 ASP B C 1
ATOM 4398 O O . ASP B 1 200 ? -9.656 -21.125 -6.805 1 95.94 200 ASP B O 1
ATOM 4402 N N . LEU B 1 201 ? -7.527 -20.594 -6.215 1 97.5 201 LEU B N 1
ATOM 4403 C CA . LEU B 1 201 ? -7.707 -21 -4.824 1 97.5 201 LEU B CA 1
ATOM 4404 C C . LEU B 1 201 ? -8.188 -19.828 -3.973 1 97.5 201 LEU B C 1
ATOM 4406 O O . LEU B 1 201 ? -8.602 -20.016 -2.826 1 97.5 201 LEU B O 1
ATOM 4410 N N . ALA B 1 202 ? -8.133 -18.578 -4.457 1 97.44 202 ALA B N 1
ATOM 4411 C CA . ALA B 1 202 ? -8.539 -17.438 -3.619 1 97.44 202 ALA B CA 1
ATOM 4412 C C . ALA B 1 202 ? -9.305 -16.406 -4.43 1 97.44 202 ALA B C 1
ATOM 4414 O O . ALA B 1 202 ? -10.492 -16.188 -4.199 1 97.44 202 ALA B O 1
ATOM 4415 N N . LEU B 1 203 ? -8.695 -15.883 -5.457 1 95.88 203 LEU B N 1
ATOM 4416 C CA . LEU B 1 203 ? -9.305 -14.844 -6.277 1 95.88 203 LEU B CA 1
ATOM 4417 C C . LEU B 1 203 ? -10.633 -15.328 -6.855 1 95.88 203 LEU B C 1
ATOM 4419 O O . LEU B 1 203 ? -11.602 -14.562 -6.926 1 95.88 203 LEU B O 1
ATOM 4423 N N . SER B 1 204 ? -10.664 -16.562 -7.277 1 95.06 204 SER B N 1
ATOM 4424 C CA . SER B 1 204 ? -11.828 -17.094 -7.988 1 95.06 204 SER B CA 1
ATOM 4425 C C . SER B 1 204 ? -13.07 -17.062 -7.113 1 95.06 204 SER B C 1
ATOM 4427 O O . SER B 1 204 ? -14.195 -17.109 -7.617 1 95.06 204 SER B O 1
ATOM 4429 N N . ARG B 1 205 ? -12.867 -17.031 -5.762 1 96.56 205 ARG B N 1
ATOM 4430 C CA . ARG B 1 205 ? -13.992 -17 -4.836 1 96.56 205 ARG B CA 1
ATOM 4431 C C . ARG B 1 205 ? -14.969 -15.883 -5.184 1 96.56 205 ARG B C 1
ATOM 4433 O O . ARG B 1 205 ? -16.172 -16.109 -5.246 1 96.56 205 ARG B O 1
ATOM 4440 N N . HIS B 1 206 ? -14.453 -14.711 -5.469 1 94.44 206 HIS B N 1
ATOM 4441 C CA . HIS B 1 206 ? -15.367 -13.594 -5.68 1 94.44 206 HIS B CA 1
ATOM 4442 C C . HIS B 1 206 ? -15.328 -13.117 -7.129 1 94.44 206 HIS B C 1
ATOM 4444 O O . HIS B 1 206 ? -16 -12.141 -7.48 1 94.44 206 HIS B O 1
ATOM 4450 N N . MET B 1 207 ? -14.586 -13.758 -7.918 1 90.62 207 MET B N 1
ATOM 4451 C CA . MET B 1 207 ? -14.57 -13.438 -9.336 1 90.62 207 MET B CA 1
ATOM 4452 C C . MET B 1 207 ? -15.516 -14.344 -10.117 1 90.62 207 MET B C 1
ATOM 4454 O O . MET B 1 207 ? -16.188 -13.906 -11.055 1 90.62 207 MET B O 1
ATOM 4458 N N . LEU B 1 208 ? -15.539 -15.602 -9.773 1 90.12 208 LEU B N 1
ATOM 4459 C CA . LEU B 1 208 ? -16.281 -16.578 -10.562 1 90.12 208 LEU B CA 1
ATOM 4460 C C . LEU B 1 208 ? -17.344 -17.266 -9.711 1 90.12 208 LEU B C 1
ATOM 4462 O O . LEU B 1 208 ? -18.391 -17.672 -10.219 1 90.12 208 LEU B O 1
ATOM 4466 N N . PHE B 1 209 ? -17.078 -17.422 -8.406 1 94.5 209 PHE B N 1
ATOM 4467 C CA . PHE B 1 209 ? -17.953 -18.266 -7.578 1 94.5 209 PHE B CA 1
ATOM 4468 C C . PHE B 1 209 ? -18.672 -17.422 -6.527 1 94.5 209 PHE B C 1
ATOM 4470 O O . PHE B 1 209 ? -18.812 -17.844 -5.383 1 94.5 209 PHE B O 1
ATOM 4477 N N . ASN B 1 210 ? -19.062 -16.266 -6.906 1 91.31 210 ASN B N 1
ATOM 4478 C CA . ASN B 1 210 ? -19.734 -15.305 -6.031 1 91.31 210 ASN B CA 1
ATOM 4479 C C . ASN B 1 210 ? -21.016 -15.883 -5.453 1 91.31 210 ASN B C 1
ATOM 4481 O O . ASN B 1 210 ? -21.438 -15.516 -4.352 1 91.31 210 ASN B O 1
ATOM 4485 N N . ASP B 1 211 ? -21.625 -16.797 -6.176 1 92.94 211 ASP B N 1
ATOM 4486 C CA . ASP B 1 211 ? -22.938 -17.297 -5.805 1 92.94 211 ASP B CA 1
ATOM 4487 C C . ASP B 1 211 ? -22.828 -18.469 -4.828 1 92.94 211 ASP B C 1
ATOM 4489 O O . ASP B 1 211 ? -23.828 -18.922 -4.285 1 92.94 211 ASP B O 1
ATOM 4493 N N . LEU B 1 212 ? -21.625 -18.891 -4.574 1 95.88 212 LEU B N 1
ATOM 4494 C CA . LEU B 1 212 ? -21.406 -20 -3.656 1 95.88 212 LEU B CA 1
ATOM 4495 C C . LEU B 1 212 ? -21.125 -19.5 -2.244 1 95.88 212 LEU B C 1
ATOM 4497 O O . LEU B 1 212 ? -20.594 -18.391 -2.07 1 95.88 212 LEU B O 1
ATOM 4501 N N . SER B 1 213 ? -21.578 -20.312 -1.267 1 96.94 213 SER B N 1
ATOM 4502 C CA . SER B 1 213 ? -21.078 -20.078 0.089 1 96.94 213 SER B CA 1
ATOM 4503 C C . SER B 1 213 ? -19.594 -20.391 0.202 1 96.94 213 SER B C 1
ATOM 4505 O O . SER B 1 213 ? -19.031 -21.047 -0.675 1 96.94 213 SER B O 1
ATOM 4507 N N . ASP B 1 214 ? -18.922 -19.922 1.263 1 96.88 214 ASP B N 1
ATOM 4508 C CA . ASP B 1 214 ? -17.516 -20.234 1.489 1 96.88 214 ASP B CA 1
ATOM 4509 C C . ASP B 1 214 ? -17.297 -21.734 1.548 1 96.88 214 ASP B C 1
ATOM 4511 O O . ASP B 1 214 ? -16.328 -22.25 0.99 1 96.88 214 ASP B O 1
ATOM 4515 N N . ASP B 1 215 ? -18.219 -22.406 2.176 1 97.19 215 ASP B N 1
ATOM 4516 C CA . ASP B 1 215 ? -18.094 -23.859 2.299 1 97.19 215 ASP B CA 1
ATOM 4517 C C . ASP B 1 215 ? -18.156 -24.547 0.933 1 97.19 215 ASP B C 1
ATOM 4519 O O . ASP B 1 215 ? -17.438 -25.5 0.669 1 97.19 215 ASP B O 1
ATOM 4523 N N . GLN B 1 216 ? -19.078 -24.062 0.135 1 97.38 216 GLN B N 1
ATOM 4524 C CA . GLN B 1 216 ? -19.203 -24.609 -1.217 1 97.38 216 GLN B CA 1
ATOM 4525 C C . GLN B 1 216 ? -17.953 -24.297 -2.039 1 97.38 216 GLN B C 1
ATOM 4527 O O . GLN B 1 216 ? -17.484 -25.141 -2.805 1 97.38 216 GLN B O 1
ATOM 4532 N N . PHE B 1 217 ? -17.453 -23.125 -1.852 1 98.06 217 PHE B N 1
ATOM 4533 C CA . PHE B 1 217 ? -16.25 -22.75 -2.564 1 98.06 217 PHE B CA 1
ATOM 4534 C C . PHE B 1 217 ? -15.07 -23.609 -2.127 1 98.06 217 PHE B C 1
ATOM 4536 O O . PHE B 1 217 ? -14.227 -23.984 -2.947 1 98.06 217 PHE B O 1
ATOM 4543 N N . LEU B 1 218 ? -14.961 -23.906 -0.862 1 98.25 218 LEU B N 1
ATOM 4544 C CA . LEU B 1 218 ? -13.883 -24.75 -0.346 1 98.25 218 LEU B CA 1
ATOM 4545 C C . LEU B 1 218 ? -13.875 -26.109 -1.033 1 98.25 218 LEU B C 1
ATOM 4547 O O . LEU B 1 218 ? -12.812 -26.688 -1.246 1 98.25 218 LEU B O 1
ATOM 4551 N N . LYS B 1 219 ? -15.039 -26.625 -1.406 1 97.12 219 LYS B N 1
ATOM 4552 C CA . LYS B 1 219 ? -15.117 -27.875 -2.143 1 97.12 219 LYS B CA 1
ATOM 4553 C C . LYS B 1 219 ? -14.562 -27.719 -3.557 1 97.12 219 LYS B C 1
ATOM 4555 O O . LYS B 1 219 ? -13.852 -28.609 -4.047 1 97.12 219 LYS B O 1
ATOM 4560 N N . VAL B 1 220 ? -14.914 -26.609 -4.152 1 96.62 220 VAL B N 1
ATOM 4561 C CA . VAL B 1 220 ? -14.391 -26.328 -5.484 1 96.62 220 VAL B CA 1
ATOM 4562 C C . VAL B 1 220 ? -12.867 -26.219 -5.426 1 96.62 220 VAL B C 1
ATOM 4564 O O . VAL B 1 220 ? -12.172 -26.844 -6.219 1 96.62 220 VAL B O 1
ATOM 4567 N N . ALA B 1 221 ? -12.359 -25.438 -4.461 1 97.88 221 ALA B N 1
ATOM 4568 C CA . ALA B 1 221 ? -10.922 -25.281 -4.293 1 97.88 221 ALA B CA 1
ATOM 4569 C C . ALA B 1 221 ? -10.242 -26.609 -4.012 1 97.88 221 ALA B C 1
ATOM 4571 O O . ALA B 1 221 ? -9.133 -26.859 -4.496 1 97.88 221 ALA B O 1
ATOM 4572 N N . GLY B 1 222 ? -10.922 -27.406 -3.236 1 97.56 222 GLY B N 1
ATOM 4573 C CA . GLY B 1 222 ? -10.414 -28.75 -2.99 1 97.56 222 GLY B CA 1
ATOM 4574 C C . GLY B 1 222 ? -10.25 -29.562 -4.258 1 97.56 222 GLY B C 1
ATOM 4575 O O . GLY B 1 222 ? -9.25 -30.266 -4.422 1 97.56 222 GLY B O 1
ATOM 4576 N N . SER B 1 223 ? -11.219 -29.5 -5.117 1 97 223 SER B N 1
ATOM 4577 C CA . SER B 1 223 ? -11.141 -30.203 -6.391 1 97 223 SER B CA 1
ATOM 4578 C C . SER B 1 223 ? -10 -29.672 -7.246 1 97 223 SER B C 1
ATOM 4580 O O . SER B 1 223 ? -9.367 -30.422 -7.996 1 97 223 SER B O 1
ATOM 4582 N N . HIS B 1 224 ? -9.742 -28.359 -7.188 1 97.88 224 HIS B N 1
ATOM 4583 C CA . HIS B 1 224 ? -8.602 -27.766 -7.891 1 97.88 224 HIS B CA 1
ATOM 4584 C C . HIS B 1 224 ? -7.285 -28.328 -7.371 1 97.88 224 HIS B C 1
ATOM 4586 O O . HIS B 1 224 ? -6.383 -28.641 -8.156 1 97.88 224 HIS B O 1
ATOM 4592 N N . VAL B 1 225 ? -7.188 -28.469 -6.051 1 98.31 225 VAL B N 1
ATOM 4593 C CA . VAL B 1 225 ? -5.973 -29 -5.438 1 98.31 225 VAL B CA 1
ATOM 4594 C C . VAL B 1 225 ? -5.797 -30.469 -5.82 1 98.31 225 VAL B C 1
ATOM 4596 O O . VAL B 1 225 ? -4.68 -30.906 -6.086 1 98.31 225 VAL B O 1
ATOM 4599 N N . GLU B 1 226 ? -6.891 -31.203 -5.867 1 97.5 226 GLU B N 1
ATOM 4600 C CA . GLU B 1 226 ? -6.82 -32.594 -6.301 1 97.5 226 GLU B CA 1
ATOM 4601 C C . GLU B 1 226 ? -6.289 -32.719 -7.727 1 97.5 226 GLU B C 1
ATOM 4603 O O . GLU B 1 226 ? -5.43 -33.531 -8.008 1 97.5 226 GLU B O 1
ATOM 4608 N N . ALA B 1 227 ? -6.816 -31.891 -8.602 1 97.56 227 ALA B N 1
ATOM 4609 C CA . ALA B 1 227 ? -6.348 -31.875 -9.984 1 97.56 227 ALA B CA 1
ATOM 4610 C C . ALA B 1 227 ? -4.875 -31.484 -10.062 1 97.56 227 ALA B C 1
ATOM 4612 O O . ALA B 1 227 ? -4.109 -32.062 -10.828 1 97.56 227 ALA B O 1
ATOM 4613 N N . LEU B 1 228 ? -4.535 -30.484 -9.305 1 98.31 228 LEU B N 1
ATOM 4614 C CA . LEU B 1 228 ? -3.148 -30.031 -9.25 1 98.31 228 LEU B CA 1
ATOM 4615 C C . LEU B 1 228 ? -2.229 -31.156 -8.789 1 98.31 228 LEU B C 1
ATOM 4617 O O . LEU B 1 228 ? -1.197 -31.422 -9.406 1 98.31 228 LEU B O 1
ATOM 4621 N N . ASN B 1 229 ? -2.617 -31.812 -7.695 1 98.38 229 ASN B N 1
ATOM 4622 C CA . ASN B 1 229 ? -1.818 -32.906 -7.145 1 98.38 229 ASN B CA 1
ATOM 4623 C C . ASN B 1 229 ? -1.716 -34.062 -8.125 1 98.38 229 ASN B C 1
ATOM 4625 O O . ASN B 1 229 ? -0.679 -34.75 -8.203 1 98.38 229 ASN B O 1
ATOM 4629 N N . HIS B 1 230 ? -2.775 -34.281 -8.844 1 97.56 230 HIS B N 1
ATOM 4630 C CA . HIS B 1 230 ? -2.736 -35.312 -9.875 1 97.56 230 HIS B CA 1
ATOM 4631 C C . HIS B 1 230 ? -1.705 -34.969 -10.945 1 97.56 230 HIS B C 1
ATOM 4633 O O . HIS B 1 230 ? -0.939 -35.844 -11.375 1 97.56 230 HIS B O 1
ATOM 4639 N N . ALA B 1 231 ? -1.714 -33.719 -11.383 1 97.81 231 ALA B N 1
ATOM 4640 C CA . ALA B 1 231 ? -0.765 -33.25 -12.398 1 97.81 231 ALA B CA 1
ATOM 4641 C C . ALA B 1 231 ? 0.669 -33.344 -11.883 1 97.81 231 ALA B C 1
ATOM 4643 O O . ALA B 1 231 ? 1.606 -33.5 -12.664 1 97.81 231 ALA B O 1
ATOM 4644 N N . LEU B 1 232 ? 0.866 -33.281 -10.578 1 98.5 232 LEU B N 1
ATOM 4645 C CA . LEU B 1 232 ? 2.182 -33.25 -9.945 1 98.5 232 LEU B CA 1
ATOM 4646 C C . LEU B 1 232 ? 2.648 -34.688 -9.602 1 98.5 232 LEU B C 1
ATOM 4648 O O . LEU B 1 232 ? 3.74 -34.844 -9.055 1 98.5 232 LEU B O 1
ATOM 4652 N N . ASP B 1 233 ? 1.821 -35.688 -9.922 1 97.38 233 ASP B N 1
ATOM 4653 C CA . ASP B 1 233 ? 2.139 -37.062 -9.547 1 97.38 233 ASP B CA 1
ATOM 4654 C C . ASP B 1 233 ? 3.541 -37.438 -10.016 1 97.38 233 ASP B C 1
ATOM 4656 O O . ASP B 1 233 ? 3.885 -37.25 -11.188 1 97.38 233 ASP B O 1
ATOM 4660 N N . GLY B 1 234 ? 4.332 -37.938 -9.062 1 97.5 234 GLY B N 1
ATOM 4661 C CA . GLY B 1 234 ? 5.672 -38.406 -9.383 1 97.5 234 GLY B CA 1
ATOM 4662 C C . GLY B 1 234 ? 6.723 -37.312 -9.266 1 97.5 234 GLY B C 1
ATOM 4663 O O . GLY B 1 234 ? 7.918 -37.562 -9.43 1 97.5 234 GLY B O 1
ATOM 4664 N N . ILE B 1 235 ? 6.391 -36.125 -9.047 1 98.44 235 ILE B N 1
ATOM 4665 C CA . ILE B 1 235 ? 7.324 -35 -8.898 1 98.44 235 ILE B CA 1
ATOM 4666 C C . ILE B 1 235 ? 7.621 -34.781 -7.418 1 98.44 235 ILE B C 1
ATOM 4668 O O . ILE B 1 235 ? 6.711 -34.781 -6.586 1 98.44 235 ILE B O 1
ATOM 4672 N N . ASP B 1 236 ? 8.906 -34.719 -7.031 1 98.5 236 ASP B N 1
ATOM 4673 C CA . ASP B 1 236 ? 9.32 -34.375 -5.668 1 98.5 236 ASP B CA 1
ATOM 4674 C C . ASP B 1 236 ? 8.734 -33.031 -5.227 1 98.5 236 ASP B C 1
ATOM 4676 O O . ASP B 1 236 ? 9.023 -32 -5.824 1 98.5 236 ASP B O 1
ATOM 4680 N N . PRO B 1 237 ? 7.887 -33.031 -4.168 1 98.62 237 PRO B N 1
ATOM 4681 C CA . PRO B 1 237 ? 7.277 -31.781 -3.703 1 98.62 237 PRO B CA 1
ATOM 4682 C C . PRO B 1 237 ? 8.312 -30.719 -3.367 1 98.62 237 PRO B C 1
ATOM 4684 O O . PRO B 1 237 ? 8.008 -29.516 -3.438 1 98.62 237 PRO B O 1
ATOM 4687 N N . ALA B 1 238 ? 9.516 -31.094 -3.035 1 98.56 238 ALA B N 1
ATOM 4688 C CA . ALA B 1 238 ? 10.57 -30.156 -2.68 1 98.56 238 ALA B CA 1
ATOM 4689 C C . ALA B 1 238 ? 10.953 -29.281 -3.877 1 98.56 238 ALA B C 1
ATOM 4691 O O . ALA B 1 238 ? 11.602 -28.25 -3.717 1 98.56 238 ALA B O 1
ATOM 4692 N N . ARG B 1 239 ? 10.531 -29.656 -5.059 1 98.62 239 ARG B N 1
ATOM 4693 C CA . ARG B 1 239 ? 10.867 -28.953 -6.285 1 98.62 239 ARG B CA 1
ATOM 4694 C C . ARG B 1 239 ? 9.68 -28.125 -6.781 1 98.62 239 ARG B C 1
ATOM 4696 O O . ARG B 1 239 ? 9.727 -27.562 -7.875 1 98.62 239 ARG B O 1
ATOM 4703 N N . VAL B 1 240 ? 8.656 -28 -5.98 1 98.88 240 VAL B N 1
ATOM 4704 C CA . VAL B 1 240 ? 7.422 -27.359 -6.41 1 98.88 240 VAL B CA 1
ATOM 4705 C C . VAL B 1 240 ? 7.094 -26.188 -5.484 1 98.88 240 VAL B C 1
ATOM 4707 O O . VAL B 1 240 ? 7.199 -26.312 -4.262 1 98.88 240 VAL B O 1
ATOM 4710 N N . ARG B 1 241 ? 6.785 -25.078 -6.078 1 98.75 241 ARG B N 1
ATOM 4711 C CA . ARG B 1 241 ? 6.285 -23.875 -5.43 1 98.75 241 ARG B CA 1
ATOM 4712 C C . ARG B 1 241 ? 4.836 -23.609 -5.82 1 98.75 241 ARG B C 1
ATOM 4714 O O . ARG B 1 241 ? 4.461 -23.766 -6.984 1 98.75 241 ARG B O 1
ATOM 4721 N N . VAL B 1 242 ? 4.004 -23.203 -4.859 1 98.75 242 VAL B N 1
ATOM 4722 C CA . VAL B 1 242 ? 2.625 -22.812 -5.141 1 98.75 242 VAL B CA 1
ATOM 4723 C C . VAL B 1 242 ? 2.357 -21.422 -4.582 1 98.75 242 VAL B C 1
ATOM 4725 O O . VAL B 1 242 ? 2.648 -21.156 -3.414 1 98.75 242 VAL B O 1
ATOM 4728 N N . HIS B 1 243 ? 1.838 -20.562 -5.391 1 98.31 243 HIS B N 1
ATOM 4729 C CA . HIS B 1 243 ? 1.413 -19.234 -4.977 1 98.31 243 HIS B CA 1
ATOM 4730 C C . HIS B 1 243 ? -0.107 -19.125 -4.914 1 98.31 243 HIS B C 1
ATOM 4732 O O . HIS B 1 243 ? -0.785 -19.266 -5.938 1 98.31 243 HIS B O 1
ATOM 4738 N N . ILE B 1 244 ? -0.657 -18.969 -3.721 1 98.25 244 ILE B N 1
ATOM 4739 C CA . ILE B 1 244 ? -2.068 -18.625 -3.594 1 98.25 244 ILE B CA 1
ATOM 4740 C C . ILE B 1 244 ? -2.248 -17.125 -3.816 1 98.25 244 ILE B C 1
ATOM 4742 O O . ILE B 1 244 ? -1.527 -16.312 -3.23 1 98.25 244 ILE B O 1
ATOM 4746 N N . CYS B 1 245 ? -3.188 -16.75 -4.66 1 95 245 CYS B N 1
ATOM 4747 C CA . CYS B 1 245 ? -3.279 -15.391 -5.168 1 95 245 CYS B CA 1
ATOM 4748 C C . CYS B 1 245 ? -4.688 -14.836 -4.984 1 95 245 CYS B C 1
ATOM 4750 O O . CYS B 1 245 ? -5.664 -15.445 -5.418 1 95 245 CYS B O 1
ATOM 4752 N N . TRP B 1 246 ? -4.852 -13.656 -4.438 1 97.12 246 TRP B N 1
ATOM 4753 C CA . TRP B 1 246 ? -6.141 -13.008 -4.246 1 97.12 246 TRP B CA 1
ATOM 4754 C C . TRP B 1 246 ? -6.398 -11.977 -5.344 1 97.12 246 TRP B C 1
ATOM 4756 O O . TRP B 1 246 ? -7.352 -11.195 -5.262 1 97.12 246 TRP B O 1
ATOM 4766 N N . GLY B 1 247 ? -5.582 -11.938 -6.375 1 93.44 247 GLY B N 1
ATOM 4767 C CA . GLY B 1 247 ? -5.648 -10.945 -7.434 1 93.44 247 GLY B CA 1
ATOM 4768 C C . GLY B 1 247 ? -4.625 -9.836 -7.27 1 93.44 247 GLY B C 1
ATOM 4769 O O . GLY B 1 247 ? -4.578 -9.172 -6.23 1 93.44 247 GLY B O 1
ATOM 4770 N N . ASN B 1 248 ? -3.816 -9.664 -8.312 1 92.94 248 ASN B N 1
ATOM 4771 C CA . ASN B 1 248 ? -2.738 -8.68 -8.273 1 92.94 248 ASN B CA 1
ATOM 4772 C C . ASN B 1 248 ? -3.191 -7.328 -8.82 1 92.94 248 ASN B C 1
ATOM 4774 O O . ASN B 1 248 ? -2.691 -6.875 -9.852 1 92.94 248 ASN B O 1
ATOM 4778 N N . TYR B 1 249 ? -4.102 -6.656 -8.141 1 91.88 249 TYR B N 1
ATOM 4779 C CA . TYR B 1 249 ? -4.598 -5.348 -8.555 1 91.88 249 TYR B CA 1
ATOM 4780 C C . TYR B 1 249 ? -4.793 -4.434 -7.352 1 91.88 249 TYR B C 1
ATOM 4782 O O . TYR B 1 249 ? -4.98 -4.906 -6.227 1 91.88 249 TYR B O 1
ATOM 4790 N N . GLU B 1 250 ? -4.672 -3.195 -7.621 1 92 250 GLU B N 1
ATOM 4791 C CA . GLU B 1 250 ? -5.043 -2.23 -6.59 1 92 250 GLU B CA 1
ATOM 4792 C C . GLU B 1 250 ? -6.562 -2.105 -6.477 1 92 250 GLU B C 1
ATOM 4794 O O . GLU B 1 250 ? -7.242 -1.809 -7.461 1 92 250 GLU B O 1
ATOM 4799 N N . GLY B 1 251 ? -7.09 -2.314 -5.406 1 94.38 251 GLY B N 1
ATOM 4800 C CA . GLY B 1 251 ? -8.516 -2.236 -5.117 1 94.38 251 GLY B CA 1
ATOM 4801 C C . GLY B 1 251 ? -8.844 -2.525 -3.666 1 94.38 251 GLY B C 1
ATOM 4802 O O . GLY B 1 251 ? -7.949 -2.766 -2.854 1 94.38 251 GLY B O 1
ATOM 4803 N N . PRO B 1 252 ? -10.156 -2.5 -3.406 1 97.69 252 PRO B N 1
ATOM 4804 C CA . PRO B 1 252 ? -10.555 -2.568 -1.999 1 97.69 252 PRO B CA 1
ATOM 4805 C C . PRO B 1 252 ? -10.281 -3.936 -1.374 1 97.69 252 PRO B C 1
ATOM 4807 O O . PRO B 1 252 ? -9.938 -4.023 -0.193 1 97.69 252 PRO B O 1
ATOM 4810 N N . HIS B 1 253 ? -10.5 -5.086 -2.166 1 98 253 HIS B N 1
ATOM 4811 C CA . HIS B 1 253 ? -10.273 -6.461 -1.74 1 98 253 HIS B CA 1
ATOM 4812 C C . HIS B 1 253 ? -11.141 -6.812 -0.533 1 98 253 HIS B C 1
ATOM 4814 O O . HIS B 1 253 ? -10.711 -7.566 0.344 1 98 253 HIS B O 1
ATOM 4820 N N . THR B 1 254 ? -12.312 -6.211 -0.415 1 97.88 254 THR B N 1
ATOM 4821 C CA . THR B 1 254 ? -13.195 -6.398 0.731 1 97.88 254 THR B CA 1
ATOM 4822 C C . THR B 1 254 ? -13.953 -7.719 0.618 1 97.88 254 THR B C 1
ATOM 4824 O O . THR B 1 254 ? -14.664 -8.109 1.544 1 97.88 254 THR B O 1
ATOM 4827 N N . CYS B 1 255 ? -13.758 -8.445 -0.518 1 97.5 255 CYS B N 1
ATOM 4828 C CA . CYS B 1 255 ? -14.469 -9.703 -0.729 1 97.5 255 CYS B CA 1
ATOM 4829 C C . CYS B 1 255 ? -13.5 -10.883 -0.731 1 97.5 255 CYS B C 1
ATOM 4831 O O . CYS B 1 255 ? -13.891 -12.016 -1.022 1 97.5 255 CYS B O 1
ATOM 4833 N N . ASP B 1 256 ? -12.242 -10.711 -0.462 1 97.94 256 ASP B N 1
ATOM 4834 C CA . ASP B 1 256 ? -11.242 -11.773 -0.454 1 97.94 256 ASP B CA 1
ATOM 4835 C C . ASP B 1 256 ? -11.562 -12.828 0.599 1 97.94 256 ASP B C 1
ATOM 4837 O O . ASP B 1 256 ? -11.891 -12.492 1.739 1 97.94 256 ASP B O 1
ATOM 4841 N N . ILE B 1 257 ? -11.523 -14.07 0.219 1 98.25 257 ILE B N 1
ATOM 4842 C CA . ILE B 1 257 ? -11.648 -15.148 1.198 1 98.25 257 ILE B CA 1
ATOM 4843 C C . ILE B 1 257 ? -10.414 -15.172 2.098 1 98.25 257 ILE B C 1
ATOM 4845 O O . ILE B 1 257 ? -9.281 -15.055 1.614 1 98.25 257 ILE B O 1
ATOM 4849 N N . PRO B 1 258 ? -10.609 -15.227 3.398 1 98.25 258 PRO B N 1
ATOM 4850 C CA . PRO B 1 258 ? -9.461 -15.117 4.301 1 98.25 258 PRO B CA 1
ATOM 4851 C C . PRO B 1 258 ? -8.578 -16.359 4.281 1 98.25 258 PRO B C 1
ATOM 4853 O O . PRO B 1 258 ? -9.062 -17.469 4.012 1 98.25 258 PRO B O 1
ATOM 4856 N N . MET B 1 259 ? -7.25 -16.188 4.555 1 98.62 259 MET B N 1
ATOM 4857 C CA . MET B 1 259 ? -6.297 -17.297 4.676 1 98.62 259 MET B CA 1
ATOM 4858 C C . MET B 1 259 ? -6.773 -18.312 5.711 1 98.62 259 MET B C 1
ATOM 4860 O O . MET B 1 259 ? -6.562 -19.516 5.543 1 98.62 259 MET B O 1
ATOM 4864 N N . SER B 1 260 ? -7.438 -17.875 6.777 1 98.44 260 SER B N 1
ATOM 4865 C CA . SER B 1 260 ? -7.902 -18.781 7.816 1 98.44 260 SER B CA 1
ATOM 4866 C C . SER B 1 260 ? -8.812 -19.859 7.238 1 98.44 260 SER B C 1
ATOM 4868 O O . SER B 1 260 ? -8.836 -20.984 7.734 1 98.44 260 SER B O 1
ATOM 4870 N N . LYS B 1 261 ? -9.523 -19.516 6.215 1 98.31 261 LYS B N 1
ATOM 4871 C CA . LYS B 1 261 ? -10.422 -20.469 5.574 1 98.31 261 LYS B CA 1
ATOM 4872 C C . LYS B 1 261 ? -9.68 -21.328 4.559 1 98.31 261 LYS B C 1
ATOM 4874 O O . LYS B 1 261 ? -10.016 -22.5 4.355 1 98.31 261 LYS B O 1
ATOM 4879 N N . MET B 1 262 ? -8.641 -20.797 3.955 1 98.62 262 MET B N 1
ATOM 4880 C CA . MET B 1 262 ? -7.973 -21.469 2.854 1 98.62 262 MET B CA 1
ATOM 4881 C C . MET B 1 262 ? -6.738 -22.219 3.348 1 98.62 262 MET B C 1
ATOM 4883 O O . MET B 1 262 ? -6.082 -22.922 2.578 1 98.62 262 MET B O 1
ATOM 4887 N N . PHE B 1 263 ? -6.445 -22.109 4.637 1 98.69 263 PHE B N 1
ATOM 4888 C CA . PHE B 1 263 ? -5.207 -22.609 5.219 1 98.69 263 PHE B CA 1
ATOM 4889 C C . PHE B 1 263 ? -5.043 -24.109 4.922 1 98.69 263 PHE B C 1
ATOM 4891 O O . PHE B 1 263 ? -4.012 -24.531 4.398 1 98.69 263 PHE B O 1
ATOM 4898 N N . ASP B 1 264 ? -6.066 -24.922 5.18 1 98.44 264 ASP B N 1
ATOM 4899 C CA . ASP B 1 264 ? -5.992 -26.359 4.953 1 98.44 264 ASP B CA 1
ATOM 4900 C C . ASP B 1 264 ? -5.828 -26.672 3.469 1 98.44 264 ASP B C 1
ATOM 4902 O O . ASP B 1 264 ? -5.09 -27.594 3.102 1 98.44 264 ASP B O 1
ATOM 4906 N N . THR B 1 265 ? -6.559 -25.953 2.668 1 98.5 265 THR B N 1
ATOM 4907 C CA . THR B 1 265 ? -6.465 -26.125 1.222 1 98.5 265 THR B CA 1
ATOM 4908 C C . THR B 1 265 ? -5.039 -25.891 0.739 1 98.5 265 THR B C 1
ATOM 4910 O O . THR B 1 265 ? -4.5 -26.672 -0.038 1 98.5 265 THR B O 1
ATOM 4913 N N . LEU B 1 266 ? -4.441 -24.812 1.209 1 98.56 266 LEU B N 1
ATOM 4914 C CA . LEU B 1 266 ? -3.072 -24.484 0.825 1 98.56 266 LEU B CA 1
ATOM 4915 C C . LEU B 1 266 ? -2.098 -25.562 1.296 1 98.56 266 LEU B C 1
ATOM 4917 O O . LEU B 1 266 ? -1.219 -25.984 0.541 1 98.56 266 LEU B O 1
ATOM 4921 N N . MET B 1 267 ? -2.295 -26.078 2.533 1 98.56 267 MET B N 1
ATOM 4922 C CA . MET B 1 267 ? -1.397 -27.078 3.115 1 98.56 267 MET B CA 1
ATOM 4923 C C . MET B 1 267 ? -1.532 -28.422 2.398 1 98.56 267 MET B C 1
ATOM 4925 O O . MET B 1 267 ? -0.612 -29.234 2.428 1 98.56 267 MET B O 1
ATOM 4929 N N . ALA B 1 268 ? -2.596 -28.625 1.705 1 98.44 268 ALA B N 1
ATOM 4930 C CA . ALA B 1 268 ? -2.877 -29.891 1.059 1 98.44 268 ALA B CA 1
ATOM 4931 C C . ALA B 1 268 ? -2.182 -29.984 -0.297 1 98.44 268 ALA B C 1
ATOM 4933 O O . ALA B 1 268 ? -2.094 -31.078 -0.883 1 98.44 268 ALA B O 1
ATOM 4934 N N . THR B 1 269 ? -1.631 -28.891 -0.823 1 98.56 269 THR B N 1
ATOM 4935 C CA . THR B 1 269 ? -0.917 -28.938 -2.096 1 98.56 269 THR B CA 1
ATOM 4936 C C . THR B 1 269 ? 0.368 -29.75 -1.968 1 98.56 269 THR B C 1
ATOM 4938 O O . THR B 1 269 ? 1.06 -29.672 -0.95 1 98.56 269 THR B O 1
ATOM 4941 N N . GLN B 1 270 ? 0.644 -30.547 -3.002 1 98.44 270 GLN B N 1
ATOM 4942 C CA . GLN B 1 270 ? 1.891 -31.312 -3.012 1 98.44 270 GLN B CA 1
ATOM 4943 C C . GLN B 1 270 ? 3.055 -30.453 -3.494 1 98.44 270 GLN B C 1
ATOM 4945 O O . GLN B 1 270 ? 3.74 -30.797 -4.453 1 98.44 270 GLN B O 1
ATOM 4950 N N . ALA B 1 271 ? 3.25 -29.359 -2.84 1 98.75 271 ALA B N 1
ATOM 4951 C CA . ALA B 1 271 ? 4.324 -28.391 -3.002 1 98.75 271 ALA B CA 1
ATOM 4952 C C . ALA B 1 271 ? 4.934 -28.016 -1.653 1 98.75 271 ALA B C 1
ATOM 4954 O O . ALA B 1 271 ? 4.211 -27.719 -0.697 1 98.75 271 ALA B O 1
ATOM 4955 N N . ASP B 1 272 ? 6.168 -28.047 -1.555 1 98.69 272 ASP B N 1
ATOM 4956 C CA . ASP B 1 272 ? 6.801 -27.734 -0.275 1 98.69 272 ASP B CA 1
ATOM 4957 C C . ASP B 1 272 ? 6.973 -26.234 -0.097 1 98.69 272 ASP B C 1
ATOM 4959 O O . ASP B 1 272 ? 7.047 -25.734 1.03 1 98.69 272 ASP B O 1
ATOM 4963 N N . HIS B 1 273 ? 7.105 -25.484 -1.15 1 98.88 273 HIS B N 1
ATOM 4964 C CA . HIS B 1 273 ? 7.242 -24.047 -1.054 1 98.88 273 HIS B CA 1
ATOM 4965 C C . HIS B 1 273 ? 5.898 -23.344 -1.253 1 98.88 273 HIS B C 1
ATOM 4967 O O . HIS B 1 273 ? 5.312 -23.422 -2.336 1 98.88 273 HIS B O 1
ATOM 4973 N N . LEU B 1 274 ? 5.402 -22.703 -0.233 1 98.94 274 LEU B N 1
ATOM 4974 C CA . LEU B 1 274 ? 4.098 -22.047 -0.267 1 98.94 274 LEU B CA 1
ATOM 4975 C C . LEU B 1 274 ? 4.25 -20.531 -0.266 1 98.94 274 LEU B C 1
ATOM 4977 O O . LEU B 1 274 ? 4.758 -19.953 0.698 1 98.94 274 LEU B O 1
ATOM 4981 N N . LEU B 1 275 ? 3.865 -19.891 -1.332 1 98.88 275 LEU B N 1
ATOM 4982 C CA . LEU B 1 275 ? 3.928 -18.453 -1.475 1 98.88 275 LEU B CA 1
ATOM 4983 C C . LEU B 1 275 ? 2.551 -17.828 -1.27 1 98.88 275 LEU B C 1
ATOM 4985 O O . LEU B 1 275 ? 1.563 -18.281 -1.846 1 98.88 275 LEU B O 1
ATOM 4989 N N . PHE B 1 276 ? 2.463 -16.781 -0.421 1 98.81 276 PHE B N 1
ATOM 4990 C CA . PHE B 1 276 ? 1.195 -16.125 -0.113 1 98.81 276 PHE B CA 1
ATOM 4991 C C . PHE B 1 276 ? 1.407 -14.648 0.174 1 98.81 276 PHE B C 1
ATOM 4993 O O . PHE B 1 276 ? 2.537 -14.211 0.402 1 98.81 276 PHE B O 1
ATOM 5000 N N . GLU B 1 277 ? 0.359 -13.914 0.112 1 98.62 277 GLU B N 1
ATOM 5001 C CA . GLU B 1 277 ? 0.4 -12.461 0.224 1 98.62 277 GLU B CA 1
ATOM 5002 C C . GLU B 1 277 ? 0.227 -12.016 1.672 1 98.62 277 GLU B C 1
ATOM 5004 O O . GLU B 1 277 ? -0.753 -12.375 2.326 1 98.62 277 GLU B O 1
ATOM 5009 N N . THR B 1 278 ? 1.143 -11.148 2.156 1 98.56 278 THR B N 1
ATOM 5010 C CA . THR B 1 278 ? 1.017 -10.672 3.527 1 98.56 278 THR B CA 1
ATOM 5011 C C . THR B 1 278 ? 1.571 -9.25 3.656 1 98.56 278 THR B C 1
ATOM 5013 O O . THR B 1 278 ? 1.773 -8.758 4.77 1 98.56 278 THR B O 1
ATOM 5016 N N . SER B 1 279 ? 1.824 -8.57 2.541 1 98.25 279 SER B N 1
ATOM 5017 C CA . SER B 1 279 ? 2.381 -7.227 2.637 1 98.25 279 SER B CA 1
ATOM 5018 C C . SER B 1 279 ? 1.329 -6.172 2.314 1 98.25 279 SER B C 1
ATOM 5020 O O . SER B 1 279 ? 1.438 -5.023 2.754 1 98.25 279 SER B O 1
ATOM 5022 N N . ASN B 1 280 ? 0.322 -6.523 1.512 1 98.19 280 ASN B N 1
ATOM 5023 C CA . ASN B 1 280 ? -0.718 -5.551 1.191 1 98.19 280 ASN B CA 1
ATOM 5024 C C . ASN B 1 280 ? -1.656 -5.324 2.373 1 98.19 280 ASN B C 1
ATOM 5026 O O . ASN B 1 280 ? -1.677 -6.117 3.316 1 98.19 280 ASN B O 1
ATOM 5030 N N . PRO B 1 281 ? -2.469 -4.254 2.361 1 98.19 281 PRO B N 1
ATOM 5031 C CA . PRO B 1 281 ? -3.24 -3.846 3.537 1 98.19 281 PRO B CA 1
ATOM 5032 C C . PRO B 1 281 ? -4.379 -4.809 3.857 1 98.19 281 PRO B C 1
ATOM 5034 O O . PRO B 1 281 ? -4.93 -4.773 4.961 1 98.19 281 PRO B O 1
ATOM 5037 N N . ARG B 1 282 ? -4.766 -5.613 2.938 1 98.62 282 ARG B N 1
ATOM 5038 C CA . ARG B 1 282 ? -5.895 -6.504 3.193 1 98.62 282 ARG B CA 1
ATOM 5039 C C . ARG B 1 282 ? -5.438 -7.781 3.891 1 98.62 282 ARG B C 1
ATOM 5041 O O . ARG B 1 282 ? -6.16 -8.328 4.73 1 98.62 282 ARG B O 1
ATOM 5048 N N . HIS B 1 283 ? -4.219 -8.211 3.631 1 98.69 283 HIS B N 1
ATOM 5049 C CA . HIS B 1 283 ? -3.795 -9.539 4.078 1 98.69 283 HIS B CA 1
ATOM 5050 C C . HIS B 1 283 ? -2.621 -9.438 5.043 1 98.69 283 HIS B C 1
ATOM 5052 O O . HIS B 1 283 ? -2.107 -10.461 5.508 1 98.69 283 HIS B O 1
ATOM 5058 N N . GLY B 1 284 ? -2.188 -8.227 5.375 1 98.5 284 GLY B N 1
ATOM 5059 C CA . GLY B 1 284 ? -1.031 -8.016 6.234 1 98.5 284 GLY B CA 1
ATOM 5060 C C . GLY B 1 284 ? -1.198 -8.617 7.617 1 98.5 284 GLY B C 1
ATOM 5061 O O . GLY B 1 284 ? -0.212 -8.906 8.297 1 98.5 284 GLY B O 1
ATOM 5062 N N . HIS B 1 285 ? -2.389 -8.82 8.055 1 98.69 285 HIS B N 1
ATOM 5063 C CA . HIS B 1 285 ? -2.674 -9.32 9.398 1 98.69 285 HIS B CA 1
ATOM 5064 C C . HIS B 1 285 ? -2.58 -10.844 9.445 1 98.69 285 HIS B C 1
ATOM 5066 O O . HIS B 1 285 ? -2.516 -11.43 10.531 1 98.69 285 HIS B O 1
ATOM 5072 N N . GLU B 1 286 ? -2.467 -11.516 8.352 1 98.75 286 GLU B N 1
ATOM 5073 C CA . GLU B 1 286 ? -2.771 -12.945 8.273 1 98.75 286 GLU B CA 1
ATOM 5074 C C . GLU B 1 286 ? -1.572 -13.789 8.695 1 98.75 286 GLU B C 1
ATOM 5076 O O . GLU B 1 286 ? -1.687 -15 8.844 1 98.75 286 GLU B O 1
ATOM 5081 N N . TRP B 1 287 ? -0.366 -13.133 8.945 1 98.69 287 TRP B N 1
ATOM 5082 C CA . TRP B 1 287 ? 0.713 -13.859 9.602 1 98.69 287 TRP B CA 1
ATOM 5083 C C . TRP B 1 287 ? 0.221 -14.523 10.883 1 98.69 287 TRP B C 1
ATOM 5085 O O . TRP B 1 287 ? 0.705 -15.594 11.266 1 98.69 287 TRP B O 1
ATOM 5095 N N . ALA B 1 288 ? -0.771 -13.945 11.516 1 98.69 288 ALA B N 1
ATOM 5096 C CA . ALA B 1 288 ? -1.317 -14.461 12.766 1 98.69 288 ALA B CA 1
ATOM 5097 C C . ALA B 1 288 ? -1.996 -15.812 12.562 1 98.69 288 ALA B C 1
ATOM 5099 O O . ALA B 1 288 ? -2 -16.656 13.461 1 98.69 288 ALA B O 1
ATOM 5100 N N . VAL B 1 289 ? -2.596 -16.016 11.359 1 98.75 289 VAL B N 1
ATOM 5101 C CA . VAL B 1 289 ? -3.213 -17.297 11.055 1 98.75 289 VAL B CA 1
ATOM 5102 C C . VAL B 1 289 ? -2.156 -18.406 11.094 1 98.75 289 VAL B C 1
ATOM 5104 O O . VAL B 1 289 ? -2.391 -19.484 11.656 1 98.75 289 VAL B O 1
ATOM 5107 N N . PHE B 1 290 ? -0.978 -18.141 10.492 1 98.88 290 PHE B N 1
ATOM 5108 C CA . PHE B 1 290 ? 0.124 -19.094 10.5 1 98.88 290 PHE B CA 1
ATOM 5109 C C . PHE B 1 290 ? 0.651 -19.297 11.914 1 98.88 290 PHE B C 1
ATOM 5111 O O . PHE B 1 290 ? 0.977 -20.438 12.289 1 98.88 290 PHE B O 1
ATOM 5118 N N . ARG B 1 291 ? 0.755 -18.234 12.672 1 98.75 291 ARG B N 1
ATOM 5119 C CA . ARG B 1 291 ? 1.18 -18.328 14.062 1 98.75 291 ARG B CA 1
ATOM 5120 C C . ARG B 1 291 ? 0.232 -19.219 14.859 1 98.75 291 ARG B C 1
ATOM 5122 O O . ARG B 1 291 ? 0.669 -20.156 15.531 1 98.75 291 ARG B O 1
ATOM 5129 N N . ASP B 1 292 ? -1.015 -18.984 14.75 1 98.62 292 ASP B N 1
ATOM 5130 C CA . ASP B 1 292 ? -2.016 -19.672 15.562 1 98.62 292 ASP B CA 1
ATOM 5131 C C . ASP B 1 292 ? -2.156 -21.125 15.141 1 98.62 292 ASP B C 1
ATOM 5133 O O . ASP B 1 292 ? -2.57 -21.969 15.938 1 98.62 292 ASP B O 1
ATOM 5137 N N . ARG B 1 293 ? -1.759 -21.438 13.898 1 98.62 293 ARG B N 1
ATOM 5138 C CA . ARG B 1 293 ? -1.874 -22.797 13.383 1 98.62 293 ARG B CA 1
ATOM 5139 C C . ARG B 1 293 ? -0.5 -23.391 13.102 1 98.62 293 ARG B C 1
ATOM 5141 O O . ARG B 1 293 ? -0.35 -24.219 12.203 1 98.62 293 ARG B O 1
ATOM 5148 N N . ALA B 1 294 ? 0.453 -22.953 13.758 1 98.62 294 ALA B N 1
ATOM 5149 C CA . ALA B 1 294 ? 1.837 -23.359 13.531 1 98.62 294 ALA B CA 1
ATOM 5150 C C . ALA B 1 294 ? 1.979 -24.875 13.602 1 98.62 294 ALA B C 1
ATOM 5152 O O . ALA B 1 294 ? 2.721 -25.484 12.82 1 98.62 294 ALA B O 1
ATOM 5153 N N . ALA B 1 295 ? 1.278 -25.516 14.5 1 98.31 295 ALA B N 1
ATOM 5154 C CA . ALA B 1 295 ? 1.37 -26.969 14.719 1 98.31 295 ALA B CA 1
ATOM 5155 C C . ALA B 1 295 ? 0.81 -27.734 13.523 1 98.31 295 ALA B C 1
ATOM 5157 O O . ALA B 1 295 ? 1.126 -28.906 13.336 1 98.31 295 ALA B O 1
ATOM 5158 N N . ASP B 1 296 ? -0.02 -27.031 12.695 1 98.56 296 ASP B N 1
ATOM 5159 C CA . ASP B 1 296 ? -0.67 -27.672 11.562 1 98.56 296 ASP B CA 1
ATOM 5160 C C . ASP B 1 296 ? 0.174 -27.547 10.297 1 98.56 296 ASP B C 1
ATOM 5162 O O . ASP B 1 296 ? -0.179 -28.094 9.25 1 98.56 296 ASP B O 1
ATOM 5166 N N . ILE B 1 297 ? 1.286 -26.891 10.359 1 98.81 297 ILE B N 1
ATOM 5167 C CA . ILE B 1 297 ? 2.156 -26.734 9.195 1 98.81 297 ILE B CA 1
ATOM 5168 C C . ILE B 1 297 ? 3.102 -27.938 9.094 1 98.81 297 ILE B C 1
ATOM 5170 O O . ILE B 1 297 ? 3.949 -28.141 9.969 1 98.81 297 ILE B O 1
ATOM 5174 N N . PRO B 1 298 ? 2.951 -28.719 8.055 1 98.38 298 PRO B N 1
ATOM 5175 C CA . PRO B 1 298 ? 3.865 -29.844 7.898 1 98.38 298 PRO B CA 1
ATOM 5176 C C . PRO B 1 298 ? 5.332 -29.438 7.922 1 98.38 298 PRO B C 1
ATOM 5178 O O . PRO B 1 298 ? 5.684 -28.359 7.414 1 98.38 298 PRO B O 1
ATOM 5181 N N . ASP B 1 299 ? 6.219 -30.281 8.375 1 97.69 299 ASP B N 1
ATOM 5182 C CA . ASP B 1 299 ? 7.625 -29.969 8.617 1 97.69 299 ASP B CA 1
ATOM 5183 C C . ASP B 1 299 ? 8.367 -29.75 7.301 1 97.69 299 ASP B C 1
ATOM 5185 O O . ASP B 1 299 ? 9.414 -29.094 7.273 1 97.69 299 ASP B O 1
ATOM 5189 N N . THR B 1 300 ? 7.836 -30.25 6.27 1 98.12 300 THR B N 1
ATOM 5190 C CA . THR B 1 300 ? 8.523 -30.141 4.984 1 98.12 300 THR B CA 1
ATOM 5191 C C . THR B 1 300 ? 8.227 -28.812 4.316 1 98.12 300 THR B C 1
ATOM 5193 O O . THR B 1 300 ? 8.898 -28.422 3.361 1 98.12 300 THR B O 1
ATOM 5196 N N . LYS B 1 301 ? 7.195 -28.125 4.836 1 98.81 301 LYS B N 1
ATOM 5197 C CA . LYS B 1 301 ? 6.754 -26.922 4.16 1 98.81 301 LYS B CA 1
ATOM 5198 C C . LYS B 1 301 ? 7.711 -25.766 4.426 1 98.81 301 LYS B C 1
ATOM 5200 O O . LYS B 1 301 ? 8.188 -25.578 5.551 1 98.81 301 LYS B O 1
ATOM 5205 N N . ILE B 1 302 ? 8.086 -25.078 3.428 1 98.81 302 ILE B N 1
ATOM 5206 C CA . ILE B 1 302 ? 8.828 -23.828 3.455 1 98.81 302 ILE B CA 1
ATOM 5207 C C . ILE B 1 302 ? 7.891 -22.656 3.139 1 98.81 302 ILE B C 1
ATOM 5209 O O . ILE B 1 302 ? 7.215 -22.656 2.107 1 98.81 302 ILE B O 1
ATOM 5213 N N . LEU B 1 303 ? 7.805 -21.703 4.051 1 98.94 303 LEU B N 1
ATOM 5214 C CA . LEU B 1 303 ? 6.941 -20.531 3.861 1 98.94 303 LEU B CA 1
ATOM 5215 C C . LEU B 1 303 ? 7.668 -19.438 3.098 1 98.94 303 LEU B C 1
ATOM 5217 O O . LEU B 1 303 ? 8.828 -19.125 3.391 1 98.94 303 LEU B O 1
ATOM 5221 N N . VAL B 1 304 ? 6.996 -18.891 2.086 1 98.94 304 VAL B N 1
ATOM 5222 C CA . VAL B 1 304 ? 7.523 -17.781 1.302 1 98.94 304 VAL B CA 1
ATOM 5223 C C . VAL B 1 304 ? 6.555 -16.594 1.358 1 98.94 304 VAL B C 1
ATOM 5225 O O . VAL B 1 304 ? 5.875 -16.297 0.375 1 98.94 304 VAL B O 1
ATOM 5228 N N . PRO B 1 305 ? 6.504 -15.883 2.482 1 98.94 305 PRO B N 1
ATOM 5229 C CA . PRO B 1 305 ? 5.578 -14.758 2.631 1 98.94 305 PRO B CA 1
ATOM 5230 C C . PRO B 1 305 ? 5.91 -13.586 1.706 1 98.94 305 PRO B C 1
ATOM 5232 O O . PRO B 1 305 ? 7.086 -13.32 1.441 1 98.94 305 PRO B O 1
ATOM 5235 N N . GLY B 1 306 ? 4.863 -12.961 1.204 1 98.81 306 GLY B N 1
ATOM 5236 C CA . GLY B 1 306 ? 5.086 -11.672 0.568 1 98.81 306 GLY B CA 1
ATOM 5237 C C . GLY B 1 306 ? 5.594 -10.617 1.529 1 98.81 306 GLY B C 1
ATOM 5238 O O . GLY B 1 306 ? 4.887 -10.227 2.463 1 98.81 306 GLY B O 1
ATOM 5239 N N . CYS B 1 307 ? 6.766 -10.109 1.264 1 98.88 307 CYS B N 1
ATOM 5240 C CA . CYS B 1 307 ? 7.383 -9.102 2.123 1 98.88 307 CYS B CA 1
ATOM 5241 C C . CYS B 1 307 ? 7.441 -7.75 1.423 1 98.88 307 CYS B C 1
ATOM 5243 O O . CYS B 1 307 ? 7.738 -6.73 2.053 1 98.88 307 CYS B O 1
ATOM 5245 N N . VAL B 1 308 ? 7.145 -7.742 0.156 1 98.81 308 VAL B N 1
ATOM 5246 C CA . VAL B 1 308 ? 6.988 -6.512 -0.609 1 98.81 308 VAL B CA 1
ATOM 5247 C C . VAL B 1 308 ? 5.695 -6.562 -1.419 1 98.81 308 VAL B C 1
ATOM 5249 O O . VAL B 1 308 ? 5.328 -7.617 -1.947 1 98.81 308 VAL B O 1
ATOM 5252 N N . ASP B 1 309 ? 5.043 -5.438 -1.416 1 98.25 309 ASP B N 1
ATOM 5253 C CA . ASP B 1 309 ? 3.777 -5.293 -2.131 1 98.25 309 ASP B CA 1
ATOM 5254 C C . ASP B 1 309 ? 4.012 -5.035 -3.617 1 98.25 309 ASP B C 1
ATOM 5256 O O . ASP B 1 309 ? 4.906 -4.27 -3.986 1 98.25 309 ASP B O 1
ATOM 5260 N N . THR B 1 310 ? 3.291 -5.664 -4.453 1 97.75 310 THR B N 1
ATOM 5261 C CA . THR B 1 310 ? 3.529 -5.582 -5.891 1 97.75 310 THR B CA 1
ATOM 5262 C C . THR B 1 310 ? 2.498 -4.676 -6.559 1 97.75 310 THR B C 1
ATOM 5264 O O . THR B 1 310 ? 2.352 -4.691 -7.781 1 97.75 310 THR B O 1
ATOM 5267 N N . THR B 1 311 ? 1.732 -3.91 -5.75 1 96.38 311 THR B N 1
ATOM 5268 C CA . THR B 1 311 ? 0.66 -3.094 -6.309 1 96.38 311 THR B CA 1
ATOM 5269 C C . THR B 1 311 ? 0.877 -1.619 -5.98 1 96.38 311 THR B C 1
ATOM 5271 O O . THR B 1 311 ? -0.014 -0.793 -6.191 1 96.38 311 THR B O 1
ATOM 5274 N N . THR B 1 312 ? 1.925 -1.244 -5.387 1 96.69 312 THR B N 1
ATOM 5275 C CA . THR B 1 312 ? 2.205 0.142 -5.031 1 96.69 312 THR B CA 1
ATOM 5276 C C . THR B 1 312 ? 3.643 0.511 -5.391 1 96.69 312 THR B C 1
ATOM 5278 O O . THR B 1 312 ? 4.531 -0.343 -5.371 1 96.69 312 THR B O 1
ATOM 5281 N N . ASN B 1 313 ? 3.902 1.772 -5.648 1 97.19 313 ASN B N 1
ATOM 5282 C CA . ASN B 1 313 ? 5.234 2.223 -6.035 1 97.19 313 ASN B CA 1
ATOM 5283 C C . ASN B 1 313 ? 6.035 2.709 -4.832 1 97.19 313 ASN B C 1
ATOM 5285 O O . ASN B 1 313 ? 7.066 3.367 -4.988 1 97.19 313 ASN B O 1
ATOM 5289 N N . PHE B 1 314 ? 5.566 2.445 -3.605 1 98.31 314 PHE B N 1
ATOM 5290 C CA . PHE B 1 314 ? 6.395 2.613 -2.416 1 98.31 314 PHE B CA 1
ATOM 5291 C C . PHE B 1 314 ? 7.496 1.562 -2.371 1 98.31 314 PHE B C 1
ATOM 5293 O O . PHE B 1 314 ? 7.246 0.382 -2.621 1 98.31 314 PHE B O 1
ATOM 5300 N N . VAL B 1 315 ? 8.672 1.968 -2.137 1 98.75 315 VAL B N 1
ATOM 5301 C CA . VAL B 1 315 ? 9.727 1.004 -1.83 1 98.75 315 VAL B CA 1
ATOM 5302 C C . VAL B 1 315 ? 9.734 0.708 -0.332 1 98.75 315 VAL B C 1
ATOM 5304 O O . VAL B 1 315 ? 9.922 1.611 0.485 1 98.75 315 VAL B O 1
ATOM 5307 N N . GLU B 1 316 ? 9.422 -0.542 0.003 1 98.81 316 GLU B N 1
ATOM 5308 C CA . GLU B 1 316 ? 9.453 -0.921 1.412 1 98.81 316 GLU B CA 1
ATOM 5309 C C . GLU B 1 316 ? 10.812 -0.61 2.033 1 98.81 316 GLU B C 1
ATOM 5311 O O . GLU B 1 316 ? 11.852 -0.82 1.405 1 98.81 316 GLU B O 1
ATOM 5316 N N . HIS B 1 317 ? 10.781 -0.055 3.223 1 98.81 317 HIS B N 1
ATOM 5317 C CA . HIS B 1 317 ? 12.031 0.035 3.963 1 98.81 317 HIS B CA 1
ATOM 5318 C C . HIS B 1 317 ? 12.578 -1.35 4.297 1 98.81 317 HIS B C 1
ATOM 5320 O O . HIS B 1 317 ? 11.82 -2.246 4.672 1 98.81 317 HIS B O 1
ATOM 5326 N N . PRO B 1 318 ? 13.93 -1.549 4.211 1 98.69 318 PRO B N 1
ATOM 5327 C CA . PRO B 1 318 ? 14.5 -2.857 4.547 1 98.69 318 PRO B CA 1
ATOM 5328 C C . PRO B 1 318 ? 14.148 -3.309 5.961 1 98.69 318 PRO B C 1
ATOM 5330 O O . PRO B 1 318 ? 13.93 -4.5 6.199 1 98.69 318 PRO B O 1
ATOM 5333 N N . ASP B 1 319 ? 14.016 -2.359 6.898 1 98.81 319 ASP B N 1
ATOM 5334 C CA . ASP B 1 319 ? 13.648 -2.711 8.266 1 98.81 319 ASP B CA 1
ATOM 5335 C C . ASP B 1 319 ? 12.234 -3.289 8.328 1 98.81 319 ASP B C 1
ATOM 5337 O O . ASP B 1 319 ? 11.953 -4.172 9.141 1 98.81 319 ASP B O 1
ATOM 5341 N N . LEU B 1 320 ? 11.352 -2.756 7.566 1 98.88 320 LEU B N 1
ATOM 5342 C CA . LEU B 1 320 ? 10.008 -3.314 7.52 1 98.88 320 LEU B CA 1
ATOM 5343 C C . LEU B 1 320 ? 10.023 -4.73 6.957 1 98.88 320 LEU B C 1
ATOM 5345 O O . LEU B 1 320 ? 9.344 -5.621 7.48 1 98.88 320 LEU B O 1
ATOM 5349 N N . VAL B 1 321 ? 10.781 -4.91 5.875 1 98.88 321 VAL B N 1
ATOM 5350 C CA . VAL B 1 321 ? 10.93 -6.234 5.277 1 98.88 321 VAL B CA 1
ATOM 5351 C C . VAL B 1 321 ? 11.461 -7.215 6.324 1 98.88 321 VAL B C 1
ATOM 5353 O O . VAL B 1 321 ? 10.938 -8.32 6.469 1 98.88 321 VAL B O 1
ATOM 5356 N N . GLN B 1 322 ? 12.469 -6.766 7.027 1 98.81 322 GLN B N 1
ATOM 5357 C CA . GLN B 1 322 ? 13.039 -7.594 8.086 1 98.81 322 GLN B CA 1
ATOM 5358 C C . GLN B 1 322 ? 11.977 -7.969 9.117 1 98.81 322 GLN B C 1
ATOM 5360 O O . GLN B 1 322 ? 11.891 -9.133 9.523 1 98.81 322 GLN B O 1
ATOM 5365 N N . GLN B 1 323 ? 11.188 -7.004 9.586 1 98.69 323 GLN B N 1
ATOM 5366 C CA . GLN B 1 323 ? 10.141 -7.25 10.57 1 98.69 323 GLN B CA 1
ATOM 5367 C C . GLN B 1 323 ? 9.133 -8.281 10.055 1 98.69 323 GLN B C 1
ATOM 5369 O O . GLN B 1 323 ? 8.711 -9.164 10.797 1 98.69 323 GLN B O 1
ATOM 5374 N N . ARG B 1 324 ? 8.766 -8.18 8.789 1 98.81 324 ARG B N 1
ATOM 5375 C CA . ARG B 1 324 ? 7.801 -9.094 8.188 1 98.81 324 ARG B CA 1
ATOM 5376 C C . ARG B 1 324 ? 8.359 -10.516 8.117 1 98.81 324 ARG B C 1
ATOM 5378 O O . ARG B 1 324 ? 7.656 -11.477 8.422 1 98.81 324 ARG B O 1
ATOM 5385 N N . ILE B 1 325 ? 9.656 -10.641 7.727 1 98.81 325 ILE B N 1
ATOM 5386 C CA . ILE B 1 325 ? 10.305 -11.945 7.637 1 98.81 325 ILE B CA 1
ATOM 5387 C C . ILE B 1 325 ? 10.383 -12.578 9.023 1 98.81 325 ILE B C 1
ATOM 5389 O O . ILE B 1 325 ? 10.07 -13.758 9.188 1 98.81 325 ILE B O 1
ATOM 5393 N N . GLU B 1 326 ? 10.695 -11.836 10.023 1 98.5 326 GLU B N 1
ATOM 5394 C CA . GLU B 1 326 ? 10.914 -12.344 11.375 1 98.5 326 GLU B CA 1
ATOM 5395 C C . GLU B 1 326 ? 9.633 -12.93 11.953 1 98.5 326 GLU B C 1
ATOM 5397 O O . GLU B 1 326 ? 9.672 -13.898 12.711 1 98.5 326 GLU B O 1
ATOM 5402 N N . ARG B 1 327 ? 8.516 -12.398 11.594 1 98.44 327 ARG B N 1
ATOM 5403 C CA . ARG B 1 327 ? 7.242 -12.961 12.039 1 98.44 327 ARG B CA 1
ATOM 5404 C C . ARG B 1 327 ? 7.152 -14.445 11.695 1 98.44 327 ARG B C 1
ATOM 5406 O O . ARG B 1 327 ? 6.797 -15.266 12.547 1 98.44 327 ARG B O 1
ATOM 5413 N N . PHE B 1 328 ? 7.5 -14.75 10.508 1 98.81 328 PHE B N 1
ATOM 5414 C CA . PHE B 1 328 ? 7.367 -16.125 10.047 1 98.81 328 PHE B CA 1
ATOM 5415 C C . PHE B 1 328 ? 8.531 -16.984 10.539 1 98.81 328 PHE B C 1
ATOM 5417 O O . PHE B 1 328 ? 8.367 -18.172 10.812 1 98.81 328 PHE B O 1
ATOM 5424 N N . VAL B 1 329 ? 9.766 -16.391 10.672 1 98.62 329 VAL B N 1
ATOM 5425 C CA . VAL B 1 329 ? 10.898 -17.094 11.258 1 98.62 329 VAL B CA 1
ATOM 5426 C C . VAL B 1 329 ? 10.555 -17.547 12.68 1 98.62 329 VAL B C 1
ATOM 5428 O O . VAL B 1 329 ? 10.883 -18.656 13.078 1 98.62 329 VAL B O 1
ATOM 5431 N N . ASP B 1 330 ? 9.898 -16.672 13.383 1 98.31 330 ASP B N 1
ATOM 5432 C CA . ASP B 1 330 ? 9.5 -16.984 14.75 1 98.31 330 ASP B CA 1
ATOM 5433 C C . ASP B 1 330 ? 8.508 -18.141 14.789 1 98.31 330 ASP B C 1
ATOM 5435 O O . ASP B 1 330 ? 8.391 -18.844 15.797 1 98.31 330 ASP B O 1
ATOM 5439 N N . ILE B 1 331 ? 7.809 -18.344 13.711 1 98.69 331 ILE B N 1
ATOM 5440 C CA . ILE B 1 331 ? 6.75 -19.344 13.664 1 98.69 331 ILE B CA 1
ATOM 5441 C C . ILE B 1 331 ? 7.344 -20.703 13.312 1 98.69 331 ILE B C 1
ATOM 5443 O O . ILE B 1 331 ? 7.055 -21.703 13.977 1 98.69 331 ILE B O 1
ATOM 5447 N N . VAL B 1 332 ? 8.297 -20.797 12.289 1 98.5 332 VAL B N 1
ATOM 5448 C CA . VAL B 1 332 ? 8.672 -22.109 11.789 1 98.5 332 VAL B CA 1
ATOM 5449 C C . VAL B 1 332 ? 10.188 -22.266 11.805 1 98.5 332 VAL B C 1
ATOM 5451 O O . VAL B 1 332 ? 10.711 -23.344 11.516 1 98.5 332 VAL B O 1
ATOM 5454 N N . GLY B 1 333 ? 10.914 -21.25 12.094 1 97.5 333 GLY B N 1
ATOM 5455 C CA . GLY B 1 333 ? 12.367 -21.297 12.039 1 97.5 333 GLY B CA 1
ATOM 5456 C C . GLY B 1 333 ? 12.93 -20.734 10.75 1 97.5 333 GLY B C 1
ATOM 5457 O O . GLY B 1 333 ? 12.273 -20.766 9.711 1 97.5 333 GLY B O 1
ATOM 5458 N N . SER B 1 334 ? 14.141 -20.203 10.797 1 97.44 334 SER B N 1
ATOM 5459 C CA . SER B 1 334 ? 14.773 -19.484 9.688 1 97.44 334 SER B CA 1
ATOM 5460 C C . SER B 1 334 ? 15.016 -20.406 8.5 1 97.44 334 SER B C 1
ATOM 5462 O O . SER B 1 334 ? 15.016 -19.953 7.352 1 97.44 334 SER B O 1
ATOM 5464 N N . ASP B 1 335 ? 15.18 -21.734 8.75 1 96.94 335 ASP B N 1
ATOM 5465 C CA . ASP B 1 335 ? 15.5 -22.672 7.684 1 96.94 335 ASP B CA 1
ATOM 5466 C C . ASP B 1 335 ? 14.266 -22.984 6.832 1 96.94 335 ASP B C 1
ATOM 5468 O O . ASP B 1 335 ? 14.375 -23.562 5.754 1 96.94 335 ASP B O 1
ATOM 5472 N N . ARG B 1 336 ? 13.117 -22.516 7.266 1 98.25 336 ARG B N 1
ATOM 5473 C CA . ARG B 1 336 ? 11.875 -22.844 6.566 1 98.25 336 ARG B CA 1
ATOM 5474 C C . ARG B 1 336 ? 11.172 -21.578 6.094 1 98.25 336 ARG B C 1
ATOM 5476 O O . ARG B 1 336 ? 9.953 -21.562 5.938 1 98.25 336 ARG B O 1
ATOM 5483 N N . VAL B 1 337 ? 11.977 -20.484 5.965 1 98.75 337 VAL B N 1
ATOM 5484 C CA . VAL B 1 337 ? 11.422 -19.234 5.453 1 98.75 337 VAL B CA 1
ATOM 5485 C C . VAL B 1 337 ? 12.281 -18.719 4.301 1 98.75 337 VAL B C 1
ATOM 5487 O O . VAL B 1 337 ? 13.508 -18.688 4.395 1 98.75 337 VAL B O 1
ATOM 5490 N N . ILE B 1 338 ? 11.664 -18.406 3.191 1 98.88 338 ILE B N 1
ATOM 5491 C CA . ILE B 1 338 ? 12.234 -17.641 2.084 1 98.88 338 ILE B CA 1
ATOM 5492 C C . ILE B 1 338 ? 11.461 -16.344 1.91 1 98.88 338 ILE B C 1
ATOM 5494 O O . ILE B 1 338 ? 10.227 -16.328 1.926 1 98.88 338 ILE B O 1
ATOM 5498 N N . ALA B 1 339 ? 12.156 -15.188 1.852 1 98.88 339 ALA B N 1
ATOM 5499 C CA . ALA B 1 339 ? 11.484 -13.906 1.667 1 98.88 339 ALA B CA 1
ATOM 5500 C C . ALA B 1 339 ? 11.008 -13.734 0.229 1 98.88 339 ALA B C 1
ATOM 5502 O O . ALA B 1 339 ? 11.789 -13.867 -0.714 1 98.88 339 ALA B O 1
ATOM 5503 N N . GLY B 1 340 ? 9.75 -13.445 0.087 1 98.81 340 GLY B N 1
ATOM 5504 C CA . GLY B 1 340 ? 9.188 -13.336 -1.249 1 98.81 340 GLY B CA 1
ATOM 5505 C C . GLY B 1 340 ? 8.414 -12.047 -1.463 1 98.81 340 GLY B C 1
ATOM 5506 O O . GLY B 1 340 ? 8.516 -11.117 -0.66 1 98.81 340 GLY B O 1
ATOM 5507 N N . SER B 1 341 ? 7.77 -11.914 -2.6 1 98.75 341 SER B N 1
ATOM 5508 C CA . SER B 1 341 ? 6.863 -10.82 -2.939 1 98.75 341 SER B CA 1
ATOM 5509 C C . SER B 1 341 ? 5.406 -11.266 -2.844 1 98.75 341 SER B C 1
ATOM 5511 O O . SER B 1 341 ? 5.117 -12.461 -2.832 1 98.75 341 SER B O 1
ATOM 5513 N N . ASP B 1 342 ? 4.488 -10.336 -2.752 1 98.44 342 ASP B N 1
ATOM 5514 C CA . ASP B 1 342 ? 3.068 -10.672 -2.691 1 98.44 342 ASP B CA 1
ATOM 5515 C C . ASP B 1 342 ? 2.617 -11.383 -3.967 1 98.44 342 ASP B C 1
ATOM 5517 O O . ASP B 1 342 ? 1.825 -12.328 -3.91 1 98.44 342 ASP B O 1
ATOM 5521 N N . CYS B 1 343 ? 3.01 -10.93 -5.082 1 97.19 343 CYS B N 1
ATOM 5522 C CA . CYS B 1 343 ? 2.695 -11.453 -6.406 1 97.19 343 CYS B CA 1
ATOM 5523 C C . CYS B 1 343 ? 3.766 -11.055 -7.418 1 97.19 343 CYS B C 1
ATOM 5525 O O . CYS B 1 343 ? 4.918 -10.828 -7.051 1 97.19 343 CYS B O 1
ATOM 5527 N N . GLY B 1 344 ? 3.545 -11.211 -8.656 1 96 344 GLY B N 1
ATOM 5528 C CA . GLY B 1 344 ? 4.465 -10.766 -9.688 1 96 344 GLY B CA 1
ATOM 5529 C C . GLY B 1 344 ? 4.336 -9.281 -10 1 96 344 GLY B C 1
ATOM 5530 O O . GLY B 1 344 ? 3.326 -8.656 -9.664 1 96 344 GLY B O 1
ATOM 5531 N N . PHE B 1 345 ? 5.355 -8.688 -10.656 1 96.19 345 PHE B N 1
ATOM 5532 C CA . PHE B 1 345 ? 5.395 -7.262 -10.945 1 96.19 345 PHE B CA 1
ATOM 5533 C C . PHE B 1 345 ? 4.934 -6.98 -12.367 1 96.19 345 PHE B C 1
ATOM 5535 O O . PHE B 1 345 ? 4.746 -5.824 -12.75 1 96.19 345 PHE B O 1
ATOM 5542 N N . GLY B 1 346 ? 4.82 -8.023 -13.133 1 90.94 346 GLY B N 1
ATOM 5543 C CA . GLY B 1 346 ? 4.418 -7.906 -14.531 1 90.94 346 GLY B CA 1
ATOM 5544 C C . GLY B 1 346 ? 3.418 -8.961 -14.953 1 90.94 346 GLY B C 1
ATOM 5545 O O . GLY B 1 346 ? 3.678 -9.742 -15.875 1 90.94 346 GLY B O 1
ATOM 5546 N N . THR B 1 347 ? 2.23 -8.898 -14.383 1 83.31 347 THR B N 1
ATOM 5547 C CA . THR B 1 347 ? 1.225 -9.938 -14.578 1 83.31 347 THR B CA 1
ATOM 5548 C C . THR B 1 347 ? 0.824 -10.039 -16.047 1 83.31 347 THR B C 1
ATOM 5550 O O . THR B 1 347 ? 0.608 -11.133 -16.562 1 83.31 347 THR B O 1
ATOM 5553 N N . PHE B 1 348 ? 0.747 -8.938 -16.688 1 82.44 348 PHE B N 1
ATOM 5554 C CA . PHE B 1 348 ? 0.482 -8.844 -18.125 1 82.44 348 PHE B CA 1
ATOM 5555 C C . PHE B 1 348 ? 1.577 -8.055 -18.828 1 82.44 348 PHE B C 1
ATOM 5557 O O . PHE B 1 348 ? 2.053 -7.039 -18.312 1 82.44 348 PHE B O 1
ATOM 5564 N N . ALA B 1 349 ? 1.912 -8.602 -19.969 1 84.62 349 ALA B N 1
ATOM 5565 C CA . ALA B 1 349 ? 2.973 -7.93 -20.719 1 84.62 349 ALA B CA 1
ATOM 5566 C C . ALA B 1 349 ? 2.609 -6.473 -21 1 84.62 349 ALA B C 1
ATOM 5568 O O . ALA B 1 349 ? 1.527 -6.188 -21.516 1 84.62 349 ALA B O 1
ATOM 5569 N N . GLY B 1 350 ? 3.461 -5.633 -20.594 1 80.69 350 GLY B N 1
ATOM 5570 C CA . GLY B 1 350 ? 3.281 -4.219 -20.875 1 80.69 350 GLY B CA 1
ATOM 5571 C C . GLY B 1 350 ? 2.377 -3.518 -19.891 1 80.69 350 GLY B C 1
ATOM 5572 O O . GLY B 1 350 ? 2.127 -2.316 -20 1 80.69 350 GLY B O 1
ATOM 5573 N N . PHE B 1 351 ? 1.867 -4.305 -19.016 1 80.88 351 PHE B N 1
ATOM 5574 C CA . PHE B 1 351 ? 0.972 -3.748 -18 1 80.88 351 PHE B CA 1
ATOM 5575 C C . PHE B 1 351 ? 1.506 -4.012 -16.594 1 80.88 351 PHE B C 1
ATOM 5577 O O . PHE B 1 351 ? 2.049 -5.086 -16.328 1 80.88 351 PHE B O 1
ATOM 5584 N N . GLY B 1 352 ? 1.499 -2.947 -15.812 1 81.12 352 GLY B N 1
ATOM 5585 C CA . GLY B 1 352 ? 1.916 -3.105 -14.422 1 81.12 352 GLY B CA 1
ATOM 5586 C C . GLY B 1 352 ? 1.706 -1.855 -13.594 1 81.12 352 GLY B C 1
ATOM 5587 O O . GLY B 1 352 ? 1.928 -0.74 -14.07 1 81.12 352 GLY B O 1
ATOM 5588 N N . ALA B 1 353 ? 1.265 -2.072 -12.453 1 86.19 353 ALA B N 1
ATOM 5589 C CA . ALA B 1 353 ? 1.026 -0.972 -11.523 1 86.19 353 ALA B CA 1
ATOM 5590 C C . ALA B 1 353 ? 2.342 -0.363 -11.047 1 86.19 353 ALA B C 1
ATOM 5592 O O . ALA B 1 353 ? 2.434 0.849 -10.844 1 86.19 353 ALA B O 1
ATOM 5593 N N . VAL B 1 354 ? 3.393 -1.173 -10.93 1 95.81 354 VAL B N 1
ATOM 5594 C CA . VAL B 1 354 ? 4.676 -0.734 -10.391 1 95.81 354 VAL B CA 1
ATOM 5595 C C . VAL B 1 354 ? 5.645 -0.444 -11.531 1 95.81 354 VAL B C 1
ATOM 5597 O O . VAL B 1 354 ? 5.754 -1.229 -12.477 1 95.81 354 VAL B O 1
ATOM 5600 N N . ASP B 1 355 ? 6.273 0.691 -11.453 1 96.38 355 ASP B N 1
ATOM 5601 C CA . ASP B 1 355 ? 7.293 1.062 -12.43 1 96.38 355 ASP B CA 1
ATOM 5602 C C . ASP B 1 355 ? 8.453 0.071 -12.414 1 96.38 355 ASP B C 1
ATOM 5604 O O . ASP B 1 355 ? 8.883 -0.376 -11.344 1 96.38 355 ASP B O 1
ATOM 5608 N N . PRO B 1 356 ? 8.992 -0.231 -13.617 1 96.12 356 PRO B N 1
ATOM 5609 C CA . PRO B 1 356 ? 10.039 -1.247 -13.703 1 96.12 356 PRO B CA 1
ATOM 5610 C C . PRO B 1 356 ? 11.242 -0.936 -12.812 1 96.12 356 PRO B C 1
ATOM 5612 O O . PRO B 1 356 ? 11.766 -1.829 -12.141 1 96.12 356 PRO B O 1
ATOM 5615 N N . GLU B 1 357 ? 11.695 0.279 -12.812 1 97.12 357 GLU B N 1
ATOM 5616 C CA . GLU B 1 357 ? 12.836 0.628 -11.977 1 97.12 357 GLU B CA 1
ATOM 5617 C C . GLU B 1 357 ? 12.516 0.446 -10.492 1 97.12 357 GLU B C 1
ATOM 5619 O O . GLU B 1 357 ? 13.359 -0.004 -9.719 1 97.12 357 GLU B O 1
ATOM 5624 N N . ILE B 1 358 ? 11.336 0.792 -10.125 1 98.25 358 ILE B N 1
ATOM 5625 C CA . ILE B 1 358 ? 10.906 0.675 -8.734 1 98.25 358 ILE B CA 1
ATOM 5626 C C . ILE B 1 358 ? 10.758 -0.799 -8.367 1 98.25 358 ILE B C 1
ATOM 5628 O O . ILE B 1 358 ? 11.062 -1.198 -7.242 1 98.25 358 ILE B O 1
ATOM 5632 N N . ALA B 1 359 ? 10.289 -1.586 -9.32 1 98.19 359 ALA B N 1
ATOM 5633 C CA . ALA B 1 359 ? 10.172 -3.021 -9.07 1 98.19 359 ALA B CA 1
ATOM 5634 C C . ALA B 1 359 ? 11.5 -3.609 -8.609 1 98.19 359 ALA B C 1
ATOM 5636 O O . ALA B 1 359 ? 11.547 -4.348 -7.621 1 98.19 359 ALA B O 1
ATOM 5637 N N . TYR B 1 360 ? 12.547 -3.287 -9.25 1 98.5 360 TYR B N 1
ATOM 5638 C CA . TYR B 1 360 ? 13.844 -3.842 -8.883 1 98.5 360 TYR B CA 1
ATOM 5639 C C . TYR B 1 360 ? 14.383 -3.189 -7.617 1 98.5 360 TYR B C 1
ATOM 5641 O O . TYR B 1 360 ? 15.086 -3.826 -6.832 1 98.5 360 TYR B O 1
ATOM 5649 N N . ALA B 1 361 ? 14.023 -1.895 -7.379 1 98.75 361 ALA B N 1
ATOM 5650 C CA . ALA B 1 361 ? 14.352 -1.279 -6.094 1 98.75 361 ALA B CA 1
ATOM 5651 C C . ALA B 1 361 ? 13.672 -2.016 -4.945 1 98.75 361 ALA B C 1
ATOM 5653 O O . ALA B 1 361 ? 14.258 -2.18 -3.871 1 98.75 361 ALA B O 1
ATOM 5654 N N . LYS B 1 362 ? 12.477 -2.428 -5.195 1 98.81 362 LYS B N 1
ATOM 5655 C CA . LYS B 1 362 ? 11.75 -3.197 -4.191 1 98.81 362 LYS B CA 1
ATOM 5656 C C . LYS B 1 362 ? 12.414 -4.547 -3.943 1 98.81 362 LYS B C 1
ATOM 5658 O O . LYS B 1 362 ? 12.516 -4.996 -2.801 1 98.81 362 LYS B O 1
ATOM 5663 N N . LEU B 1 363 ? 12.859 -5.223 -4.988 1 98.88 363 LEU B N 1
ATOM 5664 C CA . LEU B 1 363 ? 13.57 -6.484 -4.824 1 98.88 363 LEU B CA 1
ATOM 5665 C C . LEU B 1 363 ? 14.875 -6.277 -4.066 1 98.88 363 LEU B C 1
ATOM 5667 O O . LEU B 1 363 ? 15.281 -7.129 -3.271 1 98.88 363 LEU B O 1
ATOM 5671 N N . SER B 1 364 ? 15.539 -5.168 -4.32 1 98.88 364 SER B N 1
ATOM 5672 C CA . SER B 1 364 ? 16.734 -4.84 -3.551 1 98.88 364 SER B CA 1
ATOM 5673 C C . SER B 1 364 ? 16.406 -4.66 -2.072 1 98.88 364 SER B C 1
ATOM 5675 O O . SER B 1 364 ? 17.156 -5.129 -1.207 1 98.88 364 SER B O 1
ATOM 5677 N N . ALA B 1 365 ? 15.32 -3.961 -1.797 1 98.88 365 ALA B N 1
ATOM 5678 C CA . ALA B 1 365 ? 14.875 -3.793 -0.417 1 98.88 365 ALA B CA 1
ATOM 5679 C C . ALA B 1 365 ? 14.57 -5.141 0.229 1 98.88 365 ALA B C 1
ATOM 5681 O O . ALA B 1 365 ? 14.867 -5.352 1.408 1 98.88 365 ALA B O 1
ATOM 5682 N N . LEU B 1 366 ? 13.961 -6.023 -0.552 1 98.88 366 LEU B N 1
ATOM 5683 C CA . LEU B 1 366 ? 13.68 -7.379 -0.096 1 98.88 366 LEU B CA 1
ATOM 5684 C C . LEU B 1 366 ? 14.953 -8.078 0.357 1 98.88 366 LEU B C 1
ATOM 5686 O O . LEU B 1 366 ? 15 -8.648 1.45 1 98.88 366 LEU B O 1
ATOM 5690 N N . SER B 1 367 ? 15.969 -8.023 -0.467 1 98.75 367 SER B N 1
ATOM 5691 C CA . SER B 1 367 ? 17.234 -8.688 -0.177 1 98.75 367 SER B CA 1
ATOM 5692 C C . SER B 1 367 ? 17.938 -8.047 1.015 1 98.75 367 SER B C 1
ATOM 5694 O O . SER B 1 367 ? 18.531 -8.734 1.846 1 98.75 367 SER B O 1
ATOM 5696 N N . GLN B 1 368 ? 17.891 -6.727 1.074 1 98.69 368 GLN B N 1
ATOM 5697 C CA . GLN B 1 368 ? 18.484 -6.023 2.203 1 98.69 368 GLN B CA 1
ATOM 5698 C C . GLN B 1 368 ? 17.812 -6.406 3.516 1 98.69 368 GLN B C 1
ATOM 5700 O O . GLN B 1 368 ? 18.484 -6.691 4.508 1 98.69 368 GLN B O 1
ATOM 5705 N N . GLY B 1 369 ? 16.453 -6.418 3.494 1 98.75 369 GLY B N 1
ATOM 5706 C CA . GLY B 1 369 ? 15.734 -6.82 4.691 1 98.75 369 GLY B CA 1
ATOM 5707 C C . GLY B 1 369 ? 16.031 -8.25 5.109 1 98.75 369 GLY B C 1
ATOM 5708 O O . GLY B 1 369 ? 16.172 -8.531 6.301 1 98.75 369 GLY B O 1
ATOM 5709 N N . ALA B 1 370 ? 16.094 -9.117 4.152 1 98.81 370 ALA B N 1
ATOM 5710 C CA . ALA B 1 370 ? 16.391 -10.516 4.438 1 98.81 370 ALA B CA 1
ATOM 5711 C C . ALA B 1 370 ? 17.766 -10.664 5.09 1 98.81 370 ALA B C 1
ATOM 5713 O O . ALA B 1 370 ? 17.953 -11.469 6.004 1 98.81 370 ALA B O 1
ATOM 5714 N N . SER B 1 371 ? 18.75 -9.906 4.668 1 98.25 371 SER B N 1
ATOM 5715 C CA . SER B 1 371 ? 20.125 -9.977 5.18 1 98.25 371 SER B CA 1
ATOM 5716 C C . SER B 1 371 ? 20.203 -9.477 6.617 1 98.25 371 SER B C 1
ATOM 5718 O O . SER B 1 371 ? 21.172 -9.75 7.32 1 98.25 371 SER B O 1
ATOM 5720 N N . GLN B 1 372 ? 19.172 -8.758 7.039 1 97.75 372 GLN B N 1
ATOM 5721 C CA . GLN B 1 372 ? 19.172 -8.18 8.383 1 97.75 372 GLN B CA 1
ATOM 5722 C C . GLN B 1 372 ? 18.609 -9.164 9.406 1 97.75 372 GLN B C 1
ATOM 5724 O O . GLN B 1 372 ? 18.734 -8.945 10.609 1 97.75 372 GLN B O 1
ATOM 5729 N N . VAL B 1 373 ? 17.984 -10.234 8.883 1 97.12 373 VAL B N 1
ATOM 5730 C CA . VAL B 1 373 ? 17.391 -11.203 9.797 1 97.12 373 VAL B CA 1
ATOM 5731 C C . VAL B 1 373 ? 18.5 -11.992 10.492 1 97.12 373 VAL B C 1
ATOM 5733 O O . VAL B 1 373 ? 19.438 -12.469 9.844 1 97.12 373 VAL B O 1
ATOM 5736 N N . LYS B 1 374 ? 18.516 -12.125 11.867 1 82.69 374 LYS B N 1
ATOM 5737 C CA . LYS B 1 374 ? 19.531 -12.797 12.672 1 82.69 374 LYS B CA 1
ATOM 5738 C C . LYS B 1 374 ? 19.125 -14.242 12.961 1 82.69 374 LYS B C 1
ATOM 5740 O O . LYS B 1 374 ? 17.938 -14.555 13.039 1 82.69 374 LYS B O 1
#

Solvent-accessible surface area (backbone atoms only — not comparable to full-atom values): 38177 Å² total; per-residue (Å²): 116,77,78,42,46,27,40,60,64,43,27,32,68,61,54,68,71,53,35,51,51,48,47,27,59,74,67,69,43,91,74,59,65,68,57,50,52,51,51,48,42,50,50,23,32,51,49,36,48,52,38,49,74,22,49,42,51,40,42,44,40,24,54,62,88,38,54,29,73,58,66,44,48,57,80,40,30,45,25,53,46,71,68,54,86,85,68,73,44,48,39,46,66,75,36,59,69,48,44,50,51,41,61,73,69,60,67,63,83,90,70,82,30,32,26,25,65,41,72,60,40,66,73,62,58,63,70,58,50,50,52,49,50,34,37,53,51,28,27,60,74,67,73,46,88,45,40,39,46,80,45,64,28,33,37,28,39,50,66,60,32,40,79,69,51,58,92,42,71,66,56,43,34,49,41,40,14,60,44,43,26,59,58,54,48,55,42,41,72,71,70,30,28,33,31,31,49,28,35,41,66,28,28,32,48,34,48,72,39,62,89,47,54,72,70,57,44,51,52,54,35,44,52,34,43,51,32,39,40,59,28,43,62,92,55,64,31,86,43,24,32,36,32,51,29,72,63,97,63,79,39,38,60,80,55,62,68,56,62,78,76,40,46,65,61,60,69,66,39,67,37,20,33,42,30,32,52,33,45,44,54,55,36,44,45,49,62,52,50,51,53,77,40,40,90,74,53,60,89,74,46,26,42,21,47,8,47,38,49,45,56,47,48,46,30,44,29,32,65,32,24,24,56,55,49,46,57,52,27,74,56,69,34,54,93,30,36,34,47,19,26,34,43,37,42,17,60,32,59,80,40,57,77,28,43,60,71,51,49,47,51,32,46,29,22,46,29,52,4,32,70,65,55,115,119,78,76,43,47,26,42,61,65,43,28,32,67,60,54,68,72,52,37,50,50,48,49,27,58,75,67,70,42,91,74,59,65,69,56,49,53,50,50,47,41,51,49,24,32,50,47,36,48,51,38,49,74,23,48,41,52,41,42,42,41,23,54,61,87,38,54,29,73,58,66,43,50,55,80,40,30,45,26,54,47,70,70,52,87,85,67,74,43,50,36,46,66,75,37,58,70,49,45,50,49,40,62,73,69,59,67,63,82,90,68,78,31,32,26,26,65,42,71,61,39,67,74,62,57,64,71,58,50,50,53,50,50,36,38,51,52,28,27,62,74,67,73,46,89,44,39,38,45,80,47,65,29,34,37,28,38,51,65,59,32,39,80,69,52,59,94,42,70,66,58,42,34,49,41,39,13,61,44,44,26,60,58,51,48,55,41,41,73,72,69,30,27,33,32,30,49,28,34,42,68,30,29,33,48,35,47,75,40,62,89,47,53,72,71,58,43,50,52,53,36,45,52,34,43,51,32,39,40,58,29,43,60,92,54,65,30,85,43,25,33,35,31,50,29,72,63,96,64,77,39,37,60,78,54,60,67,54,61,79,76,40,46,66,62,62,68,66,39,68,37,19,33,42,30,33,52,32,45,43,54,55,36,44,45,50,62,52,50,52,54,78,40,42,90,74,54,60,88,74,46,27,43,20,47,8,47,36,51,44,56,47,47,44,30,44,28,32,65,33,25,23,55,54,49,46,58,52,26,74,56,69,32,56,93,31,36,32,44,18,26,33,42,38,42,17,60,33,58,79,40,57,76,28,44,59,71,51,49,47,51,34,44,28,22,47,30,52,5,33,70,66,54,116

Nearest PDB structures (foldseek):
  3rpd-assembly2_B  TM=8.084E-01  e=7.968E-17  Shewanella sp. W3-18-1
  1xpg-assembly1_A  TM=8.856E-01  e=2.159E-15  Thermotoga maritima
  1xdj-assembly1_A  TM=8.678E-01  e=3.777E-15  Thermotoga maritima
  3bq6-assembly2_B  TM=8.793E-01  e=4.224E-15  Thermotoga maritima
  1u1j-assembly1_A  TM=8.463E-01  e=4.339E-12  Arabidopsis thaliana

Sequence (748 aa):
MSKILTSHVGSLPRTQEVVDFIFARENKTPFEQADFDACMTRAVGETVAKQVAAGVDIVSDGETSKISYATYVKDRYTGFDGDSPRNAPADLKQFPTYLKRLADDGGTPQYARPMCVGAVKSKGQGELEKDIANLKAAMGEHGVERGFMNAASPGVISLFLQNDFYATRDEYLAALADAMRTEYRTIVDSGLMLQLDCPDLALSRHMLFNDLSDDQFLKVAGSHVEALNHALDGIDPARVRVHICWGNYEGPHTCDIPMSKMFDTLMATQADHLLFETSNPRHGHEWAVFRDRAADIPDTKILVPGCVDTTTNFVEHPDLVQQRIERFVDIVGSDRVIAGSDCGFGTFAGFGAVDPEIAYAKLSALSQGASQVKMSKILTSHVGSLPRTQEVVDFIFARENKTPFEQADFDACMTRAVGETVAKQVAAGVDIVSDGETSKISYATYVKDRYTGFDGDSPRNAPADLKQFPTYLKRLADDGGTPQYARPMCVGAVKSKGQGELEKDIANLKAAMGEHGVERGFMNAASPGVISLFLQNDFYATRDEYLAALADAMRTEYRTIVDSGLMLQLDCPDLALSRHMLFNDLSDDQFLKVAGSHVEALNHALDGIDPARVRVHICWGNYEGPHTCDIPMSKMFDTLMATQADHLLFETSNPRHGHEWAVFRDRAADIPDTKILVPGCVDTTTNFVEHPDLVQQRIERFVDIVGSDRVIAGSDCGFGTFAGFGAVDPEIAYAKLSALSQGASQVK

Secondary structure (DSSP, 8-state):
----EE---S-----HHHHHHHHHHHTT----HHHHHHHHHHHHHHHHHHHHHTT-SEE--TTTT-SBTTTTHHHHBSSEES-PPP---HHHHT-HHHHHHHHHTT-S------EE-S---B--SHHHHHHHHHHHHHHHHHT--EEEEEEE-HHHHHHHS-BSSSSSHHHHHHHHHHHHHHHHHHHHHTTPEEEEEEGGGTTHHHHT-TTS-HHHHHHHHHHHHHHHHHHTTTS-GGGEEEEE-S-SS-S--TTPPPHHHHHHHHHTSS-SEEEE--SSTTTGGGHHHHHHTGGGS-TT-EEEEEEE-SSS-----HHHHHHHHHHHHHHH-GGGBEEEESS-S-SBTTB-SS-HHHHHHHHHHHHHHHHT--/----EE---S-----HHHHHHHHHHHTT----HHHHHHHHHHHHHHHHHHHHHTT-SEE--TTTT-SBTTTTHHHHBSSEES-PPP---HHHHT-HHHHHHHHHTT-S------EE-S---B--SHHHHHHHHHHHHHHHHHT--EEEEEEE-HHHHHHHS-BSSSSSHHHHHHHHHHHHHHHHHHHHHTTPEEEEEEGGGTTHHHHT-TTS-HHHHHHHHHHHHHHHHHHTTTS-GGGEEEEE-S-SS-S--TTPPPHHHHHHHHHTSS-SEEEE--SSTTTGGGHHHHHHTGGGS-TT-EEEEEEE-SSS-----HHHHHHHHHHHHHHH-GGGBEEEESS-S-SBTTB-SS-HHHHHHHHHHHHHHHHT--

InterPro domains:
  IPR002629 Cobalamin-independent methionine synthase MetE, C-terminal/archaeal [PF01717] (168-347)
  IPR002629 Cobalamin-independent methionine synthase MetE, C-terminal/archaeal [cd03311] (6-370)
  IPR038071 UROD/MetE-like superfamily [G3DSA:3.20.20.210] (1-374)
  IPR038071 UROD/MetE-like superfamily [SSF51726] (5-370)

Radius of gyration: 27.31 Å; Cα contacts (8 Å, |Δi|>4): 1549; chains: 2; bounding box: 53×80×69 Å

Foldseek 3Di:
DDFFAADAQAAAAEDPVLLVLLVCVQVVNDDDPVVNLVRLLVRLLVQVLLLVVLPHQAAESNCSNAQFQAPSLPVFKPQWDDADDFFDFPQCVVPVVVVVVCVVVVVDDDDGQIARHDQIAGPDCVVVVSRLVSNVVSCVVNVHQAYAYEHEALLSNCLRHPYDHDPDPLVSLLRSLVRCLVVCCVRVVSVYAYEYECCSLKQCCRRPVVVDDLVRSLVVLLSSLVSRQSSCPPPQLARYEYEHANDQEDGDSPPIDACLSSVVSQQSHSHQEYEAEQCDPVRVVCLVSCQVCLVVRDLSHAYAYALARLQDLDQDALQSSLVSQVSVCVRRHSVRYHYYRNHRQPRGHPDGNYDNVSVSSNSSSNSSSSNPHD/DDFFAADAQAAAAEDPVLLVLLVCVQVVNDDDPVVNLVRLLVRLLVQVLLLVVLPHQAAESNCSNAQFQAPSLPVFKPQWDDADDFFDFPQVVVPVVVVVVCVVVVVDDPDGQIARRDQIAGPDCVVVVSRLVSNVVSCVVNVHQAYAYEHEALLSNCLRHPYDHDPDPLVSLLSSLVRCLVVQCVRVVSVYAYEYECCSLKQCCRRPVVVDDLVRSLVVLLSSLVSRQSSCPPPQLARYEYEHANDQEDGDSPPIDACLSSVVSQQSHSHQEYEAEQCDPVRVVCLVSCQVCLVVRDLSHAYAYALARLQDLDQDALQSSLVSQVSVCVRRHSVRYHYYRNHRQPRGHPDGNYDNVSVSSNSSSNSSSSNPHD